Protein AF-A0A2P4XHQ8-F1 (afdb_monomer_lite)

Foldseek 3Di:
DVVVVVVVVVVVVVVCVVVLVVLVVVVVVVVVVVVVVVVVVVVVPCPPPPDPVVVVVVLVVVLVVLVVVLVVLVVVLVVLVVVVVVVVVVDPDDDDPVNVVVVVVSVVVSVVSVVVNVVSVVVSVVSVVVVDDPPDDPDPDPDPDDDPDPVVVVVVVVVVVVVVVCVVVVPPPPPPPLVVLVVDPLSVVVCLDQPCPSDPNSVVVLVVLVVLLVVLLVLLVCLQPLLLAFAAQQDPLLLVLLVVCCVPPCLVVLWQLQAQADLVRDGDNVGGADSPDPDLPPDSRHDQHRQHTNDPDPPHDQLCVRTDNVVCVLRQPDRRHPDGDDDPDRCFVVSVVSLVVSLVVLVVSLVSVCVSDPDNVVCVVDVLSVLSVLLNVLVVVVVCCCPPVVDDDRSRLPPSDDDPNSVSSVSNNSSVVNVCSVSPSSVVVVVVCVVCVVVVPPD

Structure (mmCIF, N/CA/C/O backbone):
data_AF-A0A2P4XHQ8-F1
#
_entry.id   AF-A0A2P4XHQ8-F1
#
loop_
_atom_site.group_PDB
_atom_site.id
_atom_site.type_symbol
_atom_site.label_atom_id
_atom_site.label_alt_id
_atom_site.label_comp_id
_atom_site.label_asym_id
_atom_site.label_entity_id
_atom_site.label_seq_id
_atom_site.pdbx_PDB_ins_code
_atom_site.Cartn_x
_atom_site.Cartn_y
_atom_site.Cartn_z
_atom_site.occupancy
_atom_site.B_iso_or_equiv
_atom_site.auth_seq_id
_atom_site.auth_comp_id
_atom_site.auth_asym_id
_atom_site.auth_atom_id
_atom_site.pdbx_PDB_model_num
ATOM 1 N N . MET A 1 1 ? 8.463 22.654 -8.464 1.00 52.81 1 MET A N 1
ATOM 2 C CA . MET A 1 1 ? 8.465 21.260 -7.973 1.00 52.81 1 MET A CA 1
ATOM 3 C C . MET A 1 1 ? 8.032 21.159 -6.507 1.00 52.81 1 MET A C 1
ATOM 5 O O . MET A 1 1 ? 6.911 20.735 -6.266 1.00 52.81 1 MET A O 1
ATOM 9 N N . MET A 1 2 ? 8.805 21.628 -5.517 1.00 46.25 2 MET A N 1
ATOM 10 C CA . MET A 1 2 ? 8.355 21.617 -4.103 1.00 46.25 2 MET A CA 1
ATOM 11 C C . MET A 1 2 ? 7.100 22.474 -3.853 1.00 46.25 2 MET A C 1
ATOM 13 O O . MET A 1 2 ? 6.137 22.002 -3.258 1.00 46.25 2 MET A O 1
ATOM 17 N N . LEU A 1 3 ? 7.069 23.706 -4.372 1.00 61.44 3 LEU A N 1
ATOM 18 C CA . LEU A 1 3 ? 5.917 24.615 -4.249 1.00 61.44 3 LEU A CA 1
ATOM 19 C C . LEU A 1 3 ? 4.641 24.069 -4.908 1.00 61.44 3 LEU A C 1
ATOM 21 O O . LEU A 1 3 ? 3.552 24.221 -4.365 1.00 61.44 3 LEU A O 1
ATOM 25 N N . THR A 1 4 ? 4.779 23.391 -6.047 1.00 62.72 4 THR A N 1
ATOM 26 C CA . THR A 1 4 ? 3.659 22.784 -6.777 1.00 62.72 4 THR A CA 1
ATOM 27 C C . THR A 1 4 ? 3.119 21.550 -6.054 1.00 62.72 4 THR A C 1
ATOM 29 O O . THR A 1 4 ? 1.905 21.387 -5.965 1.00 62.72 4 THR A O 1
ATOM 32 N N . MET A 1 5 ? 3.989 20.735 -5.443 1.00 62.91 5 MET A N 1
ATOM 33 C CA . MET A 1 5 ? 3.553 19.643 -4.566 1.00 62.91 5 MET A CA 1
ATOM 34 C C . MET A 1 5 ? 2.826 20.159 -3.322 1.00 62.91 5 MET A C 1
ATOM 36 O O . MET A 1 5 ? 1.764 19.649 -2.979 1.00 62.91 5 MET A O 1
ATOM 40 N N . ILE A 1 6 ? 3.363 21.193 -2.667 1.00 73.19 6 ILE A N 1
ATOM 41 C CA . ILE A 1 6 ? 2.733 21.800 -1.487 1.00 73.19 6 ILE A CA 1
ATOM 42 C C . ILE A 1 6 ? 1.359 22.375 -1.856 1.00 73.19 6 ILE A C 1
ATOM 44 O O . ILE A 1 6 ? 0.393 22.148 -1.131 1.00 73.19 6 ILE A O 1
ATOM 48 N N . ALA A 1 7 ? 1.240 23.045 -3.006 1.00 69.69 7 ALA A N 1
ATOM 49 C CA . ALA A 1 7 ? -0.033 23.564 -3.501 1.00 69.69 7 ALA A CA 1
ATOM 50 C C . ALA A 1 7 ? -1.049 22.449 -3.813 1.00 69.69 7 ALA A C 1
ATOM 52 O O . ALA A 1 7 ? -2.216 22.578 -3.448 1.00 69.69 7 ALA A O 1
ATOM 53 N N . MET A 1 8 ? -0.624 21.330 -4.415 1.00 72.31 8 MET A N 1
ATOM 54 C CA . MET A 1 8 ? -1.503 20.172 -4.635 1.00 72.31 8 MET A CA 1
ATOM 55 C C . MET A 1 8 ? -1.964 19.544 -3.317 1.00 72.31 8 MET A C 1
ATOM 57 O O . MET A 1 8 ? -3.150 19.264 -3.162 1.00 72.31 8 MET A O 1
ATOM 61 N N . ILE A 1 9 ? -1.063 19.362 -2.349 1.00 72.69 9 ILE A N 1
ATOM 62 C CA . ILE A 1 9 ? -1.395 18.786 -1.038 1.00 72.69 9 ILE A CA 1
ATOM 63 C C . ILE A 1 9 ? -2.373 19.696 -0.283 1.00 72.69 9 ILE A C 1
ATOM 65 O O . ILE A 1 9 ? -3.391 19.221 0.221 1.00 72.69 9 ILE A O 1
ATOM 69 N N . LEU A 1 10 ? -2.117 21.008 -0.252 1.00 74.56 10 LEU A N 1
ATOM 70 C CA . LEU A 1 10 ? -3.011 21.981 0.380 1.00 74.56 10 LEU A CA 1
ATOM 71 C C . LEU A 1 10 ? -4.370 22.056 -0.325 1.00 74.56 10 LEU A C 1
ATOM 73 O O . LEU A 1 10 ? -5.392 22.131 0.354 1.00 74.56 10 LEU A O 1
ATOM 77 N N . GLY A 1 11 ? -4.402 21.959 -1.657 1.00 77.38 11 GLY A N 1
ATOM 78 C CA . GLY A 1 11 ? -5.643 21.882 -2.428 1.00 77.38 11 GLY A CA 1
ATOM 79 C C . GLY A 1 11 ? -6.487 20.663 -2.049 1.00 77.38 11 GLY A C 1
ATOM 80 O O . GLY A 1 11 ? -7.672 20.799 -1.751 1.00 77.38 11 GLY A O 1
ATOM 81 N N . GLN A 1 12 ? -5.877 19.478 -1.964 1.00 74.81 12 GLN A N 1
ATOM 82 C CA . GLN A 1 12 ? -6.571 18.245 -1.567 1.00 74.81 12 GLN A CA 1
ATOM 83 C C . GLN A 1 12 ? -7.081 18.301 -0.112 1.00 74.81 12 GLN A C 1
ATOM 85 O O . GLN A 1 12 ? -8.187 17.845 0.191 1.00 74.81 12 GLN A O 1
ATOM 90 N N . ILE A 1 13 ? -6.315 18.909 0.800 1.00 75.12 13 ILE A N 1
ATOM 91 C CA . ILE A 1 13 ? -6.735 19.119 2.196 1.00 75.12 13 ILE A CA 1
ATOM 92 C C . ILE A 1 13 ? -7.910 20.108 2.270 1.00 75.12 13 ILE A C 1
ATOM 94 O O . ILE A 1 13 ? -8.886 19.860 2.978 1.00 75.12 13 ILE A O 1
ATOM 98 N N . TYR A 1 14 ? -7.861 21.197 1.502 1.00 78.69 14 TYR A N 1
ATOM 99 C CA . TYR A 1 14 ? -8.921 22.203 1.481 1.00 78.69 14 TYR A CA 1
ATOM 100 C C . TYR A 1 14 ? -10.237 21.646 0.923 1.00 78.69 14 TYR A C 1
ATOM 102 O O . TYR A 1 14 ? -11.294 21.871 1.506 1.00 78.69 14 TYR A O 1
ATOM 110 N N . PHE A 1 15 ? -10.185 20.842 -0.144 1.00 71.69 15 PHE A N 1
ATOM 111 C CA . PHE A 1 15 ? -11.378 20.192 -0.698 1.00 71.69 15 PHE A CA 1
ATOM 112 C C . PHE A 1 15 ? -11.941 19.076 0.196 1.00 71.69 15 PHE A C 1
ATOM 114 O O . PHE A 1 15 ? -13.149 18.833 0.188 1.00 71.69 15 PHE A O 1
ATOM 121 N N . SER A 1 16 ? -11.108 18.411 1.002 1.00 68.25 16 SER A N 1
ATOM 122 C CA . SER A 1 16 ? -11.557 17.338 1.903 1.00 68.25 16 SER A CA 1
ATOM 123 C C . SER A 1 16 ? -12.130 17.837 3.237 1.00 68.25 16 SER A C 1
ATOM 125 O O . SER A 1 16 ? -12.935 17.137 3.855 1.00 68.25 16 SER A O 1
ATOM 127 N N . MET A 1 17 ? -11.793 19.056 3.673 1.00 72.00 17 MET A N 1
ATOM 128 C CA . MET A 1 17 ? -12.251 19.622 4.949 1.00 72.00 17 MET A CA 1
ATOM 129 C C . MET A 1 17 ? -13.785 19.815 5.040 1.00 72.00 17 MET A C 1
ATOM 131 O O . MET A 1 17 ? -14.367 19.376 6.037 1.00 72.00 17 MET A O 1
ATOM 135 N N . PRO A 1 18 ? -14.495 20.362 4.032 1.00 71.00 18 PRO A N 1
ATOM 136 C CA . PRO A 1 18 ? -15.958 20.436 4.045 1.00 71.00 18 PRO A CA 1
ATOM 137 C C . PRO A 1 18 ? -16.616 19.054 4.091 1.00 71.00 18 PRO A C 1
ATOM 139 O O . PRO A 1 18 ? -17.575 18.850 4.832 1.00 71.00 18 PRO A O 1
ATOM 142 N N . VAL A 1 19 ? -16.068 18.079 3.357 1.00 67.06 19 VAL A N 1
ATOM 143 C CA . VAL A 1 19 ? -16.567 16.693 3.342 1.00 67.06 19 VAL A CA 1
ATOM 144 C C . VAL A 1 19 ? -16.408 16.044 4.718 1.00 67.06 19 VAL A C 1
ATOM 146 O O . VAL A 1 19 ? -17.318 15.359 5.186 1.00 67.06 19 VAL A O 1
ATOM 149 N N . ALA A 1 20 ? -15.296 16.308 5.410 1.00 67.50 20 ALA A N 1
ATOM 150 C CA . ALA A 1 20 ? -15.079 15.846 6.777 1.00 67.50 20 ALA A CA 1
ATOM 151 C C . ALA A 1 20 ? -16.065 16.486 7.771 1.00 67.50 20 ALA A C 1
ATOM 153 O O . ALA A 1 20 ? -16.628 15.778 8.607 1.00 67.50 20 ALA A O 1
ATOM 154 N N . ILE A 1 21 ? -16.323 17.796 7.662 1.00 71.50 21 ILE A N 1
ATOM 155 C CA . ILE A 1 21 ? -17.284 18.517 8.517 1.00 71.50 21 ILE A CA 1
ATOM 156 C C . ILE A 1 21 ? -18.706 17.983 8.306 1.00 71.50 21 ILE A C 1
ATOM 158 O O . ILE A 1 21 ? -19.398 17.648 9.271 1.00 71.50 21 ILE A O 1
ATOM 162 N N . ILE A 1 22 ? -19.132 17.851 7.047 1.00 71.56 22 ILE A N 1
ATOM 163 C CA . ILE A 1 22 ? -20.454 17.323 6.687 1.00 71.56 22 ILE A CA 1
ATOM 164 C C . ILE A 1 22 ? -20.589 15.871 7.158 1.00 71.56 22 ILE A C 1
ATOM 166 O O . ILE A 1 22 ? -21.595 15.514 7.770 1.00 71.56 22 ILE A O 1
ATOM 170 N N . GLY A 1 23 ? -19.560 15.045 6.945 1.00 71.50 23 GLY A N 1
ATOM 171 C CA . GLY A 1 23 ? -19.542 13.651 7.382 1.00 71.50 23 GLY A CA 1
ATOM 172 C C . GLY A 1 23 ? -19.656 13.495 8.900 1.00 71.50 23 GLY A C 1
ATOM 173 O O . GLY A 1 23 ? -20.408 12.641 9.370 1.00 71.50 23 GLY A O 1
ATOM 174 N N . ASN A 1 24 ? -18.965 14.338 9.674 1.00 69.00 24 ASN A N 1
ATOM 175 C CA . ASN A 1 24 ? -18.995 14.274 11.136 1.00 69.00 24 ASN A CA 1
ATOM 176 C C . ASN A 1 24 ? -20.358 14.720 11.701 1.00 69.00 24 ASN A C 1
ATOM 178 O O . ASN A 1 24 ? -20.896 14.074 12.601 1.00 69.00 24 ASN A O 1
ATOM 182 N N . ASN A 1 25 ? -20.962 15.766 11.125 1.00 72.56 25 ASN A N 1
ATOM 183 C CA . ASN A 1 25 ? -22.320 16.192 11.477 1.00 72.56 25 ASN A CA 1
ATOM 184 C C . ASN A 1 25 ? -23.356 15.120 11.132 1.00 72.56 25 ASN A C 1
ATOM 186 O O . ASN A 1 25 ? -24.184 14.772 11.970 1.00 72.56 25 ASN A O 1
ATOM 190 N N . PHE A 1 26 ? -23.273 14.535 9.934 1.00 75.69 26 PHE A N 1
ATOM 191 C CA . PHE A 1 26 ? -24.166 13.454 9.526 1.00 75.69 26 PHE A CA 1
ATOM 192 C C . PHE A 1 26 ? -24.053 12.235 10.453 1.00 75.69 26 PHE A C 1
ATOM 194 O O . PHE A 1 26 ? -25.063 11.640 10.835 1.00 75.69 26 PHE A O 1
ATOM 201 N N . GLN A 1 27 ? -22.830 11.882 10.864 1.00 67.44 27 GLN A N 1
ATOM 202 C CA . GLN A 1 27 ? -22.593 10.817 11.834 1.00 67.44 27 GLN A CA 1
ATOM 203 C C . GLN A 1 27 ? -23.270 11.119 13.176 1.00 67.44 27 GLN A C 1
ATOM 205 O O . GLN A 1 27 ? -24.013 10.270 13.669 1.00 67.44 27 GLN A O 1
ATOM 210 N N . LEU A 1 28 ? -23.055 12.312 13.740 1.00 73.31 28 LEU A N 1
ATOM 211 C CA . LEU A 1 28 ? -23.683 12.730 14.999 1.00 73.31 28 LEU A CA 1
ATOM 212 C C . LEU A 1 28 ? -25.212 12.652 14.912 1.00 73.31 28 LEU A C 1
ATOM 214 O O . LEU A 1 28 ? -25.865 12.129 15.817 1.00 73.31 28 LEU A O 1
ATOM 218 N N . THR A 1 29 ? -25.794 13.101 13.800 1.00 75.12 29 THR A N 1
ATOM 219 C CA . THR A 1 29 ? -27.239 13.013 13.566 1.00 75.12 29 THR A CA 1
ATOM 220 C C . THR A 1 29 ? -27.723 11.562 13.493 1.00 75.12 29 THR A C 1
ATOM 222 O O . THR A 1 29 ? -28.725 11.221 14.123 1.00 75.12 29 THR A O 1
ATOM 225 N N . ASN A 1 30 ? -27.014 10.682 12.781 1.00 76.44 30 ASN A N 1
ATOM 226 C CA . ASN A 1 30 ? -27.376 9.267 12.675 1.00 76.44 30 ASN A CA 1
ATOM 227 C C . ASN A 1 30 ? -27.239 8.526 14.018 1.00 76.44 30 ASN A C 1
ATOM 229 O O . ASN A 1 30 ? -28.102 7.723 14.375 1.00 76.44 30 ASN A O 1
ATOM 233 N N . GLU A 1 31 ? -26.188 8.807 14.792 1.00 73.25 31 GLU A N 1
ATOM 234 C CA . GLU A 1 31 ? -26.006 8.257 16.139 1.00 73.25 31 GLU A CA 1
ATOM 235 C C . GLU A 1 31 ? -27.144 8.689 17.070 1.00 73.25 31 GLU A C 1
ATOM 237 O O . GLU A 1 31 ? -27.751 7.839 17.729 1.00 73.25 31 GLU A O 1
ATOM 242 N N . ASN A 1 32 ? -27.506 9.976 17.058 1.00 77.12 32 ASN A N 1
ATOM 243 C CA . ASN A 1 32 ? -28.639 10.501 17.820 1.00 77.12 32 ASN A CA 1
ATOM 244 C C . ASN A 1 32 ? -29.959 9.831 17.414 1.00 77.12 32 ASN A C 1
ATOM 246 O O . ASN A 1 32 ? -30.704 9.358 18.274 1.00 77.12 32 ASN A O 1
ATOM 250 N N . PHE A 1 33 ? -30.215 9.693 16.111 1.00 80.06 33 PHE A N 1
ATOM 251 C CA . PHE A 1 33 ? -31.409 9.022 15.599 1.00 80.06 33 PHE A CA 1
ATOM 252 C C . PHE A 1 33 ? -31.493 7.554 16.045 1.00 80.06 33 PHE A C 1
ATOM 254 O O . PHE A 1 33 ? -32.540 7.087 16.503 1.00 80.06 33 PHE A O 1
ATOM 261 N N . GLN A 1 34 ? -30.384 6.813 15.969 1.00 74.25 34 GLN A N 1
ATOM 262 C CA . GLN A 1 34 ? -30.322 5.422 16.427 1.00 74.25 34 GLN A CA 1
ATOM 263 C C . GLN A 1 34 ? -30.531 5.308 17.941 1.00 74.25 34 GLN A C 1
ATOM 265 O O . GLN A 1 34 ? -31.202 4.383 18.413 1.00 74.25 34 GLN A O 1
ATOM 270 N N . MET A 1 35 ? -29.979 6.244 18.716 1.00 67.88 35 MET A N 1
ATOM 271 C CA . MET A 1 35 ? -30.182 6.305 20.162 1.00 67.88 35 MET A CA 1
ATOM 272 C C . MET A 1 35 ? -31.644 6.572 20.516 1.00 67.88 35 MET A C 1
ATOM 274 O O . MET A 1 35 ? -32.180 5.898 21.400 1.00 67.88 35 MET A O 1
ATOM 278 N N . ASP A 1 36 ? -32.316 7.463 19.794 1.00 74.75 36 ASP A N 1
ATOM 279 C CA . ASP A 1 36 ? -33.738 7.738 19.991 1.00 74.75 36 ASP A CA 1
ATOM 280 C C . ASP A 1 36 ? -34.627 6.574 19.558 1.00 74.75 36 ASP A C 1
ATOM 282 O O . ASP A 1 36 ? -35.566 6.219 20.273 1.00 74.75 36 ASP A O 1
ATOM 286 N N . LYS A 1 37 ? -34.294 5.882 18.464 1.00 74.56 37 LYS A N 1
ATOM 287 C CA . LYS A 1 37 ? -34.981 4.645 18.067 1.00 74.56 37 LYS A CA 1
ATOM 288 C C . LYS A 1 37 ? -34.849 3.559 19.142 1.00 74.56 37 LYS A C 1
ATOM 290 O O . LYS A 1 37 ? -35.833 2.903 19.476 1.00 74.56 37 LYS A O 1
ATOM 295 N N . LYS A 1 38 ? -33.664 3.407 19.748 1.00 68.88 38 LYS A N 1
ATOM 296 C CA . LYS A 1 38 ? -33.429 2.484 20.877 1.00 68.88 38 LYS A CA 1
ATOM 297 C C . LYS A 1 38 ? -34.126 2.916 22.165 1.00 68.88 38 LYS A C 1
ATOM 299 O O . LYS A 1 38 ? -34.541 2.055 22.937 1.00 68.88 38 LYS A O 1
ATOM 304 N N . LYS A 1 39 ? -34.227 4.219 22.447 1.00 64.75 39 LYS A N 1
ATOM 305 C CA . LYS A 1 39 ? -35.043 4.726 23.563 1.00 64.75 39 LYS A CA 1
ATOM 306 C C . LYS A 1 39 ? -36.504 4.352 23.334 1.00 64.75 39 LYS A C 1
ATOM 308 O O . LYS A 1 39 ? -37.073 3.687 24.186 1.00 64.75 39 LYS A O 1
ATOM 313 N N . LYS A 1 40 ? -37.064 4.665 22.160 1.00 67.75 40 LYS A N 1
ATOM 314 C CA . LYS A 1 40 ? -38.445 4.315 21.784 1.00 67.75 40 LYS A CA 1
ATOM 315 C C . LYS A 1 40 ? -38.712 2.807 21.853 1.00 67.75 40 LYS A C 1
ATOM 317 O O . LYS A 1 40 ? -39.731 2.410 22.397 1.00 67.75 40 LYS A O 1
ATOM 322 N N . ALA A 1 41 ? -37.777 1.968 21.404 1.00 60.22 41 ALA A N 1
ATOM 323 C CA . ALA A 1 41 ? -37.889 0.512 21.531 1.00 60.22 41 ALA A CA 1
ATOM 324 C C . ALA A 1 41 ? -37.891 0.035 22.997 1.00 60.22 41 ALA A C 1
ATOM 326 O O . ALA A 1 41 ? -38.657 -0.855 23.339 1.00 60.22 41 ALA A O 1
ATOM 327 N N . ARG A 1 42 ? -37.095 0.662 23.878 1.00 53.28 42 ARG A N 1
ATOM 328 C CA . ARG A 1 42 ? -37.119 0.384 25.327 1.00 53.28 42 ARG A CA 1
ATOM 329 C C . ARG A 1 42 ? -38.417 0.822 26.007 1.00 53.28 42 ARG A C 1
ATOM 331 O O . ARG A 1 42 ? -38.808 0.191 26.976 1.00 53.28 42 ARG A O 1
ATOM 338 N N . TYR A 1 43 ? -39.074 1.869 25.509 1.00 54.00 43 TYR A N 1
ATOM 339 C CA . TYR A 1 43 ? -40.413 2.254 25.971 1.00 54.00 43 TYR A CA 1
ATOM 340 C C . TYR A 1 43 ? -41.507 1.291 25.482 1.00 54.00 43 TYR A C 1
ATOM 342 O O . TYR A 1 43 ? -42.543 1.188 26.127 1.00 54.00 43 TYR A O 1
ATOM 350 N N . LEU A 1 44 ? -41.282 0.583 24.367 1.00 53.75 44 LEU A N 1
ATOM 351 C CA . LEU A 1 44 ? -42.229 -0.386 23.805 1.00 53.75 44 LEU A CA 1
ATOM 352 C C . LEU A 1 44 ? -42.111 -1.800 24.408 1.00 53.75 44 LEU A C 1
ATOM 354 O O . LEU A 1 44 ? -43.025 -2.600 24.221 1.00 53.75 44 LEU A O 1
ATOM 358 N N . ASP A 1 45 ? -41.027 -2.112 25.130 1.00 43.50 45 ASP A N 1
ATOM 359 C CA . ASP A 1 45 ? -40.885 -3.341 25.931 1.00 43.50 45 ASP A CA 1
ATOM 360 C C . ASP A 1 45 ? -41.815 -3.270 27.164 1.00 43.50 45 ASP A C 1
ATOM 362 O O . ASP A 1 45 ? -41.399 -3.089 28.309 1.00 43.50 45 ASP A O 1
ATOM 366 N N . ALA A 1 46 ? -43.117 -3.425 26.921 1.00 48.16 46 ALA A N 1
ATOM 367 C CA . ALA A 1 46 ? -44.202 -3.412 27.904 1.00 48.16 46 ALA A CA 1
ATOM 368 C C . ALA A 1 46 ? -44.232 -4.645 28.841 1.00 48.16 46 ALA A C 1
ATOM 370 O O . ALA A 1 46 ? -45.243 -4.910 29.486 1.00 48.16 46 ALA A O 1
ATOM 371 N N . SER A 1 47 ? -43.138 -5.413 28.943 1.00 46.09 47 SER A N 1
ATOM 372 C CA . SER A 1 47 ? -42.991 -6.488 29.939 1.00 46.09 47 SER A CA 1
ATOM 373 C C . SER A 1 47 ? -42.453 -5.994 31.287 1.00 46.09 47 SER A C 1
ATOM 375 O O . SER A 1 47 ? -42.382 -6.766 32.240 1.00 46.09 47 SER A O 1
ATOM 377 N N . LEU A 1 48 ? -42.042 -4.728 31.380 1.00 48.16 48 LEU A N 1
ATOM 378 C CA . LEU A 1 48 ? -41.802 -4.044 32.648 1.00 48.16 48 LEU A CA 1
ATOM 379 C C . LEU A 1 48 ? -43.037 -3.192 32.931 1.00 48.16 48 LEU A C 1
ATOM 381 O O . LEU A 1 48 ? -43.178 -2.092 32.402 1.00 48.16 48 LEU A O 1
ATOM 385 N N . SER A 1 49 ? -43.962 -3.747 33.715 1.00 43.53 49 SER A N 1
ATOM 386 C CA . SER A 1 49 ? -45.183 -3.067 34.147 1.00 43.53 49 SER A CA 1
ATOM 387 C C . SER A 1 49 ? -44.874 -1.664 34.693 1.00 43.53 49 SER A C 1
ATOM 389 O O . SER A 1 49 ? -43.884 -1.517 35.421 1.00 43.53 49 SER A O 1
ATOM 391 N N . PRO A 1 50 ? -45.709 -0.648 34.412 1.00 43.56 50 PRO A N 1
ATOM 392 C CA . PRO A 1 50 ? -45.581 0.655 35.051 1.00 43.56 50 PRO A CA 1
ATOM 393 C C . PRO A 1 50 ? -45.623 0.474 36.575 1.00 43.56 50 PRO A C 1
ATOM 395 O O . PRO A 1 50 ? -46.501 -0.202 37.108 1.00 43.56 50 PRO A O 1
ATOM 398 N N . PHE A 1 51 ? -44.626 1.025 37.267 1.00 51.72 51 PHE A N 1
ATOM 399 C CA . PHE A 1 51 ? -44.569 1.059 38.726 1.00 51.72 51 PHE A CA 1
ATOM 400 C C . PHE A 1 51 ? -45.840 1.733 39.259 1.00 51.72 51 PHE A C 1
ATOM 402 O O . PHE A 1 51 ? -46.109 2.893 38.955 1.00 51.72 51 PHE A O 1
ATOM 409 N N . ASP A 1 52 ? -46.623 1.001 40.046 1.00 53.38 52 ASP A N 1
ATOM 410 C CA . ASP A 1 52 ? -47.900 1.463 40.582 1.00 53.38 52 ASP A CA 1
ATOM 411 C C . ASP A 1 52 ? -47.633 2.409 41.772 1.00 53.38 52 ASP A C 1
ATOM 413 O O . ASP A 1 52 ? -47.497 1.975 42.921 1.00 53.38 52 ASP A O 1
ATOM 417 N N . CYS A 1 53 ? -47.462 3.711 41.493 1.00 51.66 53 CYS A N 1
ATOM 418 C CA . CYS A 1 53 ? -47.092 4.748 42.475 1.00 51.66 53 CYS A CA 1
ATOM 419 C C . CYS A 1 53 ? -47.961 4.729 43.744 1.00 51.66 53 CYS A C 1
ATOM 421 O O . CYS A 1 53 ? -47.488 5.070 44.830 1.00 51.66 53 CYS A O 1
ATOM 423 N N . GLN A 1 54 ? -49.212 4.284 43.632 1.00 57.66 54 GLN A N 1
ATOM 424 C CA . GLN A 1 54 ? -50.155 4.218 44.742 1.00 57.66 54 GLN A CA 1
ATOM 425 C C . GLN A 1 54 ? -49.801 3.124 45.763 1.00 57.66 54 GLN A C 1
ATOM 427 O O . GLN A 1 54 ? -49.914 3.342 46.971 1.00 57.66 54 GLN A O 1
ATOM 432 N N . LYS A 1 55 ? -49.280 1.974 45.311 1.00 59.16 55 LYS A N 1
ATOM 433 C CA . LYS A 1 55 ? -48.792 0.913 46.212 1.00 59.16 55 LYS A CA 1
ATOM 434 C C . LYS A 1 55 ? -47.523 1.334 46.946 1.00 59.16 55 LYS A C 1
ATOM 436 O O . LYS A 1 55 ? -47.397 1.055 48.139 1.00 59.16 55 LYS A O 1
ATOM 441 N N . LEU A 1 56 ? -46.618 2.030 46.256 1.00 60.84 56 LEU A N 1
ATOM 442 C CA . LEU A 1 56 ? -45.364 2.521 46.833 1.00 60.84 56 LEU A CA 1
ATOM 443 C C . LEU A 1 56 ? -45.619 3.574 47.921 1.00 60.84 56 LEU A C 1
ATOM 445 O O . LEU A 1 56 ? -45.010 3.522 48.987 1.00 60.84 56 LEU A O 1
ATOM 449 N N . HIS A 1 57 ? -46.572 4.480 47.682 1.00 65.81 57 HIS A N 1
ATOM 450 C CA . HIS A 1 57 ? -46.967 5.502 48.650 1.00 65.81 57 HIS A CA 1
ATOM 451 C C . HIS A 1 57 ? -47.514 4.893 49.952 1.00 65.81 57 HIS A C 1
ATOM 453 O O . HIS A 1 57 ? -47.125 5.313 51.042 1.00 65.81 57 HIS A O 1
ATOM 459 N N . ASN A 1 58 ? -48.338 3.844 49.857 1.00 71.31 58 ASN A N 1
ATOM 460 C CA . ASN A 1 58 ? -48.872 3.153 51.036 1.00 71.31 58 ASN A CA 1
ATOM 461 C C . ASN A 1 58 ? -47.778 2.476 51.873 1.00 71.31 58 ASN A C 1
ATOM 463 O O . ASN A 1 58 ? -47.818 2.532 53.102 1.00 71.31 58 ASN A O 1
ATOM 467 N N . HIS A 1 59 ? -46.780 1.868 51.226 1.00 70.44 59 HIS A N 1
ATOM 468 C CA . HIS A 1 59 ? -45.659 1.256 51.941 1.00 70.44 59 HIS A CA 1
ATOM 469 C C . HIS A 1 59 ? -44.768 2.327 52.593 1.00 70.44 59 HIS A C 1
ATOM 471 O O . HIS A 1 59 ? -44.275 2.118 53.698 1.00 70.44 59 HIS A O 1
ATOM 477 N N . ALA A 1 60 ? -44.586 3.484 51.940 1.00 66.31 60 ALA A N 1
ATOM 478 C CA . ALA A 1 60 ? -43.736 4.561 52.447 1.00 66.31 60 ALA A CA 1
ATOM 479 C C . ALA A 1 60 ? -44.359 5.209 53.689 1.00 66.31 60 ALA A C 1
ATOM 481 O O . ALA A 1 60 ? -43.670 5.440 54.680 1.00 66.31 60 ALA A O 1
ATOM 482 N N . LYS A 1 61 ? -45.684 5.409 53.671 1.00 75.44 61 LYS A N 1
ATOM 483 C CA . LYS A 1 61 ? -46.448 5.864 54.837 1.00 75.44 61 LYS A CA 1
ATOM 484 C C . LYS A 1 61 ? -46.297 4.900 56.019 1.00 75.44 61 LYS A C 1
ATOM 486 O O . LYS A 1 61 ? -45.969 5.332 57.118 1.00 75.44 61 LYS A O 1
ATOM 491 N N . ARG A 1 62 ? -46.444 3.593 55.772 1.00 76.44 62 ARG A N 1
ATOM 492 C CA . ARG A 1 62 ? -46.299 2.554 56.805 1.00 76.44 62 ARG A CA 1
ATOM 493 C C . ARG A 1 62 ? -44.888 2.509 57.403 1.00 76.44 62 ARG A C 1
ATOM 495 O O . ARG A 1 62 ? -44.744 2.286 58.599 1.00 76.44 62 ARG A O 1
ATOM 502 N N . LEU A 1 63 ? -43.853 2.753 56.597 1.00 74.00 63 LEU A N 1
ATOM 503 C CA . LEU A 1 63 ? -42.470 2.810 57.073 1.00 74.00 63 LEU A CA 1
ATOM 504 C C . LEU A 1 63 ? -42.224 4.018 57.996 1.00 74.00 63 LEU A C 1
ATOM 506 O O . LEU A 1 63 ? -41.573 3.870 59.028 1.00 74.00 63 LEU A O 1
ATOM 510 N N . CYS A 1 64 ? -42.778 5.191 57.665 1.00 70.81 64 CYS A N 1
ATOM 511 C CA . CYS A 1 64 ? -42.706 6.371 58.533 1.00 70.81 64 CYS A CA 1
ATOM 512 C C . CYS A 1 64 ? -43.386 6.138 59.891 1.00 70.81 64 CYS A C 1
ATOM 514 O O . CYS A 1 64 ? -42.825 6.526 60.917 1.00 70.81 64 CYS A O 1
ATOM 516 N N . ASP A 1 65 ? -44.540 5.464 59.910 1.00 74.94 65 ASP A N 1
ATOM 517 C CA . ASP A 1 65 ? -45.239 5.123 61.155 1.00 74.94 65 ASP A CA 1
ATOM 518 C C . ASP A 1 65 ? -44.391 4.182 62.034 1.00 74.94 65 ASP A C 1
ATOM 520 O O . ASP A 1 65 ? -44.202 4.441 63.225 1.00 74.94 65 ASP A O 1
ATOM 524 N N . ILE A 1 66 ? -43.788 3.135 61.452 1.00 75.00 66 ILE A N 1
ATOM 525 C CA . ILE A 1 66 ? -42.902 2.206 62.182 1.00 75.00 66 ILE A CA 1
ATOM 526 C C . ILE A 1 66 ? -41.662 2.935 62.725 1.00 75.00 66 ILE A C 1
ATOM 528 O O . ILE A 1 66 ? -41.262 2.718 63.871 1.00 75.00 66 ILE A O 1
ATOM 532 N N . GLN A 1 67 ? -41.072 3.844 61.945 1.00 71.75 67 GLN A N 1
ATOM 533 C CA . GLN A 1 67 ? -39.905 4.618 62.372 1.00 71.75 67 GLN A CA 1
ATOM 534 C C . GLN A 1 67 ? -40.223 5.560 63.546 1.00 71.75 67 GLN A C 1
ATOM 536 O O . GLN A 1 67 ? -39.401 5.713 64.453 1.00 71.75 67 GLN A O 1
ATOM 541 N N . TYR A 1 68 ? -41.427 6.138 63.581 1.00 74.06 68 TYR A N 1
ATOM 542 C CA . TYR A 1 68 ? -41.910 6.909 64.728 1.00 74.06 68 TYR A CA 1
ATOM 543 C C . TYR A 1 68 ? -42.058 6.035 65.986 1.00 74.06 68 TYR A C 1
ATOM 545 O O . TYR A 1 68 ? -41.613 6.425 67.071 1.00 74.06 68 TYR A O 1
ATOM 553 N N . HIS A 1 69 ? -42.616 4.827 65.850 1.00 71.38 69 HIS A N 1
ATOM 554 C CA . HIS A 1 69 ? -42.742 3.878 66.962 1.00 71.38 69 HIS A CA 1
ATOM 555 C C . HIS A 1 69 ? -41.384 3.408 67.504 1.00 71.38 69 HIS A C 1
ATOM 557 O O . HIS A 1 69 ? -41.210 3.348 68.723 1.00 71.38 69 HIS A O 1
ATOM 563 N N . LEU A 1 70 ? -40.405 3.163 66.627 1.00 70.38 70 LEU A N 1
ATOM 564 C CA . LEU A 1 70 ? -39.026 2.832 67.005 1.00 70.38 70 LEU A CA 1
ATOM 565 C C . LEU A 1 70 ? -38.368 3.946 67.825 1.00 70.38 70 LEU A C 1
ATOM 567 O O . LEU A 1 70 ? -37.808 3.678 68.887 1.00 70.38 70 LEU A O 1
ATOM 571 N N . LEU A 1 71 ? -38.479 5.202 67.379 1.00 68.62 71 LEU A N 1
ATOM 572 C CA . LEU A 1 71 ? -37.932 6.348 68.113 1.00 68.62 71 LEU A CA 1
ATOM 573 C C . LEU A 1 71 ? -38.582 6.514 69.494 1.00 68.62 71 LEU A C 1
ATOM 575 O O . LEU A 1 71 ? -37.898 6.833 70.469 1.00 68.62 71 LEU A O 1
ATOM 579 N N . LYS A 1 72 ? -39.896 6.280 69.588 1.00 71.25 72 LYS A N 1
ATOM 580 C CA . LYS A 1 72 ? -40.636 6.356 70.853 1.00 71.25 72 LYS A CA 1
ATOM 581 C C . LYS A 1 72 ? -40.256 5.226 71.815 1.00 71.25 72 LYS A C 1
ATOM 583 O O . LYS A 1 72 ? -40.114 5.474 73.007 1.00 71.25 72 LYS A O 1
ATOM 588 N N . ALA A 1 73 ? -40.069 4.003 71.324 1.00 69.25 73 ALA A N 1
ATOM 589 C CA . ALA A 1 73 ? -39.604 2.886 72.146 1.00 69.25 73 ALA A CA 1
ATOM 590 C C . ALA A 1 73 ? -38.160 3.106 72.630 1.00 69.25 73 ALA A C 1
ATOM 592 O O . ALA A 1 73 ? -37.857 2.897 73.805 1.00 69.25 73 ALA A O 1
ATOM 593 N N . TRP A 1 74 ? -37.288 3.613 71.753 1.00 70.94 74 TRP A N 1
ATOM 594 C CA . TRP A 1 74 ? -35.904 3.943 72.091 1.00 70.94 74 TRP A CA 1
ATOM 595 C C . TRP A 1 74 ? -35.799 5.011 73.184 1.00 70.94 74 TRP A C 1
ATOM 597 O O . TRP A 1 74 ? -35.006 4.861 74.111 1.00 70.94 74 TRP A O 1
ATOM 607 N N . SER A 1 75 ? -36.613 6.070 73.124 1.00 69.06 75 SER A N 1
ATOM 608 C CA . SER A 1 75 ? -36.579 7.131 74.139 1.00 69.06 75 SER A CA 1
ATOM 609 C C . SER A 1 75 ? -37.004 6.637 75.527 1.00 69.06 75 SER A C 1
ATOM 611 O O . SER A 1 75 ? -36.417 7.050 76.527 1.00 69.06 75 SER A O 1
ATOM 613 N N . VAL A 1 76 ? -37.958 5.701 75.605 1.00 69.50 76 VAL A N 1
ATOM 614 C CA . VAL A 1 76 ? -38.363 5.053 76.864 1.00 69.50 76 VAL A CA 1
ATOM 615 C C . VAL A 1 76 ? -37.223 4.206 77.433 1.00 69.50 76 VAL A C 1
ATOM 617 O O . VAL A 1 76 ? -36.868 4.369 78.601 1.00 69.50 76 VAL A O 1
ATOM 620 N N . VAL A 1 77 ? -36.598 3.359 76.607 1.00 71.06 77 VAL A N 1
ATOM 621 C CA . VAL A 1 77 ? -35.447 2.536 77.019 1.00 71.06 77 VAL A CA 1
ATOM 622 C C . VAL A 1 77 ? -34.292 3.420 77.500 1.00 71.06 77 VAL A C 1
ATOM 624 O O . VAL A 1 77 ? -33.747 3.197 78.580 1.00 71.06 77 VAL A O 1
ATOM 627 N N . HIS A 1 78 ? -33.965 4.475 76.751 1.00 68.56 78 HIS A N 1
ATOM 628 C CA . HIS A 1 78 ? -32.897 5.409 77.101 1.00 68.56 78 HIS A CA 1
ATOM 629 C C . HIS A 1 78 ? -33.170 6.134 78.428 1.00 68.56 78 HIS A C 1
ATOM 631 O O . HIS A 1 78 ? -32.260 6.263 79.251 1.00 68.56 78 HIS A O 1
ATOM 637 N N . ASN A 1 79 ? -34.404 6.586 78.669 1.00 68.62 79 ASN A N 1
ATOM 638 C CA . ASN A 1 79 ? -34.758 7.269 79.914 1.00 68.62 79 ASN A CA 1
ATOM 639 C C . ASN A 1 79 ? -34.616 6.350 81.136 1.00 68.62 79 ASN A C 1
ATOM 641 O O . ASN A 1 79 ? -34.061 6.778 82.149 1.00 68.62 79 ASN A O 1
ATOM 645 N N . HIS A 1 80 ? -35.033 5.084 81.033 1.00 68.19 80 HIS A N 1
ATOM 646 C CA . HIS A 1 80 ? -34.871 4.116 82.123 1.00 68.19 80 HIS A CA 1
ATOM 647 C C . HIS A 1 80 ? -33.402 3.740 82.363 1.00 68.19 80 HIS A C 1
ATOM 649 O O . HIS A 1 80 ? -32.970 3.720 83.514 1.00 68.19 80 HIS A O 1
ATOM 655 N N . ILE A 1 81 ? -32.602 3.540 81.309 1.00 68.38 81 ILE A N 1
ATOM 656 C CA . ILE A 1 81 ? -31.155 3.280 81.440 1.00 68.38 81 ILE A CA 1
ATOM 657 C C . ILE A 1 81 ? -30.438 4.472 82.096 1.00 68.38 81 ILE A C 1
ATOM 659 O O . ILE A 1 81 ? -29.621 4.287 82.997 1.00 68.38 81 ILE A O 1
ATOM 663 N N . CYS A 1 82 ? -30.766 5.708 81.705 1.00 63.69 82 CYS A N 1
ATOM 664 C CA . CYS A 1 82 ? -30.196 6.902 82.333 1.00 63.69 82 CYS A CA 1
ATOM 665 C C . CYS A 1 82 ? -30.621 7.074 83.793 1.00 63.69 82 CYS A C 1
ATOM 667 O O . CYS A 1 82 ? -29.824 7.564 84.594 1.00 63.69 82 CYS A O 1
ATOM 669 N N . HIS A 1 83 ? -31.850 6.694 84.146 1.00 65.25 83 HIS A N 1
ATOM 670 C CA . HIS A 1 83 ? -32.313 6.726 85.531 1.00 65.25 83 HIS A CA 1
ATOM 671 C C . HIS A 1 83 ? -31.526 5.729 86.392 1.00 65.25 83 HIS A C 1
ATOM 673 O O . HIS A 1 83 ? -30.981 6.127 87.417 1.00 65.25 83 HIS A O 1
ATOM 679 N N . ILE A 1 84 ? -31.357 4.489 85.914 1.00 64.19 84 ILE A N 1
ATOM 680 C CA . ILE A 1 84 ? -30.551 3.445 86.573 1.00 64.19 84 ILE A CA 1
ATOM 681 C C . ILE A 1 84 ? -29.083 3.887 86.713 1.00 64.19 84 ILE A C 1
ATOM 683 O O . ILE A 1 84 ? -28.482 3.750 87.774 1.00 64.19 84 ILE A O 1
ATOM 687 N N . SER A 1 85 ? -28.495 4.489 85.675 1.00 60.50 85 SER A N 1
ATOM 688 C CA . SER A 1 85 ? -27.114 4.988 85.735 1.00 60.50 85 SER A CA 1
ATOM 689 C C . SER A 1 85 ? -26.936 6.138 86.735 1.00 60.50 85 SER A C 1
ATOM 691 O O . SER A 1 85 ? -25.871 6.244 87.339 1.00 60.50 85 SER A O 1
ATOM 693 N N . ARG A 1 86 ? -27.950 6.997 86.916 1.00 61.00 86 ARG A N 1
ATOM 694 C CA . ARG A 1 86 ? -27.919 8.107 87.886 1.00 61.00 86 ARG A CA 1
ATOM 695 C C . ARG A 1 86 ? -28.133 7.640 89.326 1.00 61.00 86 ARG A C 1
ATOM 697 O O . ARG A 1 86 ? -27.551 8.231 90.236 1.00 61.00 86 ARG A O 1
ATOM 704 N N . THR A 1 87 ? -28.939 6.603 89.550 1.00 58.72 87 THR A N 1
ATOM 705 C CA . THR A 1 87 ? -29.125 6.017 90.887 1.00 58.72 87 THR A CA 1
ATOM 706 C C . THR A 1 87 ? -27.878 5.259 91.336 1.00 58.72 87 THR A C 1
ATOM 708 O O . THR A 1 87 ? -27.456 5.433 92.475 1.00 58.72 87 THR A O 1
ATOM 711 N N . ASN A 1 88 ? -27.209 4.542 90.425 1.00 53.72 88 ASN A N 1
ATOM 712 C CA . ASN A 1 88 ? -25.990 3.786 90.736 1.00 53.72 88 ASN A CA 1
ATOM 713 C C . ASN A 1 88 ? -24.795 4.687 91.121 1.00 53.72 88 ASN A C 1
ATOM 715 O O . ASN A 1 88 ? -23.944 4.299 91.913 1.00 53.72 88 ASN A O 1
ATOM 719 N N . THR A 1 89 ? -24.747 5.937 90.638 1.00 51.91 89 THR A N 1
ATOM 720 C CA . THR A 1 89 ? -23.731 6.923 91.068 1.00 51.91 89 THR A CA 1
ATOM 721 C C . THR A 1 89 ? -23.966 7.510 92.466 1.00 51.91 89 THR A C 1
ATOM 723 O O . THR A 1 89 ? -23.116 8.252 92.955 1.00 51.91 89 THR A O 1
ATOM 726 N N . ARG A 1 90 ? -25.105 7.222 93.116 1.00 51.50 90 ARG A N 1
ATOM 727 C CA . ARG A 1 90 ? -25.489 7.815 94.410 1.00 51.50 90 ARG A CA 1
ATOM 728 C C . ARG A 1 90 ? -25.486 6.833 95.590 1.00 51.50 90 ARG A C 1
ATOM 730 O O . ARG A 1 90 ? -25.650 7.288 96.717 1.00 51.50 90 ARG A O 1
ATOM 737 N N . SER A 1 91 ? -25.273 5.534 95.368 1.00 52.06 91 SER A N 1
ATOM 738 C CA . SER A 1 91 ? -25.358 4.500 96.410 1.00 52.06 91 SER A CA 1
ATOM 739 C C . SER A 1 91 ? -24.079 3.664 96.519 1.00 52.06 91 SER A C 1
ATOM 741 O O . SER A 1 91 ? -23.967 2.590 95.937 1.00 52.06 91 SER A O 1
ATOM 743 N N . THR A 1 92 ? -23.133 4.127 97.336 1.00 48.78 92 THR A N 1
ATOM 744 C CA . THR A 1 92 ? -22.003 3.323 97.838 1.00 48.78 92 THR A CA 1
ATOM 745 C C . THR A 1 92 ? -22.260 2.844 99.273 1.00 48.78 92 THR A C 1
ATOM 747 O O . THR A 1 92 ? -21.354 2.864 100.099 1.00 48.78 92 THR A O 1
ATOM 750 N N . GLN A 1 93 ? -23.495 2.446 99.603 1.00 50.47 93 GLN A N 1
ATOM 751 C CA . GLN A 1 93 ? -23.859 1.836 100.892 1.00 50.47 93 GLN A CA 1
ATOM 752 C C . GLN A 1 93 ? -25.016 0.835 100.709 1.00 50.47 93 GLN A C 1
ATOM 754 O O . GLN A 1 93 ? -25.856 1.007 99.831 1.00 50.47 93 GLN A O 1
ATOM 759 N N . SER A 1 94 ? -24.984 -0.236 101.509 1.00 53.69 94 SER A N 1
ATOM 760 C CA . SER A 1 94 ? -25.748 -1.496 101.432 1.00 53.69 94 SER A CA 1
ATOM 761 C C . SER A 1 94 ? -27.194 -1.420 100.916 1.00 53.69 94 SER A C 1
ATOM 763 O O . SER A 1 94 ? -28.006 -0.651 101.423 1.00 53.69 94 SER A O 1
ATOM 765 N N . MET A 1 95 ? -27.518 -2.319 99.984 1.00 56.97 95 MET A N 1
ATOM 766 C CA . MET A 1 95 ? -28.824 -2.477 99.333 1.00 56.97 95 MET A CA 1
ATOM 767 C C . MET A 1 95 ? -29.838 -3.184 100.256 1.00 56.97 95 MET A C 1
ATOM 769 O O . MET A 1 95 ? -29.566 -4.285 100.735 1.00 56.97 95 MET A O 1
ATOM 773 N N . THR A 1 96 ? -31.003 -2.579 100.511 1.00 60.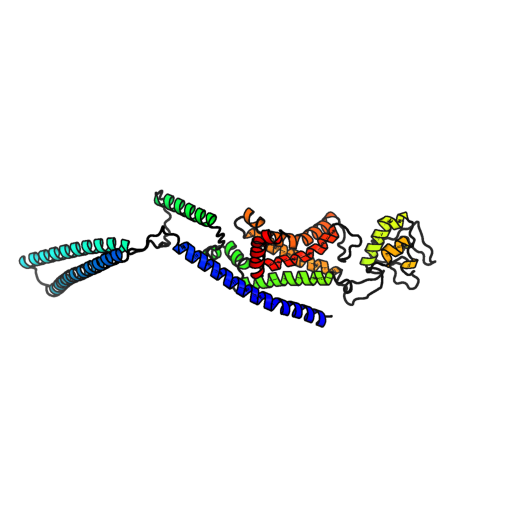94 96 THR A N 1
ATOM 774 C CA . THR A 1 96 ? -32.128 -3.228 101.217 1.00 60.94 96 THR A CA 1
ATOM 775 C C . THR A 1 96 ? -32.923 -4.136 100.260 1.00 60.94 96 THR A C 1
ATOM 777 O O . THR A 1 96 ? -32.892 -3.930 99.047 1.00 60.94 96 THR A O 1
ATOM 780 N N . MET A 1 97 ? -33.651 -5.141 100.773 1.00 59.44 97 MET A N 1
ATOM 781 C CA . MET A 1 97 ? -34.460 -6.067 99.946 1.00 59.44 97 MET A CA 1
ATOM 782 C C . MET A 1 97 ? -35.460 -5.342 99.017 1.00 59.44 97 MET A C 1
ATOM 784 O O . MET A 1 97 ? -35.616 -5.739 97.867 1.00 59.44 97 MET A O 1
ATOM 788 N N . GLU A 1 98 ? -36.058 -4.229 99.458 1.00 61.41 98 GLU A N 1
ATOM 789 C CA . GLU A 1 98 ? -36.961 -3.404 98.632 1.00 61.41 98 GLU A CA 1
ATOM 790 C C . GLU A 1 98 ? -36.246 -2.687 97.468 1.00 61.41 98 GLU A C 1
ATOM 792 O O . GLU A 1 98 ? -36.844 -2.430 96.421 1.00 61.41 98 GLU A O 1
ATOM 797 N N . MET A 1 99 ? -34.953 -2.366 97.612 1.00 59.78 99 MET A N 1
ATOM 798 C CA . MET A 1 99 ? -34.159 -1.793 96.517 1.00 59.78 99 MET A CA 1
ATOM 799 C C . MET A 1 99 ? -33.823 -2.845 95.453 1.00 59.78 99 MET A C 1
ATOM 801 O O . MET A 1 99 ? -33.819 -2.520 94.267 1.00 59.78 99 MET A O 1
ATOM 805 N N . LEU A 1 100 ? -33.612 -4.103 95.863 1.00 60.03 100 LEU A N 1
ATOM 806 C CA . LEU A 1 100 ? -33.360 -5.225 94.955 1.00 60.03 100 LEU A CA 1
ATOM 807 C C . LEU A 1 100 ? -34.596 -5.535 94.091 1.00 60.03 100 LEU A C 1
ATOM 809 O O . LEU A 1 100 ? -34.467 -5.697 92.879 1.00 60.03 100 LEU A O 1
ATOM 813 N N . GLU A 1 101 ? -35.799 -5.555 94.678 1.00 63.59 101 GLU A N 1
ATOM 814 C CA . GLU A 1 101 ? -37.043 -5.792 93.926 1.00 63.59 101 GLU A CA 1
ATOM 815 C C . GLU A 1 101 ? -37.302 -4.695 92.881 1.00 63.59 101 GLU A C 1
ATOM 817 O O . GLU A 1 101 ? -37.563 -4.998 91.713 1.00 63.59 101 GLU A O 1
ATOM 822 N N . ASN A 1 102 ? -37.123 -3.423 93.247 1.00 64.19 102 ASN A N 1
ATOM 823 C CA . ASN A 1 102 ? -37.274 -2.304 92.313 1.00 64.19 102 ASN A CA 1
ATOM 824 C C . ASN A 1 102 ? -36.258 -2.342 91.161 1.00 64.19 102 ASN A C 1
ATOM 826 O O . ASN A 1 102 ? -36.597 -1.977 90.031 1.00 64.19 102 ASN A O 1
ATOM 830 N N . GLU A 1 103 ? -35.029 -2.793 91.414 1.00 63.31 103 GLU A N 1
ATOM 831 C CA . GLU A 1 103 ? -34.010 -2.942 90.374 1.00 63.31 103 GLU A CA 1
ATOM 832 C C . GLU A 1 103 ? -34.331 -4.103 89.420 1.00 63.31 103 GLU A C 1
ATOM 834 O O . GLU A 1 103 ? -34.185 -3.959 88.201 1.00 63.31 103 GLU A O 1
ATOM 839 N N . THR A 1 104 ? -34.874 -5.213 89.934 1.00 63.97 104 THR A N 1
ATOM 840 C CA . THR A 1 104 ? -35.345 -6.321 89.085 1.00 63.97 104 THR A CA 1
ATOM 841 C C . THR A 1 104 ? -36.540 -5.929 88.209 1.00 63.97 104 THR A C 1
ATOM 843 O O . THR A 1 104 ? -36.542 -6.251 87.019 1.00 63.97 104 THR A O 1
ATOM 846 N N . ASP A 1 105 ? -37.502 -5.155 88.727 1.00 70.19 105 ASP A N 1
ATOM 847 C CA . ASP A 1 105 ? -38.633 -4.626 87.944 1.00 70.19 105 ASP A CA 1
ATOM 848 C C . ASP A 1 105 ? -38.158 -3.677 86.827 1.00 70.19 105 ASP A C 1
ATOM 850 O O . ASP A 1 105 ? -38.620 -3.748 85.682 1.00 70.19 105 ASP A O 1
ATOM 854 N N . HIS A 1 106 ? -37.153 -2.842 87.113 1.00 66.75 106 HIS A N 1
ATOM 855 C CA . HIS A 1 106 ? -36.530 -1.981 86.107 1.00 66.75 106 HIS A CA 1
ATOM 856 C C . HIS A 1 106 ? -35.837 -2.788 85.001 1.00 66.75 106 HIS A C 1
ATOM 858 O O . HIS A 1 106 ? -36.006 -2.472 83.820 1.00 66.75 106 HIS A O 1
ATOM 864 N N . GLN A 1 107 ? -35.099 -3.848 85.344 1.00 62.47 107 GLN A N 1
ATOM 865 C CA . GLN A 1 107 ? -34.453 -4.701 84.341 1.00 62.47 107 GLN A CA 1
ATOM 866 C C . GLN A 1 107 ? -35.460 -5.465 83.473 1.00 62.47 107 GLN A C 1
ATOM 868 O O . GLN A 1 107 ? -35.253 -5.582 82.261 1.00 62.47 107 GLN A O 1
ATOM 873 N N . ILE A 1 108 ? -36.573 -5.926 84.049 1.00 70.50 108 ILE A N 1
ATOM 874 C CA . ILE A 1 108 ? -37.655 -6.580 83.299 1.00 70.50 108 ILE A CA 1
ATOM 875 C C . ILE A 1 108 ? -38.278 -5.601 82.293 1.00 70.50 108 ILE A C 1
ATOM 877 O O . ILE A 1 108 ? -38.430 -5.942 81.118 1.00 70.50 108 ILE A O 1
ATOM 881 N N . LYS A 1 109 ? -38.559 -4.359 82.706 1.00 70.12 109 LYS A N 1
ATOM 882 C CA . LYS A 1 109 ? -39.120 -3.320 81.822 1.00 70.12 109 LYS A CA 1
ATOM 883 C C . LYS A 1 109 ? -38.160 -2.894 80.710 1.00 70.12 109 LYS A C 1
ATOM 885 O O . LYS A 1 109 ? -38.596 -2.669 79.581 1.00 70.12 109 LYS A O 1
ATOM 890 N N . VAL A 1 110 ? -36.855 -2.828 80.989 1.00 66.88 110 VAL A N 1
ATOM 891 C CA . VAL A 1 110 ? -35.829 -2.567 79.963 1.00 66.88 110 VAL A CA 1
ATOM 892 C C . VAL A 1 110 ? -35.759 -3.719 78.958 1.00 66.88 110 VAL A C 1
ATOM 894 O O . VAL A 1 110 ? -35.735 -3.471 77.752 1.00 66.88 110 VAL A O 1
ATOM 897 N N . LYS A 1 111 ? -35.787 -4.972 79.428 1.00 65.00 111 LYS A N 1
ATOM 898 C CA . LYS A 1 111 ? -35.779 -6.160 78.562 1.00 65.00 111 LYS A CA 1
ATOM 899 C C . LYS A 1 111 ? -37.007 -6.210 77.647 1.00 65.00 111 LYS A C 1
ATOM 901 O O . LYS A 1 111 ? -36.861 -6.453 76.451 1.00 65.00 111 LYS A O 1
ATOM 906 N N . GLU A 1 112 ? -38.188 -5.910 78.181 1.00 71.75 112 GLU A N 1
ATOM 907 C CA . GLU A 1 112 ? -39.431 -5.811 77.405 1.00 71.75 112 GLU A CA 1
ATOM 908 C C . GLU A 1 112 ? -39.364 -4.680 76.361 1.00 71.75 112 GLU A C 1
ATOM 910 O O . GLU A 1 112 ? -39.738 -4.867 75.202 1.00 71.75 112 GLU A O 1
ATOM 915 N N . GLY A 1 113 ? -38.813 -3.517 76.731 1.00 64.94 113 GLY A N 1
ATOM 916 C CA . GLY A 1 113 ? -38.612 -2.392 75.813 1.00 64.94 113 GLY A CA 1
ATOM 917 C C . GLY A 1 113 ? -37.654 -2.707 74.658 1.00 64.94 113 GLY A C 1
ATOM 918 O O . GLY A 1 113 ? -37.930 -2.345 73.514 1.00 64.94 113 GLY A O 1
ATOM 919 N N . ILE A 1 114 ? -36.563 -3.431 74.929 1.00 64.38 114 ILE A N 1
ATOM 920 C CA . ILE A 1 114 ? -35.612 -3.895 73.905 1.00 64.38 114 ILE A CA 1
ATOM 921 C C . ILE A 1 114 ? -36.257 -4.939 72.986 1.00 64.38 114 ILE A C 1
ATOM 923 O O . ILE A 1 114 ? -36.053 -4.887 71.773 1.00 64.38 114 ILE A O 1
ATOM 927 N N . SER A 1 115 ? -37.067 -5.849 73.535 1.00 62.81 115 SER A N 1
ATOM 928 C CA . SER A 1 115 ? -37.778 -6.862 72.746 1.00 62.81 115 SER A CA 1
ATOM 929 C C . SER A 1 115 ? -38.723 -6.217 71.728 1.00 62.81 115 SER A C 1
ATOM 931 O O . SER A 1 115 ? -38.664 -6.532 70.540 1.00 62.81 115 SER A O 1
ATOM 933 N N . ARG A 1 116 ? -39.523 -5.229 72.158 1.00 67.44 116 ARG A N 1
ATOM 934 C CA . ARG A 1 116 ? -40.434 -4.488 71.265 1.00 67.44 116 ARG A CA 1
ATOM 935 C C . ARG A 1 116 ? -39.697 -3.644 70.223 1.00 67.44 116 ARG A C 1
ATOM 937 O O . ARG A 1 116 ? -40.176 -3.495 69.101 1.00 67.44 116 ARG A O 1
ATOM 944 N N . LEU A 1 117 ? -38.530 -3.096 70.572 1.00 68.94 117 LEU A N 1
ATOM 945 C CA . LEU A 1 117 ? -37.681 -2.356 69.634 1.00 68.94 117 LEU A CA 1
ATOM 946 C C . LEU A 1 117 ? -37.146 -3.275 68.524 1.00 68.94 117 LEU A C 1
ATOM 948 O O . LEU A 1 117 ? -37.165 -2.899 67.354 1.00 68.94 117 LEU A O 1
ATOM 952 N N . LEU A 1 118 ? -36.683 -4.477 68.882 1.00 63.22 118 LEU A N 1
ATOM 953 C CA . LEU A 1 118 ? -36.160 -5.459 67.929 1.00 63.22 118 LEU A CA 1
ATOM 954 C C . LEU A 1 118 ? -37.239 -5.952 66.961 1.00 63.22 118 LEU A C 1
ATOM 956 O O . LEU A 1 118 ? -36.970 -6.066 65.767 1.00 63.22 118 LEU A O 1
ATOM 960 N N . GLU A 1 119 ? -38.456 -6.184 67.451 1.00 67.94 119 GLU A N 1
ATOM 961 C CA . GLU A 1 119 ? -39.590 -6.608 66.625 1.00 67.94 119 GLU A CA 1
ATOM 962 C C . GLU A 1 119 ? -39.991 -5.523 65.609 1.00 67.94 119 GLU A C 1
ATOM 964 O O . GLU A 1 119 ? -40.039 -5.784 64.406 1.00 67.94 119 GLU A O 1
ATOM 969 N N . ALA A 1 120 ? -40.138 -4.270 66.056 1.00 66.38 120 ALA A N 1
ATOM 970 C CA . ALA A 1 120 ? -40.432 -3.143 65.167 1.00 66.38 120 ALA A CA 1
ATOM 971 C C . ALA A 1 120 ? -39.302 -2.876 64.149 1.00 66.38 120 ALA A C 1
ATOM 973 O O . ALA A 1 120 ? -39.555 -2.487 63.006 1.00 66.38 120 ALA A O 1
ATOM 974 N N . HIS A 1 121 ? -38.042 -3.109 64.532 1.00 64.62 121 HIS A N 1
ATOM 975 C CA . HIS A 1 121 ? -36.901 -2.969 63.627 1.00 64.62 121 HIS A CA 1
ATOM 976 C C . HIS A 1 121 ? -36.875 -4.091 62.578 1.00 64.62 121 HIS A C 1
ATOM 978 O O . HIS A 1 121 ? -36.533 -3.840 61.420 1.00 64.62 121 HIS A O 1
ATOM 984 N N . ALA A 1 122 ? -37.238 -5.320 62.948 1.00 65.56 122 ALA A N 1
ATOM 985 C CA . ALA A 1 122 ? -37.322 -6.438 62.013 1.00 65.56 122 ALA A CA 1
ATOM 986 C C . ALA A 1 122 ? -38.401 -6.196 60.942 1.00 65.56 122 ALA A C 1
ATOM 988 O O . ALA A 1 122 ? -38.141 -6.391 59.752 1.00 65.56 122 ALA A O 1
ATOM 989 N N . GLU A 1 123 ? -39.571 -5.681 61.336 1.00 70.81 123 GLU A N 1
ATOM 990 C CA . GLU A 1 123 ? -40.630 -5.301 60.392 1.00 70.81 123 GLU A CA 1
ATOM 991 C C . GLU A 1 123 ? -40.194 -4.177 59.438 1.00 70.81 123 GLU A C 1
ATOM 993 O O . GLU A 1 123 ? -40.448 -4.252 58.232 1.00 70.81 123 GLU A O 1
ATOM 998 N N . ALA A 1 124 ? -39.489 -3.158 59.945 1.00 66.94 124 ALA A N 1
ATOM 999 C CA . ALA A 1 124 ? -38.966 -2.068 59.121 1.00 66.94 124 ALA A CA 1
ATOM 1000 C C . ALA A 1 124 ? -37.965 -2.561 58.060 1.00 66.94 124 ALA A C 1
ATOM 1002 O O . ALA A 1 124 ? -38.002 -2.104 56.917 1.00 66.94 124 ALA A O 1
ATOM 1003 N N . VAL A 1 125 ? -37.089 -3.509 58.416 1.00 63.00 125 VAL A N 1
ATOM 1004 C CA . VAL A 1 125 ? -36.091 -4.090 57.499 1.00 63.00 125 VAL A CA 1
ATOM 1005 C C . VAL A 1 125 ? -36.765 -4.883 56.379 1.00 63.00 125 VAL A C 1
ATOM 1007 O O . VAL A 1 125 ? -36.434 -4.684 55.211 1.00 63.00 125 VAL A O 1
ATOM 1010 N N . MET A 1 126 ? -37.767 -5.703 56.708 1.00 66.62 126 MET A N 1
ATOM 1011 C CA . MET A 1 126 ? -38.544 -6.456 55.714 1.00 66.62 126 MET A CA 1
ATOM 1012 C C . MET A 1 126 ? -39.285 -5.536 54.732 1.00 66.62 126 MET A C 1
ATOM 1014 O O . MET A 1 126 ? -39.369 -5.830 53.540 1.00 66.62 126 MET A O 1
ATOM 1018 N N . LEU A 1 127 ? -39.807 -4.401 55.210 1.00 64.50 127 LEU A N 1
ATOM 1019 C CA . LEU A 1 127 ? -40.443 -3.391 54.361 1.00 64.50 127 LEU A CA 1
ATOM 1020 C C . LEU A 1 127 ? -39.428 -2.629 53.496 1.00 64.50 127 LEU A C 1
ATOM 1022 O O . LEU A 1 127 ? -39.726 -2.336 52.340 1.00 64.50 127 LEU A O 1
ATOM 1026 N N . LEU A 1 128 ? -38.230 -2.337 54.008 1.00 60.91 128 LEU A N 1
ATOM 1027 C CA . LEU A 1 128 ? -37.154 -1.675 53.259 1.00 60.91 128 LEU A CA 1
ATOM 1028 C C . LEU A 1 128 ? -36.643 -2.514 52.081 1.00 60.91 128 LEU A C 1
ATOM 1030 O O . LEU A 1 128 ? -36.335 -1.943 51.034 1.00 60.91 128 LEU A O 1
ATOM 1034 N N . ASP A 1 129 ? -36.634 -3.842 52.195 1.00 60.41 129 ASP A N 1
ATOM 1035 C CA . ASP A 1 129 ? -36.276 -4.739 51.086 1.00 60.41 129 ASP A CA 1
ATOM 1036 C C . ASP A 1 129 ? -37.219 -4.607 49.874 1.00 60.41 129 ASP A C 1
ATOM 1038 O O . ASP A 1 129 ? -36.802 -4.840 48.739 1.00 60.41 129 ASP A O 1
ATOM 1042 N N . VAL A 1 130 ? -38.459 -4.141 50.078 1.00 62.50 130 VAL A N 1
ATOM 1043 C CA . VAL A 1 130 ? -39.411 -3.820 48.995 1.00 62.50 130 VAL A CA 1
ATOM 1044 C C . VAL A 1 130 ? -39.015 -2.534 48.251 1.00 62.50 130 VAL A C 1
ATOM 1046 O O . VAL A 1 130 ? -39.283 -2.397 47.057 1.00 62.50 130 VAL A O 1
ATOM 1049 N N . PHE A 1 131 ? -38.356 -1.591 48.934 1.00 55.91 131 PHE A N 1
ATOM 1050 C CA . PHE A 1 131 ? -37.928 -0.300 48.380 1.00 55.91 131 PHE A CA 1
ATOM 1051 C C . PHE A 1 131 ? -36.538 -0.321 47.760 1.00 55.91 131 PHE A C 1
ATOM 1053 O O . PHE A 1 131 ? -36.199 0.587 46.997 1.00 55.91 131 PHE A O 1
ATOM 1060 N N . ILE A 1 132 ? -35.722 -1.325 48.080 1.00 52.41 132 ILE A N 1
ATOM 1061 C CA . ILE A 1 132 ? -34.393 -1.477 47.505 1.00 52.41 132 ILE A CA 1
ATOM 1062 C C . ILE A 1 132 ? -34.564 -2.105 46.114 1.00 52.41 132 ILE A C 1
ATOM 1064 O O . ILE A 1 132 ? -34.827 -3.306 46.005 1.00 52.41 132 ILE A O 1
ATOM 1068 N N . PRO A 1 133 ? -34.387 -1.348 45.009 1.00 40.97 133 PRO A N 1
ATOM 1069 C CA . PRO A 1 133 ? -34.311 -1.974 43.698 1.00 40.97 133 PRO A CA 1
ATOM 1070 C C . PRO A 1 133 ? -33.170 -2.989 43.751 1.00 40.97 133 PRO A C 1
ATOM 1072 O O . PRO A 1 133 ? -32.113 -2.668 44.294 1.00 40.97 133 PRO A O 1
ATOM 1075 N N . HIS A 1 134 ? -33.362 -4.193 43.198 1.00 46.31 134 HIS A N 1
ATOM 1076 C CA . HIS A 1 134 ? -32.314 -5.210 43.041 1.00 46.31 134 HIS A CA 1
ATOM 1077 C C . HIS A 1 134 ? -31.138 -4.651 42.218 1.00 46.31 134 HIS A C 1
ATOM 1079 O O . HIS A 1 134 ? -30.965 -4.907 41.025 1.00 46.31 134 HIS A O 1
ATOM 1085 N N . ARG A 1 135 ? -30.304 -3.843 42.868 1.00 38.38 135 ARG A N 1
ATOM 1086 C CA . ARG A 1 135 ? -29.137 -3.177 42.325 1.00 38.38 135 ARG A CA 1
ATOM 1087 C C . ARG A 1 135 ? -27.943 -3.923 42.886 1.00 38.38 135 ARG A C 1
ATOM 1089 O O . ARG A 1 135 ? -27.414 -3.601 43.940 1.00 38.38 135 ARG A O 1
ATOM 1096 N N . ARG A 1 136 ? -27.585 -4.981 42.158 1.00 41.94 136 ARG A N 1
ATOM 1097 C CA . ARG A 1 136 ? -26.236 -5.538 41.991 1.00 41.94 136 ARG A CA 1
ATOM 1098 C C . ARG A 1 136 ? -25.191 -4.910 42.938 1.00 41.94 136 ARG A C 1
ATOM 1100 O O . ARG A 1 136 ? -24.496 -3.973 42.554 1.00 41.94 136 ARG A O 1
ATOM 1107 N N . LYS A 1 137 ? -25.046 -5.436 44.158 1.00 31.34 137 LYS A N 1
ATOM 1108 C CA . LYS A 1 137 ? -23.828 -5.202 44.946 1.00 31.34 137 LYS A CA 1
ATOM 1109 C C . LYS A 1 137 ? -22.705 -5.983 44.267 1.00 31.34 137 LYS A C 1
ATOM 1111 O O . LYS A 1 137 ? -22.729 -7.211 44.255 1.00 31.34 137 LYS A O 1
ATOM 1116 N N . SER A 1 138 ? -21.734 -5.286 43.674 1.00 31.91 138 SER A N 1
ATOM 1117 C CA . SER A 1 138 ? -20.411 -5.874 43.468 1.00 31.91 138 SER A CA 1
ATOM 1118 C C . SER A 1 138 ? -19.764 -5.977 44.844 1.00 31.91 138 SER A C 1
ATOM 1120 O O . SER A 1 138 ? -19.156 -5.023 45.326 1.00 31.91 138 SER A O 1
ATOM 1122 N N . LEU A 1 139 ? -19.975 -7.104 45.513 1.00 32.94 139 LEU A N 1
ATOM 1123 C CA . LEU A 1 139 ? -19.228 -7.428 46.712 1.00 32.94 139 LEU A CA 1
ATOM 1124 C C . LEU A 1 139 ? -17.919 -8.067 46.243 1.00 32.94 139 LEU A C 1
ATOM 1126 O O . LEU A 1 139 ? -17.909 -9.195 45.756 1.00 32.94 139 LEU A O 1
ATOM 1130 N N . HIS A 1 140 ? -16.835 -7.299 46.311 1.00 37.16 140 HIS A N 1
ATOM 1131 C CA . HIS A 1 140 ? -15.499 -7.872 46.371 1.00 37.16 140 HIS A CA 1
ATOM 1132 C C . HIS A 1 140 ? -15.423 -8.547 47.746 1.00 37.16 140 HIS A C 1
ATOM 1134 O O . HIS A 1 140 ? -15.304 -7.870 48.762 1.00 37.16 140 HIS A O 1
ATOM 1140 N N . MET A 1 141 ? -15.620 -9.859 47.783 1.00 32.00 141 MET A N 1
ATOM 1141 C CA . MET A 1 141 ? -15.318 -10.688 48.942 1.00 32.00 141 MET A CA 1
ATOM 1142 C C . MET A 1 141 ? -14.453 -11.817 48.408 1.00 32.00 141 MET A C 1
ATOM 1144 O O . MET A 1 141 ? -14.940 -12.682 47.679 1.00 32.00 141 MET A O 1
ATOM 1148 N N . ASP A 1 142 ? -13.161 -11.739 48.717 1.00 35.78 142 ASP A N 1
ATOM 1149 C CA . ASP A 1 142 ? -12.295 -12.907 48.711 1.00 35.78 142 ASP A CA 1
ATOM 1150 C C . ASP A 1 142 ? -12.869 -13.881 49.735 1.00 35.78 142 ASP A C 1
ATOM 1152 O O . ASP A 1 142 ? -12.716 -13.704 50.940 1.00 35.78 142 ASP A O 1
ATOM 1156 N N . LEU A 1 143 ? -13.591 -14.880 49.248 1.00 32.44 143 LEU A N 1
ATOM 1157 C CA . LEU A 1 143 ? -13.770 -16.133 49.955 1.00 32.44 143 LEU A CA 1
ATOM 1158 C C . LEU A 1 143 ? -13.710 -17.243 48.913 1.00 32.44 143 LEU A C 1
ATOM 1160 O O . LEU A 1 143 ? -14.704 -17.617 48.288 1.00 32.44 143 LEU A O 1
ATOM 1164 N N . ASP A 1 144 ? -12.495 -17.755 48.741 1.00 39.97 144 ASP A N 1
ATOM 1165 C CA . ASP A 1 144 ? -12.283 -19.148 48.393 1.00 39.97 144 ASP A CA 1
ATOM 1166 C C . ASP A 1 144 ? -13.061 -20.000 49.392 1.00 39.97 144 ASP A C 1
ATOM 1168 O O . ASP A 1 144 ? -12.653 -20.173 50.539 1.00 39.97 144 ASP A O 1
ATOM 1172 N N . THR A 1 145 ? -14.216 -20.522 48.987 1.00 35.53 145 THR A N 1
ATOM 1173 C CA . THR A 1 145 ? -14.724 -21.769 49.559 1.00 35.53 145 THR A CA 1
ATOM 1174 C C . THR A 1 145 ? -15.764 -22.400 48.648 1.00 35.53 145 THR A C 1
ATOM 1176 O O . THR A 1 145 ? -16.776 -21.809 48.274 1.00 35.53 145 THR A O 1
ATOM 1179 N N . HIS A 1 146 ? -15.468 -23.644 48.285 1.00 42.84 146 HIS A N 1
ATOM 1180 C CA . HIS A 1 146 ? -16.348 -24.612 47.651 1.00 42.84 146 HIS A CA 1
ATOM 1181 C C . HIS A 1 146 ? -17.794 -24.526 48.175 1.00 42.84 146 HIS A C 1
ATOM 1183 O O . HIS A 1 146 ? -18.072 -24.881 49.315 1.00 42.84 146 HIS A O 1
ATOM 1189 N N . GLY A 1 147 ? -18.727 -24.120 47.312 1.00 33.22 147 GLY A N 1
ATOM 1190 C CA . GLY A 1 147 ? -20.159 -24.127 47.604 1.00 33.22 147 GLY A CA 1
ATOM 1191 C C . GLY A 1 147 ? -20.962 -24.491 46.363 1.00 33.22 147 GLY A C 1
ATOM 1192 O O . GLY A 1 147 ? -21.326 -23.629 45.562 1.00 33.22 147 GLY A O 1
ATOM 1193 N N . GLN A 1 148 ? -21.226 -25.786 46.181 1.00 45.56 148 GLN A N 1
ATOM 1194 C CA . GLN A 1 148 ? -22.213 -26.279 45.221 1.00 45.56 148 GLN A CA 1
ATOM 1195 C C . GLN A 1 148 ? -23.604 -25.801 45.659 1.00 45.56 148 GLN A C 1
ATOM 1197 O O . GLN A 1 148 ? -24.213 -26.372 46.556 1.00 45.56 148 GLN A O 1
ATOM 1202 N N . GLY A 1 149 ? -24.107 -24.731 45.046 1.00 47.09 149 GLY A N 1
ATOM 1203 C CA . GLY A 1 149 ? -25.413 -24.167 45.378 1.00 47.09 149 GLY A CA 1
ATOM 1204 C C . GLY A 1 149 ? -26.195 -23.748 44.141 1.00 47.09 149 GLY A C 1
ATOM 1205 O O . GLY A 1 149 ? -25.632 -23.260 43.163 1.00 47.09 149 GLY A O 1
ATOM 1206 N N . VAL A 1 150 ? -27.521 -23.893 44.209 1.00 51.12 150 VAL A N 1
ATOM 1207 C CA . VAL A 1 150 ? -28.504 -23.527 43.168 1.00 51.12 150 VAL A CA 1
ATOM 1208 C C . VAL A 1 150 ? -28.276 -22.108 42.615 1.00 51.12 150 VAL A C 1
ATOM 1210 O O . VAL A 1 150 ? -28.452 -21.870 41.421 1.00 51.12 150 VAL A O 1
ATOM 1213 N N . LEU A 1 151 ? -27.780 -21.190 43.449 1.00 43.72 151 LEU A N 1
ATOM 1214 C CA . LEU A 1 151 ? -27.401 -19.821 43.089 1.00 43.72 151 LEU A CA 1
ATOM 1215 C C . LEU A 1 151 ? -26.273 -19.729 42.047 1.00 43.72 151 LEU A C 1
ATOM 1217 O O . LEU A 1 151 ? -26.350 -18.882 41.156 1.00 43.72 151 LEU A O 1
ATOM 1221 N N . SER A 1 152 ? -25.263 -20.605 42.087 1.00 46.09 152 SER A N 1
ATOM 1222 C CA . SER A 1 152 ? -24.181 -20.608 41.088 1.00 46.09 152 SER A CA 1
ATOM 1223 C C . SER A 1 152 ? -24.693 -21.080 39.723 1.00 46.09 152 SER A C 1
ATOM 1225 O O . SER A 1 152 ? -24.362 -20.496 38.686 1.00 46.09 152 SER A O 1
ATOM 1227 N N . ASN A 1 153 ? -25.603 -22.058 39.727 1.00 49.94 153 ASN A N 1
ATOM 1228 C CA . ASN A 1 153 ? -26.278 -22.557 38.532 1.00 49.94 153 ASN A CA 1
ATOM 1229 C C . ASN A 1 153 ? -27.253 -21.524 37.950 1.00 49.94 153 ASN A C 1
ATOM 1231 O O . ASN A 1 153 ? -27.297 -21.338 36.730 1.00 49.94 153 ASN A O 1
ATOM 1235 N N . MET A 1 154 ? -27.988 -20.795 38.794 1.00 44.75 154 MET A N 1
ATOM 1236 C CA . MET A 1 154 ? -28.854 -19.692 38.363 1.00 44.75 154 MET A CA 1
ATOM 1237 C C . MET A 1 154 ? -28.041 -18.521 37.804 1.00 44.75 154 MET A C 1
ATOM 1239 O O . MET A 1 154 ? -28.385 -17.997 36.744 1.00 44.75 154 MET A O 1
ATOM 1243 N N . TYR A 1 155 ? -26.918 -18.167 38.433 1.00 48.62 155 TYR A N 1
ATOM 1244 C CA . TYR A 1 155 ? -26.001 -17.145 37.929 1.00 48.62 155 TYR A CA 1
ATOM 1245 C C . TYR A 1 155 ? -25.388 -17.543 36.578 1.00 48.62 155 TYR A C 1
ATOM 1247 O O . TYR A 1 155 ? -25.376 -16.744 35.638 1.00 48.62 155 TYR A O 1
ATOM 1255 N N . ALA A 1 156 ? -24.948 -18.796 36.427 1.00 55.75 156 ALA A N 1
ATOM 1256 C CA . ALA A 1 156 ? -24.436 -19.314 35.161 1.00 55.75 156 ALA A CA 1
ATOM 1257 C C . ALA A 1 156 ? -25.512 -19.305 34.061 1.00 55.75 156 ALA A C 1
ATOM 1259 O O . ALA A 1 156 ? -25.236 -18.915 32.921 1.00 55.75 156 ALA A O 1
ATOM 1260 N N . LYS A 1 157 ? -26.756 -19.671 34.396 1.00 55.72 157 LYS A N 1
ATOM 1261 C CA . LYS A 1 157 ? -27.899 -19.664 33.469 1.00 55.72 157 LYS A CA 1
ATOM 1262 C C . LYS A 1 157 ? -28.292 -18.240 33.062 1.00 55.72 157 LYS A C 1
ATOM 1264 O O . LYS A 1 157 ? -28.482 -17.986 31.873 1.00 55.72 157 LYS A O 1
ATOM 1269 N N . ALA A 1 158 ? -28.304 -17.294 34.000 1.00 47.50 158 ALA A N 1
ATOM 1270 C CA . ALA A 1 158 ? -28.564 -15.878 33.741 1.00 47.50 158 ALA A CA 1
ATOM 1271 C C . ALA A 1 158 ? -27.457 -15.233 32.890 1.00 47.50 158 ALA A C 1
ATOM 1273 O O . ALA A 1 158 ? -27.745 -14.548 31.909 1.00 47.50 158 ALA A O 1
ATOM 1274 N N . LYS A 1 159 ? -26.180 -15.513 33.180 1.00 56.41 159 LYS A N 1
ATOM 1275 C CA . LYS A 1 159 ? -25.034 -15.029 32.390 1.00 56.41 159 LYS A CA 1
ATOM 1276 C C . LYS A 1 159 ? -25.063 -15.565 30.955 1.00 56.41 159 LYS A C 1
ATOM 1278 O O . LYS A 1 159 ? -24.804 -14.818 30.012 1.00 56.41 159 LYS A O 1
ATOM 1283 N N . ARG A 1 160 ? -25.449 -16.834 30.768 1.00 57.94 160 ARG A N 1
ATOM 1284 C CA . ARG A 1 160 ? -25.669 -17.430 29.439 1.00 57.94 160 ARG A CA 1
ATOM 1285 C C . ARG A 1 160 ? -26.851 -16.782 28.711 1.00 57.94 160 ARG A C 1
ATOM 1287 O O . ARG A 1 160 ? -26.719 -16.491 27.527 1.00 57.94 160 ARG A O 1
ATOM 1294 N N . ALA A 1 161 ? -27.961 -16.506 29.397 1.00 56.59 161 ALA A N 1
ATOM 1295 C CA . ALA A 1 161 ? -29.132 -15.850 28.809 1.00 56.59 161 ALA A CA 1
ATOM 1296 C C . ALA A 1 161 ? -28.838 -14.404 28.371 1.00 56.59 161 ALA A C 1
ATOM 1298 O O . ALA A 1 161 ? -29.177 -14.025 27.252 1.00 56.59 161 ALA A O 1
ATOM 1299 N N . ILE A 1 162 ? -28.120 -13.633 29.194 1.00 55.25 162 ILE A N 1
ATOM 1300 C CA . ILE A 1 162 ? -27.685 -12.264 28.875 1.00 55.25 162 ILE A CA 1
ATOM 1301 C C . ILE A 1 162 ? -26.726 -12.261 27.679 1.00 55.25 162 ILE A C 1
ATOM 1303 O O . ILE A 1 162 ? -26.898 -11.471 26.751 1.00 55.25 162 ILE A O 1
ATOM 1307 N N . ASN A 1 163 ? -25.753 -13.179 27.645 1.00 51.47 163 ASN A N 1
ATOM 1308 C CA . ASN A 1 163 ? -24.851 -13.308 26.499 1.00 51.47 163 ASN A CA 1
ATOM 1309 C C . ASN A 1 163 ? -25.605 -13.712 25.223 1.00 51.47 163 ASN A C 1
ATOM 1311 O O . ASN A 1 163 ? -25.340 -13.161 24.157 1.00 51.47 163 ASN A O 1
ATOM 1315 N N . LYS A 1 164 ? -26.591 -14.611 25.323 1.00 54.34 164 LYS A N 1
ATOM 1316 C CA . LYS A 1 164 ? -27.425 -15.037 24.188 1.00 54.34 164 LYS A CA 1
ATOM 1317 C C . LYS A 1 164 ? -28.321 -13.899 23.676 1.00 54.34 164 LYS A C 1
ATOM 1319 O O . LYS A 1 164 ? -28.455 -13.738 22.467 1.00 54.34 164 LYS A O 1
ATOM 1324 N N . ALA A 1 165 ? -28.860 -13.065 24.567 1.00 46.41 165 ALA A N 1
ATOM 1325 C CA . ALA A 1 165 ? -29.628 -11.870 24.210 1.00 46.41 165 ALA A CA 1
ATOM 1326 C C . ALA A 1 165 ? -28.755 -10.780 23.555 1.00 46.41 165 ALA A C 1
ATOM 1328 O O . ALA A 1 165 ? -29.178 -10.160 22.582 1.00 46.41 165 ALA A O 1
ATOM 1329 N N . LYS A 1 166 ? -27.511 -10.600 24.022 1.00 44.25 166 LYS A N 1
ATOM 1330 C CA . LYS A 1 166 ? -26.532 -9.655 23.448 1.00 44.25 166 LYS A CA 1
ATOM 1331 C C . LYS A 1 166 ? -26.066 -10.065 22.044 1.00 44.25 166 LYS A C 1
ATOM 1333 O O . LYS A 1 166 ? -25.857 -9.209 21.193 1.00 44.25 166 LYS A O 1
ATOM 1338 N N . VAL A 1 167 ? -25.958 -11.372 21.786 1.00 49.53 167 VAL A N 1
ATOM 1339 C CA . VAL A 1 167 ? -25.694 -11.923 20.444 1.00 49.53 167 VAL A CA 1
ATOM 1340 C C . VAL A 1 167 ? -26.907 -11.739 19.522 1.00 49.53 167 VAL A C 1
ATOM 1342 O O . VAL A 1 167 ? -26.738 -11.388 18.358 1.00 49.53 167 VAL A O 1
ATOM 1345 N N . LYS A 1 168 ? -28.132 -11.921 20.039 1.00 41.47 168 LYS A N 1
ATOM 1346 C CA . LYS A 1 168 ? -29.380 -11.827 19.260 1.00 41.47 168 LYS A CA 1
ATOM 1347 C C . LYS A 1 168 ? -29.776 -10.386 18.897 1.00 41.47 168 LYS A C 1
ATOM 1349 O O . LYS A 1 168 ? -30.409 -10.186 17.869 1.00 41.47 168 LYS A O 1
ATOM 1354 N N . SER A 1 169 ? -29.381 -9.383 19.686 1.00 38.00 169 SER A N 1
ATOM 1355 C CA . SER A 1 169 ? -29.676 -7.963 19.416 1.00 38.00 169 SER A CA 1
ATOM 1356 C C . SER A 1 169 ? -28.746 -7.301 18.389 1.00 38.00 169 SER A C 1
ATOM 1358 O O . SER A 1 169 ? -28.839 -6.094 18.166 1.00 38.00 169 SER A O 1
ATOM 1360 N N . GLY A 1 170 ? -27.810 -8.048 17.787 1.00 35.72 170 GLY A N 1
ATOM 1361 C CA . GLY A 1 170 ? -26.849 -7.513 16.814 1.00 35.72 170 GLY A CA 1
ATOM 1362 C C . GLY A 1 170 ? -25.848 -6.513 17.407 1.00 35.72 170 GLY A C 1
ATOM 1363 O O . GLY A 1 170 ? -24.993 -5.989 16.693 1.00 35.72 170 GLY A O 1
ATOM 1364 N N . HIS A 1 171 ? -25.899 -6.256 18.719 1.00 37.12 171 HIS A N 1
ATOM 1365 C CA . HIS A 1 171 ? -24.945 -5.400 19.403 1.00 37.12 171 HIS A CA 1
ATOM 1366 C C . HIS A 1 171 ? -23.661 -6.198 19.653 1.00 37.12 171 HIS A C 1
ATOM 1368 O O . HIS A 1 171 ? -23.391 -6.677 20.757 1.00 37.12 171 HIS A O 1
ATOM 1374 N N . ARG A 1 172 ? -22.821 -6.303 18.614 1.00 37.75 172 ARG A N 1
ATOM 1375 C CA . ARG A 1 172 ? -21.378 -6.534 18.766 1.00 37.75 172 ARG A CA 1
ATOM 1376 C C . ARG A 1 172 ? -20.753 -5.327 19.472 1.00 37.75 172 ARG A C 1
ATOM 1378 O O . ARG A 1 172 ? -19.908 -4.632 18.924 1.00 37.75 172 ARG A O 1
ATOM 1385 N N . SER A 1 173 ? -21.154 -5.056 20.710 1.00 37.81 173 SER A N 1
ATOM 1386 C CA . SER A 1 173 ? -20.330 -4.253 21.596 1.00 37.81 173 SER A CA 1
ATOM 1387 C C . SER A 1 173 ? -19.152 -5.122 21.994 1.00 37.81 173 SER A C 1
ATOM 1389 O O . SER A 1 173 ? -19.159 -5.752 23.049 1.00 37.81 173 SER A O 1
ATOM 1391 N N . ALA A 1 174 ? -18.111 -5.054 21.170 1.00 43.06 174 ALA A N 1
ATOM 1392 C CA . ALA A 1 174 ? -16.721 -5.141 21.595 1.00 43.06 174 ALA A CA 1
ATOM 1393 C C . ALA A 1 174 ? -16.347 -3.985 22.556 1.00 43.06 174 ALA A C 1
ATOM 1395 O O . ALA A 1 174 ? -15.195 -3.582 22.632 1.00 43.06 174 ALA A O 1
ATOM 1396 N N . VAL A 1 175 ? -17.312 -3.429 23.298 1.00 43.69 175 VAL A N 1
ATOM 1397 C CA . VAL A 1 175 ? -17.051 -2.574 24.449 1.00 43.69 175 VAL A CA 1
ATOM 1398 C C . VAL A 1 175 ? -16.743 -3.542 25.582 1.00 43.69 175 VAL A C 1
ATOM 1400 O O . VAL A 1 175 ? -17.614 -3.931 26.361 1.00 43.69 175 VAL A O 1
ATOM 1403 N N . VAL A 1 176 ? -15.511 -4.045 25.568 1.00 54.12 176 VAL A N 1
ATOM 1404 C CA . VAL A 1 176 ? -14.878 -4.565 26.775 1.00 54.12 176 VAL A CA 1
ATOM 1405 C C . VAL A 1 176 ? -14.818 -3.378 27.730 1.00 54.12 176 VAL A C 1
ATOM 1407 O O . VAL A 1 176 ? -14.369 -2.309 27.318 1.00 54.12 176 VAL A O 1
ATOM 1410 N N . ASP A 1 177 ? -15.307 -3.532 28.964 1.00 56.59 177 ASP A N 1
ATOM 1411 C CA . ASP A 1 177 ? -15.198 -2.472 29.968 1.00 56.59 177 ASP A CA 1
ATOM 1412 C C . ASP A 1 177 ? -13.730 -2.009 30.020 1.00 56.59 177 ASP A C 1
ATOM 1414 O O . ASP A 1 177 ? -12.858 -2.832 30.321 1.00 56.59 177 ASP A O 1
ATOM 1418 N N . PRO A 1 178 ? -13.416 -0.731 29.719 1.00 59.25 178 PRO A N 1
ATOM 1419 C CA . PRO A 1 178 ? -12.033 -0.265 29.581 1.00 59.25 178 PRO A CA 1
ATOM 1420 C C . PRO A 1 178 ? -11.194 -0.552 30.831 1.00 59.25 178 PRO A C 1
ATOM 1422 O O . PRO A 1 178 ? -10.005 -0.848 30.746 1.00 59.25 178 PRO A O 1
ATOM 1425 N N . ARG A 1 179 ? -11.848 -0.544 32.000 1.00 57.62 179 ARG A N 1
ATOM 1426 C CA . ARG A 1 179 ? -11.254 -0.886 33.296 1.00 57.62 179 ARG A CA 1
ATOM 1427 C C . ARG A 1 179 ? -10.845 -2.357 33.397 1.00 57.62 179 ARG A C 1
ATOM 1429 O O . ARG A 1 179 ? -9.777 -2.637 33.924 1.00 57.62 179 ARG A O 1
ATOM 1436 N N . LEU A 1 180 ? -11.644 -3.279 32.856 1.00 60.75 180 LEU A N 1
ATOM 1437 C CA . LEU A 1 180 ? -11.335 -4.712 32.826 1.00 60.75 180 LEU A CA 1
ATOM 1438 C C . LEU A 1 180 ? -10.253 -5.024 31.780 1.00 60.75 180 LEU A C 1
ATOM 1440 O O . LEU A 1 180 ? -9.346 -5.810 32.036 1.00 60.75 180 LEU A O 1
ATOM 1444 N N . ALA A 1 181 ? -10.300 -4.365 30.617 1.00 63.53 181 ALA A N 1
ATOM 1445 C CA . ALA A 1 181 ? -9.257 -4.490 29.597 1.00 63.53 181 ALA A CA 1
ATOM 1446 C C . ALA A 1 181 ? -7.891 -4.005 30.119 1.00 63.53 181 ALA A C 1
ATOM 1448 O O . ALA A 1 181 ? -6.884 -4.694 29.954 1.00 63.53 181 ALA A O 1
ATOM 1449 N N . SER A 1 182 ? -7.861 -2.863 30.816 1.00 65.56 182 SER A N 1
ATOM 1450 C CA . SER A 1 182 ? -6.646 -2.245 31.365 1.00 65.56 182 SER A CA 1
ATOM 1451 C C . SER A 1 182 ? -5.915 -3.095 32.416 1.00 65.56 182 SER A C 1
ATOM 1453 O O . SER A 1 182 ? -4.742 -2.837 32.701 1.00 65.56 182 SER A O 1
ATOM 1455 N N . GLN A 1 183 ? -6.566 -4.091 33.019 1.00 74.69 183 GLN A N 1
ATOM 1456 C CA . GLN A 1 183 ? -5.920 -4.965 34.006 1.00 74.69 183 GLN A CA 1
ATOM 1457 C C . GLN A 1 183 ? -4.922 -5.939 33.369 1.00 74.69 183 GLN A C 1
ATOM 1459 O O . GLN A 1 183 ? -3.985 -6.375 34.027 1.00 74.69 183 GLN A O 1
ATOM 1464 N N . THR A 1 184 ? -5.075 -6.243 32.078 1.00 81.44 184 THR A N 1
ATOM 1465 C CA . THR A 1 184 ? -4.180 -7.158 31.359 1.00 81.44 184 THR A CA 1
ATOM 1466 C C . THR A 1 184 ? -3.277 -6.390 30.400 1.00 81.44 184 THR A C 1
ATOM 1468 O O . THR A 1 184 ? -3.721 -5.447 29.747 1.00 81.44 184 THR A O 1
ATOM 1471 N N . LEU A 1 185 ? -2.018 -6.820 30.247 1.00 80.12 185 LEU A N 1
ATOM 1472 C CA . LEU A 1 185 ? -1.097 -6.233 29.258 1.00 80.12 185 LEU A CA 1
ATOM 1473 C C . LEU A 1 185 ? -1.707 -6.255 27.850 1.00 80.12 185 LEU A C 1
ATOM 1475 O O . LEU A 1 185 ? -1.703 -5.254 27.142 1.00 80.12 185 LEU A O 1
ATOM 1479 N N . ARG A 1 186 ? -2.334 -7.375 27.484 1.00 82.12 186 ARG A N 1
ATOM 1480 C CA . ARG A 1 186 ? -3.033 -7.546 26.207 1.00 82.12 186 ARG A CA 1
ATOM 1481 C C . ARG A 1 186 ? -4.160 -6.530 26.007 1.00 82.12 186 ARG A C 1
ATOM 1483 O O . ARG A 1 186 ? -4.278 -5.969 24.923 1.00 82.12 186 ARG A O 1
ATOM 1490 N N . GLY A 1 187 ? -4.979 -6.283 27.028 1.00 80.69 187 GLY A N 1
ATOM 1491 C CA . GLY A 1 187 ? -6.070 -5.315 26.939 1.00 80.69 187 GLY A CA 1
ATOM 1492 C C . GLY A 1 187 ? -5.593 -3.859 26.953 1.00 80.69 187 GLY A C 1
ATOM 1493 O O . GLY A 1 187 ? -6.209 -3.029 26.291 1.00 80.69 187 GLY A O 1
ATOM 1494 N N . ARG A 1 188 ? -4.457 -3.547 27.595 1.00 83.38 188 ARG A N 1
ATOM 1495 C CA . ARG A 1 188 ? -3.807 -2.226 27.471 1.00 83.38 188 ARG A CA 1
ATOM 1496 C C . ARG A 1 188 ? -3.348 -1.950 26.043 1.00 83.38 188 ARG A C 1
ATOM 1498 O O . ARG A 1 188 ? -3.649 -0.889 25.507 1.00 83.38 188 ARG A O 1
ATOM 1505 N N . ILE A 1 189 ? -2.673 -2.912 25.410 1.00 86.00 189 ILE A N 1
ATOM 1506 C CA . ILE A 1 189 ? -2.221 -2.751 24.019 1.00 86.00 189 ILE A CA 1
ATOM 1507 C C . ILE A 1 189 ? -3.430 -2.708 23.066 1.00 86.00 189 ILE A C 1
ATOM 1509 O O . ILE A 1 189 ? -3.431 -1.938 22.110 1.00 86.00 189 ILE A O 1
ATOM 1513 N N . TRP A 1 190 ? -4.501 -3.460 23.356 1.00 86.75 190 TRP A N 1
ATOM 1514 C CA . TRP A 1 190 ? -5.760 -3.364 22.608 1.00 86.75 190 TRP A CA 1
ATOM 1515 C C . TRP A 1 190 ? -6.356 -1.956 22.629 1.00 86.75 190 TRP A C 1
ATOM 1517 O O . TRP A 1 190 ? -6.688 -1.420 21.574 1.00 86.75 190 TRP A O 1
ATOM 1527 N N . LEU A 1 191 ? -6.460 -1.351 23.818 1.00 83.25 191 LEU A N 1
ATOM 1528 C CA . LEU A 1 191 ? -6.960 0.016 23.970 1.00 83.25 191 LEU A CA 1
ATOM 1529 C C . LEU A 1 191 ? -6.090 1.013 23.199 1.00 83.25 191 LEU A C 1
ATOM 1531 O O . LEU A 1 191 ? -6.623 1.922 22.574 1.00 83.25 191 LEU A O 1
ATOM 1535 N N . LEU A 1 192 ? -4.773 0.805 23.200 1.00 86.00 192 LEU A N 1
ATOM 1536 C CA . LEU A 1 192 ? -3.814 1.680 22.536 1.00 86.00 192 LEU A CA 1
ATOM 1537 C C . LEU A 1 192 ? -3.890 1.625 21.000 1.00 86.00 192 LEU A C 1
ATOM 1539 O O . LEU A 1 192 ? -3.703 2.656 20.363 1.00 86.00 192 LEU A O 1
ATOM 1543 N N . LEU A 1 193 ? -4.181 0.462 20.404 1.00 85.06 193 LEU A N 1
ATOM 1544 C CA . LEU A 1 193 ? -4.204 0.289 18.941 1.00 85.06 193 LEU A CA 1
ATOM 1545 C C . LEU A 1 193 ? -5.584 0.417 18.293 1.00 85.06 193 LEU A C 1
ATOM 1547 O O . LEU A 1 193 ? -5.667 0.819 17.135 1.00 85.06 193 LEU A O 1
ATOM 1551 N N . GLU A 1 194 ? -6.655 0.017 18.982 1.00 82.31 194 GLU A N 1
ATOM 1552 C CA . GLU A 1 194 ? -8.005 -0.019 18.396 1.00 82.31 194 GLU A CA 1
ATOM 1553 C C . GLU A 1 194 ? -8.838 1.217 18.782 1.00 82.31 194 GLU A C 1
ATOM 1555 O O . GLU A 1 194 ? -9.748 1.600 18.044 1.00 82.31 194 GLU A O 1
ATOM 1560 N N . VAL A 1 195 ? -8.541 1.854 19.925 1.00 81.88 195 VAL A N 1
ATOM 1561 C CA . VAL A 1 195 ? -9.322 2.975 20.475 1.00 81.88 195 VAL A CA 1
ATOM 1562 C C . VAL A 1 195 ? -8.440 4.229 20.620 1.00 81.88 195 VAL A C 1
ATOM 1564 O O . VAL A 1 195 ? -7.837 4.433 21.677 1.00 81.88 195 VAL A O 1
ATOM 1567 N N . PRO A 1 196 ? -8.382 5.111 19.602 1.00 80.31 196 PRO A N 1
ATOM 1568 C CA . PRO A 1 196 ? -7.482 6.271 19.607 1.00 80.31 196 PRO A CA 1
ATOM 1569 C C . PRO A 1 196 ? -7.794 7.284 20.719 1.00 80.31 196 PRO A C 1
ATOM 1571 O O . PRO A 1 196 ? -6.880 7.881 21.278 1.00 80.31 196 PRO A O 1
ATOM 1574 N N . ASP A 1 197 ? -9.066 7.420 21.108 1.00 79.62 197 ASP A N 1
ATOM 1575 C CA . ASP A 1 197 ? -9.507 8.365 22.147 1.00 79.62 197 ASP A CA 1
ATOM 1576 C C . ASP A 1 197 ? -9.236 7.864 23.578 1.00 79.62 197 ASP A C 1
ATOM 1578 O O . ASP A 1 197 ? -9.550 8.549 24.549 1.00 79.62 197 ASP A O 1
ATOM 1582 N N . SER A 1 198 ? -8.703 6.648 23.742 1.00 80.19 198 SER A N 1
ATOM 1583 C CA . SER A 1 198 ? -8.540 6.036 25.066 1.00 80.19 198 SER A CA 1
ATOM 1584 C C . SER A 1 198 ? -7.488 6.739 25.926 1.00 80.19 198 SER A C 1
ATOM 1586 O O . SER A 1 198 ? -7.617 6.796 27.148 1.00 80.19 198 SER A O 1
ATOM 1588 N N . SER A 1 199 ? -6.427 7.253 25.304 1.00 87.25 199 SER A N 1
ATOM 1589 C CA . SER A 1 199 ? -5.320 7.925 25.981 1.00 87.25 199 SER A CA 1
ATOM 1590 C C . SER A 1 199 ? -4.553 8.820 25.009 1.00 87.25 199 SER A C 1
ATOM 1592 O O . SER A 1 199 ? -4.588 8.612 23.797 1.00 87.25 199 SER A O 1
ATOM 1594 N N . ARG A 1 200 ? -3.788 9.787 25.535 1.00 87.69 200 ARG A N 1
ATOM 1595 C CA . ARG A 1 200 ? -2.905 10.629 24.705 1.00 87.69 200 ARG A CA 1
ATOM 1596 C C . ARG A 1 200 ? -1.901 9.793 23.908 1.00 87.69 200 ARG A C 1
ATOM 1598 O O . ARG A 1 200 ? -1.669 10.072 22.739 1.00 87.69 200 ARG A O 1
ATOM 1605 N N . LEU A 1 201 ? -1.357 8.739 24.522 1.00 88.75 201 LEU A N 1
ATOM 1606 C CA . LEU A 1 201 ? -0.440 7.817 23.855 1.00 88.75 201 LEU A CA 1
ATOM 1607 C C . LEU A 1 201 ? -1.129 7.055 22.713 1.00 88.75 201 LEU A C 1
ATOM 1609 O O . LEU A 1 201 ? -0.554 6.942 21.637 1.00 88.75 201 LEU A O 1
ATOM 1613 N N . ALA A 1 202 ? -2.365 6.587 22.917 1.00 87.62 202 ALA A N 1
ATOM 1614 C CA . ALA A 1 202 ? -3.152 5.940 21.864 1.00 87.62 202 ALA A CA 1
ATOM 1615 C C . ALA A 1 202 ? -3.406 6.883 20.680 1.00 87.62 202 ALA A C 1
ATOM 1617 O O . ALA A 1 202 ? -3.260 6.480 19.529 1.00 87.62 202 ALA A O 1
ATOM 1618 N N . SER A 1 203 ? -3.702 8.156 20.954 1.00 88.06 203 SER A N 1
ATOM 1619 C CA . SER A 1 203 ? -3.859 9.169 19.908 1.00 88.06 203 SER A CA 1
ATOM 1620 C C . SER A 1 203 ? -2.565 9.386 19.121 1.00 88.06 203 SER A C 1
ATOM 1622 O O . SER A 1 203 ? -2.610 9.432 17.894 1.00 88.06 203 SER A O 1
ATOM 1624 N N . ILE A 1 204 ? -1.417 9.482 19.804 1.00 91.44 204 ILE A N 1
ATOM 1625 C CA . ILE A 1 204 ? -0.106 9.634 19.153 1.00 91.44 204 ILE A CA 1
ATOM 1626 C C . ILE A 1 204 ? 0.191 8.417 18.276 1.00 91.44 204 ILE A C 1
ATOM 1628 O O . ILE A 1 204 ? 0.519 8.585 17.109 1.00 91.44 204 ILE A O 1
ATOM 1632 N N . VAL A 1 205 ? 0.022 7.199 18.798 1.00 91.00 205 VAL A N 1
ATOM 1633 C CA . VAL A 1 205 ? 0.275 5.959 18.043 1.00 91.00 205 VAL A CA 1
ATOM 1634 C C . VAL A 1 205 ? -0.646 5.843 16.830 1.00 91.00 205 VAL A C 1
ATOM 1636 O O . VAL A 1 205 ? -0.209 5.485 15.741 1.00 91.00 205 VAL A O 1
ATOM 1639 N N . ASN A 1 206 ? -1.920 6.194 16.981 1.00 89.69 206 ASN A N 1
ATOM 1640 C CA . ASN A 1 206 ? -2.851 6.225 15.862 1.00 89.69 206 ASN A CA 1
ATOM 1641 C C . ASN A 1 206 ? -2.435 7.260 14.800 1.00 89.69 206 ASN A C 1
ATOM 1643 O O . ASN A 1 206 ? -2.492 6.973 13.607 1.00 89.69 206 ASN A O 1
ATOM 1647 N N . GLN A 1 207 ? -1.990 8.448 15.217 1.00 89.62 207 GLN A N 1
ATOM 1648 C CA . GLN A 1 207 ? -1.537 9.496 14.303 1.00 89.62 207 GLN A CA 1
ATOM 1649 C C . GLN A 1 207 ? -0.232 9.120 13.591 1.00 89.62 207 GLN A C 1
ATOM 1651 O O . GLN A 1 207 ? -0.102 9.380 12.396 1.00 89.62 207 GLN A O 1
ATOM 1656 N N . THR A 1 208 ? 0.709 8.464 14.278 1.00 91.81 208 THR A N 1
ATOM 1657 C CA . THR A 1 208 ? 1.935 7.966 13.644 1.00 91.81 208 THR A CA 1
ATOM 1658 C C . THR A 1 208 ? 1.624 6.860 12.642 1.00 91.81 208 THR A C 1
ATOM 1660 O O . THR A 1 208 ? 2.140 6.917 11.533 1.00 91.81 208 THR A O 1
ATOM 1663 N N . MET A 1 209 ? 0.733 5.912 12.958 1.00 90.56 209 MET A N 1
ATOM 1664 C CA . MET A 1 209 ? 0.291 4.874 12.012 1.00 90.56 209 MET A CA 1
ATOM 1665 C C . MET A 1 209 ? -0.302 5.464 10.727 1.00 90.56 209 MET A C 1
ATOM 1667 O O . MET A 1 209 ? 0.065 5.046 9.628 1.00 90.56 209 MET A O 1
ATOM 1671 N N . VAL A 1 210 ? -1.168 6.476 10.856 1.00 90.31 210 VAL A N 1
ATOM 1672 C CA . VAL A 1 210 ? -1.711 7.217 9.706 1.00 90.31 210 VAL A CA 1
ATOM 1673 C C . VAL A 1 210 ? -0.596 7.923 8.933 1.00 90.31 210 VAL A C 1
ATOM 1675 O O . VAL A 1 210 ? -0.565 7.848 7.706 1.00 90.31 210 VAL A O 1
ATOM 1678 N N . GLY A 1 211 ? 0.339 8.567 9.636 1.00 92.00 211 GLY A N 1
ATOM 1679 C CA . GLY A 1 211 ? 1.497 9.223 9.034 1.00 92.00 211 GLY A CA 1
ATOM 1680 C C . GLY A 1 211 ? 2.355 8.261 8.212 1.00 92.00 211 GLY A C 1
ATOM 1681 O O . GLY A 1 211 ? 2.639 8.543 7.054 1.00 92.00 211 GLY A O 1
ATOM 1682 N N . PHE A 1 212 ? 2.697 7.092 8.760 1.00 93.12 212 PHE A N 1
ATOM 1683 C CA . PHE A 1 212 ? 3.449 6.055 8.046 1.00 93.12 212 PHE A CA 1
ATOM 1684 C C . PHE A 1 212 ? 2.711 5.559 6.798 1.00 93.12 212 PHE A C 1
ATOM 1686 O O . PHE A 1 212 ? 3.335 5.393 5.753 1.00 93.12 212 PHE A O 1
ATOM 1693 N N . ALA A 1 213 ? 1.390 5.362 6.875 1.00 91.50 213 ALA A N 1
ATOM 1694 C CA . ALA A 1 213 ? 0.591 4.984 5.712 1.00 91.50 213 ALA A CA 1
ATOM 1695 C C . ALA A 1 213 ? 0.631 6.060 4.612 1.00 91.50 213 ALA A C 1
ATOM 1697 O O . ALA A 1 213 ? 0.859 5.733 3.450 1.00 91.50 213 ALA A O 1
ATOM 1698 N N . LEU A 1 214 ? 0.469 7.337 4.972 1.00 91.94 214 LEU A N 1
ATOM 1699 C CA . LEU A 1 214 ? 0.515 8.454 4.023 1.00 91.94 214 LEU A CA 1
ATOM 1700 C C . LEU A 1 214 ? 1.901 8.639 3.401 1.00 91.94 214 LEU A C 1
ATOM 1702 O O . LEU A 1 214 ? 2.005 8.778 2.186 1.00 91.94 214 LEU A O 1
ATOM 1706 N N . VAL A 1 215 ? 2.960 8.609 4.213 1.00 92.62 215 VAL A N 1
ATOM 1707 C CA . VAL A 1 215 ? 4.341 8.745 3.729 1.00 92.62 215 VAL A CA 1
ATOM 1708 C C . VAL A 1 215 ? 4.704 7.584 2.805 1.00 92.62 215 VAL A C 1
ATOM 1710 O O . VAL A 1 215 ? 5.298 7.820 1.760 1.00 92.62 215 VAL A O 1
ATOM 1713 N N . SER A 1 216 ? 4.288 6.355 3.125 1.00 93.25 216 SER A N 1
ATOM 1714 C CA . SER A 1 216 ? 4.501 5.194 2.253 1.00 93.25 216 SER A CA 1
ATOM 1715 C C . SER A 1 216 ? 3.829 5.361 0.885 1.00 93.25 216 SER A C 1
ATOM 1717 O O . SER A 1 216 ? 4.436 5.070 -0.140 1.00 93.25 216 SER A O 1
ATOM 1719 N N . ILE A 1 217 ? 2.597 5.878 0.852 1.00 91.19 217 ILE A N 1
ATOM 1720 C CA . ILE A 1 217 ? 1.879 6.159 -0.401 1.00 91.19 217 ILE A CA 1
ATOM 1721 C C . ILE A 1 217 ? 2.560 7.288 -1.180 1.00 91.19 217 ILE A C 1
ATOM 1723 O O . ILE A 1 217 ? 2.706 7.196 -2.395 1.00 91.19 217 ILE A O 1
ATOM 1727 N N . MET A 1 218 ? 2.994 8.347 -0.494 1.00 90.25 218 MET A N 1
ATOM 1728 C CA . MET A 1 218 ? 3.705 9.457 -1.129 1.00 90.25 218 MET A CA 1
ATOM 1729 C C . MET A 1 218 ? 5.020 8.985 -1.754 1.00 90.25 218 MET A C 1
ATOM 1731 O O . MET A 1 218 ? 5.313 9.351 -2.886 1.00 90.25 218 MET A O 1
ATOM 1735 N N . ILE A 1 219 ? 5.763 8.129 -1.049 1.00 88.19 219 ILE A N 1
ATOM 1736 C CA . ILE A 1 219 ? 7.002 7.519 -1.540 1.00 88.19 219 ILE A CA 1
ATOM 1737 C C . ILE A 1 219 ? 6.745 6.648 -2.770 1.00 88.19 219 ILE A C 1
ATOM 1739 O O . ILE A 1 219 ? 7.462 6.766 -3.760 1.00 88.19 219 ILE A O 1
ATOM 1743 N N . PHE A 1 220 ? 5.676 5.854 -2.764 1.00 86.50 220 PHE A N 1
ATOM 1744 C CA . PHE A 1 220 ? 5.270 5.087 -3.940 1.00 86.50 220 PHE A CA 1
ATOM 1745 C C . PHE A 1 220 ? 4.926 5.990 -5.139 1.00 86.50 220 PHE A C 1
ATOM 1747 O O . PHE A 1 220 ? 5.300 5.703 -6.277 1.00 86.50 220 PHE A O 1
ATOM 1754 N N . PHE A 1 221 ? 4.252 7.121 -4.913 1.00 84.62 221 PHE A N 1
ATOM 1755 C CA . PHE A 1 221 ? 4.015 8.086 -5.986 1.00 84.62 221 PHE A CA 1
ATOM 1756 C C . PHE A 1 221 ? 5.313 8.711 -6.493 1.00 84.62 221 PHE A C 1
ATOM 1758 O O . PHE A 1 221 ? 5.445 8.893 -7.697 1.00 84.62 221 PHE A O 1
ATOM 1765 N N . THR A 1 222 ? 6.284 8.994 -5.620 1.00 82.75 222 THR A N 1
ATOM 1766 C CA . THR A 1 222 ? 7.597 9.487 -6.060 1.00 82.75 222 THR A CA 1
ATOM 1767 C C . THR A 1 222 ? 8.409 8.430 -6.805 1.00 82.75 222 THR A C 1
ATOM 1769 O O . THR A 1 222 ? 9.058 8.783 -7.780 1.00 82.75 222 THR A O 1
ATOM 1772 N N . GLU A 1 223 ? 8.309 7.149 -6.434 1.00 80.12 223 GLU A N 1
ATOM 1773 C CA . GLU A 1 223 ? 8.851 6.022 -7.216 1.00 80.12 223 GLU A CA 1
ATOM 1774 C C . GLU A 1 223 ? 8.224 6.013 -8.625 1.00 80.12 223 GLU A C 1
ATOM 1776 O O . GLU A 1 223 ? 8.894 5.732 -9.616 1.00 80.12 223 GLU A O 1
ATOM 1781 N N . SER A 1 224 ? 6.927 6.353 -8.727 1.00 75.38 224 SER A N 1
ATOM 1782 C CA . SER A 1 224 ? 6.151 6.343 -9.985 1.00 75.38 224 SER A CA 1
ATOM 1783 C C . SER A 1 224 ? 6.515 7.464 -10.944 1.00 75.38 224 SER A C 1
ATOM 1785 O O . SER A 1 224 ? 6.232 7.361 -12.141 1.00 75.38 224 SER A O 1
ATOM 1787 N N . LEU A 1 225 ? 7.109 8.543 -10.439 1.00 74.62 225 LEU A N 1
ATOM 1788 C CA . LEU A 1 225 ? 7.509 9.668 -11.264 1.00 74.62 225 LEU A CA 1
ATOM 1789 C C . LEU A 1 225 ? 8.728 9.261 -12.090 1.00 74.62 225 LEU A C 1
ATOM 1791 O O . LEU A 1 225 ? 9.852 9.239 -11.608 1.00 74.62 225 LEU A O 1
ATOM 1795 N N . GLN A 1 226 ? 8.495 8.975 -13.369 1.00 64.94 226 GLN A N 1
ATOM 1796 C CA . GLN A 1 226 ? 9.551 8.649 -14.331 1.00 64.94 226 GLN A CA 1
ATOM 1797 C C . GLN A 1 226 ? 10.550 9.798 -14.512 1.00 64.94 226 GLN A C 1
ATOM 1799 O O . GLN A 1 226 ? 11.709 9.550 -14.810 1.00 64.94 226 GLN A O 1
ATOM 1804 N N . GLU A 1 227 ? 10.118 11.042 -14.282 1.00 64.06 227 GLU A N 1
ATOM 1805 C CA . GLU A 1 227 ? 10.997 12.217 -14.253 1.00 64.06 227 GLU A CA 1
ATOM 1806 C C . GLU A 1 227 ? 12.004 12.176 -13.101 1.00 64.06 227 GLU A C 1
ATOM 1808 O O . GLU A 1 227 ? 12.983 12.910 -13.146 1.00 64.06 227 GLU A O 1
ATOM 1813 N N . LEU A 1 228 ? 11.759 11.344 -12.076 1.00 62.97 228 LEU A N 1
ATOM 1814 C CA . LEU A 1 228 ? 12.663 11.126 -10.951 1.00 62.97 228 LEU A CA 1
ATOM 1815 C C . LEU A 1 228 ? 13.675 9.990 -11.169 1.00 62.97 228 LEU A C 1
ATOM 1817 O O . LEU A 1 228 ? 14.574 9.820 -10.347 1.00 62.97 228 LEU A O 1
ATOM 1821 N N . ALA A 1 229 ? 13.539 9.227 -12.256 1.00 66.25 229 ALA A N 1
ATOM 1822 C CA . ALA A 1 229 ? 14.416 8.109 -12.569 1.00 66.25 229 ALA A CA 1
ATOM 1823 C C . ALA A 1 229 ? 15.568 8.552 -13.480 1.00 66.25 229 ALA A C 1
ATOM 1825 O O . ALA A 1 229 ? 15.353 9.231 -14.487 1.00 66.25 229 ALA A O 1
ATOM 1826 N N . GLU A 1 230 ? 16.786 8.123 -13.149 1.00 71.69 230 GLU A N 1
ATOM 1827 C CA . GLU A 1 230 ? 17.924 8.247 -14.055 1.00 71.69 230 GLU A CA 1
ATOM 1828 C C . GLU A 1 230 ? 17.616 7.459 -15.337 1.00 71.69 230 GLU A C 1
ATOM 1830 O O . GLU A 1 230 ? 17.210 6.293 -15.304 1.00 71.69 230 GLU A O 1
ATOM 1835 N N . SER A 1 231 ? 17.749 8.125 -16.476 1.00 75.75 231 SER A N 1
ATOM 1836 C CA . SER A 1 231 ? 17.543 7.542 -17.802 1.00 75.75 231 SER A CA 1
ATOM 1837 C C . SER A 1 231 ? 18.797 7.786 -18.618 1.00 75.75 231 SER A C 1
ATOM 1839 O O . SER A 1 231 ? 19.466 8.785 -18.390 1.00 75.75 231 SER A O 1
ATOM 1841 N N . GLY A 1 232 ? 19.136 6.855 -19.510 1.00 83.50 232 GLY A N 1
ATOM 1842 C CA . GLY A 1 232 ? 20.391 6.872 -20.261 1.00 83.50 232 GLY A CA 1
ATOM 1843 C C . GLY A 1 232 ? 20.839 5.463 -20.639 1.00 83.50 232 GLY A C 1
ATOM 1844 O O . GLY A 1 232 ? 20.443 4.481 -20.005 1.00 83.50 232 GLY A O 1
ATOM 1845 N N . VAL A 1 233 ? 21.660 5.343 -21.680 1.00 86.12 233 VAL A N 1
ATOM 1846 C CA . VAL A 1 233 ? 22.164 4.045 -22.169 1.00 86.12 233 VAL A CA 1
ATOM 1847 C C . VAL A 1 233 ? 23.159 3.408 -21.192 1.00 86.12 233 VAL A C 1
ATOM 1849 O O . VAL A 1 233 ? 23.287 2.190 -21.131 1.00 86.12 233 VAL A O 1
ATOM 1852 N N . GLU A 1 234 ? 23.817 4.223 -20.383 1.00 84.88 234 GLU A N 1
ATOM 1853 C CA . GLU A 1 234 ? 24.751 3.872 -19.318 1.00 84.88 234 GLU A CA 1
ATOM 1854 C C . GLU A 1 234 ? 24.061 3.327 -18.057 1.00 84.88 234 GLU A C 1
ATOM 1856 O O . GLU A 1 234 ? 24.683 2.640 -17.246 1.00 84.88 234 GLU A O 1
ATOM 1861 N N . THR A 1 235 ? 22.765 3.605 -17.894 1.00 82.75 235 THR A N 1
ATOM 1862 C CA . THR A 1 235 ? 22.031 3.286 -16.667 1.00 82.75 235 THR A CA 1
ATOM 1863 C C . THR A 1 235 ? 21.770 1.786 -16.520 1.00 82.75 235 THR A C 1
ATOM 1865 O O . THR A 1 235 ? 21.588 1.042 -17.493 1.00 82.75 235 THR A O 1
ATOM 1868 N N . ASN A 1 236 ? 21.658 1.325 -15.270 1.00 79.94 236 ASN A N 1
ATOM 1869 C CA . ASN A 1 236 ? 21.287 -0.064 -14.980 1.00 79.94 236 ASN A CA 1
ATOM 1870 C C . ASN A 1 236 ? 19.885 -0.420 -15.507 1.00 79.94 236 ASN A C 1
ATOM 1872 O O . ASN A 1 236 ? 19.659 -1.565 -15.905 1.00 79.94 236 ASN A O 1
ATOM 1876 N N . GLY A 1 237 ? 18.972 0.557 -15.575 1.00 78.38 237 GLY A N 1
ATOM 1877 C CA . GLY A 1 237 ? 17.643 0.375 -16.157 1.00 78.38 237 GLY A CA 1
ATOM 1878 C C . GLY A 1 237 ? 17.714 0.010 -17.641 1.00 78.38 237 GLY A C 1
ATOM 1879 O O . GLY A 1 237 ? 17.133 -0.994 -18.059 1.00 78.38 237 GLY A O 1
ATOM 1880 N N . CYS A 1 238 ? 18.490 0.755 -18.437 1.00 85.12 238 CYS A N 1
ATOM 1881 C CA . CYS A 1 238 ? 18.678 0.424 -19.850 1.00 85.12 238 CYS A CA 1
ATOM 1882 C C . CYS A 1 238 ? 19.450 -0.896 -20.038 1.00 85.12 238 CYS A C 1
ATOM 1884 O O . CYS A 1 238 ? 19.044 -1.745 -20.834 1.00 85.12 238 CYS A O 1
ATOM 1886 N N . ARG A 1 239 ? 20.487 -1.150 -19.227 1.00 87.06 239 ARG A N 1
ATOM 1887 C CA . ARG A 1 239 ? 21.223 -2.430 -19.217 1.00 87.06 239 ARG A CA 1
ATOM 1888 C C . ARG A 1 239 ? 20.293 -3.636 -19.035 1.00 87.06 239 ARG A C 1
ATOM 1890 O O . ARG A 1 239 ? 20.466 -4.657 -19.702 1.00 87.06 239 ARG A O 1
ATOM 1897 N N . SER A 1 240 ? 19.307 -3.523 -18.145 1.00 83.25 240 SER A N 1
ATOM 1898 C CA . SER A 1 240 ? 18.304 -4.559 -17.863 1.00 83.25 240 SER A CA 1
ATOM 1899 C C . SER A 1 240 ? 17.378 -4.809 -19.066 1.00 83.25 240 SER A C 1
ATOM 1901 O O . SER A 1 240 ? 17.155 -5.961 -19.454 1.00 83.25 240 SER A O 1
ATOM 1903 N N . VAL A 1 241 ? 16.913 -3.739 -19.729 1.00 84.94 241 VAL A N 1
ATOM 1904 C CA . VAL A 1 241 ? 16.122 -3.809 -20.975 1.00 84.94 241 VAL A CA 1
ATOM 1905 C C . VAL A 1 241 ? 16.887 -4.546 -22.070 1.00 84.94 241 VAL A C 1
ATOM 1907 O O . VAL A 1 241 ? 16.365 -5.495 -22.658 1.00 84.94 241 VAL A O 1
ATOM 1910 N N . VAL A 1 242 ? 18.127 -4.126 -22.323 1.00 89.31 242 VAL A N 1
ATOM 1911 C CA . VAL A 1 242 ? 18.967 -4.678 -23.393 1.00 89.31 242 VAL A CA 1
ATOM 1912 C C . VAL A 1 242 ? 19.275 -6.142 -23.115 1.00 89.31 242 VAL A C 1
ATOM 1914 O O . VAL A 1 242 ? 19.149 -6.975 -24.008 1.00 89.31 242 VAL A O 1
ATOM 1917 N N . LYS A 1 243 ? 19.590 -6.493 -21.862 1.00 88.62 243 LYS A N 1
ATOM 1918 C CA . LYS A 1 243 ? 19.805 -7.885 -21.449 1.00 88.62 243 LYS A CA 1
ATOM 1919 C C . LYS A 1 243 ? 18.604 -8.770 -21.784 1.00 88.62 243 LYS A C 1
ATOM 1921 O O . LYS A 1 243 ? 18.794 -9.874 -22.292 1.00 88.62 243 LYS A O 1
ATOM 1926 N N . ASN A 1 244 ? 17.389 -8.299 -21.498 1.00 86.50 244 ASN A N 1
ATOM 1927 C CA . ASN A 1 244 ? 16.160 -9.044 -21.766 1.00 86.50 244 ASN A CA 1
ATOM 1928 C C . ASN A 1 244 ? 15.857 -9.152 -23.270 1.00 86.50 244 ASN A C 1
ATOM 1930 O O . ASN A 1 244 ? 15.456 -10.210 -23.751 1.00 86.50 244 ASN A O 1
ATOM 1934 N N . TYR A 1 245 ? 16.076 -8.079 -24.032 1.00 87.94 245 TYR A N 1
ATOM 1935 C CA . TYR A 1 245 ? 15.943 -8.109 -25.489 1.00 87.94 245 TYR A CA 1
ATOM 1936 C C . TYR A 1 245 ? 16.936 -9.098 -26.117 1.00 87.94 245 TYR A C 1
ATOM 1938 O O . TYR A 1 245 ? 16.541 -10.003 -26.854 1.00 87.94 245 TYR A O 1
ATOM 1946 N N . CYS A 1 246 ? 18.218 -8.997 -25.757 1.00 91.00 246 CYS A N 1
ATOM 1947 C CA . CYS A 1 246 ? 19.261 -9.864 -26.290 1.00 91.00 246 CYS A CA 1
ATOM 1948 C C . CYS A 1 246 ? 19.017 -11.340 -25.962 1.00 91.00 246 CYS A C 1
ATOM 1950 O O . CYS A 1 246 ? 19.186 -12.186 -26.839 1.00 91.00 246 CYS A O 1
ATOM 1952 N N . SER A 1 247 ? 18.575 -11.665 -24.740 1.00 89.31 247 SER A N 1
ATOM 1953 C CA . SER A 1 247 ? 18.309 -13.053 -24.344 1.00 89.31 247 SER A CA 1
ATOM 1954 C C . SER A 1 247 ? 17.102 -13.675 -25.049 1.00 89.31 247 SER A C 1
ATOM 1956 O O . SER A 1 247 ? 17.122 -14.875 -25.314 1.00 89.31 247 SER A O 1
ATOM 1958 N N . THR A 1 248 ? 16.067 -12.886 -25.344 1.00 86.12 248 THR A N 1
ATOM 1959 C CA . THR A 1 248 ? 14.811 -13.380 -25.929 1.00 86.12 248 THR A CA 1
ATOM 1960 C C . THR A 1 248 ? 14.837 -13.418 -27.452 1.00 86.12 248 THR A C 1
ATOM 1962 O O . THR A 1 248 ? 14.351 -14.377 -28.045 1.00 86.12 248 THR A O 1
ATOM 1965 N N . THR A 1 249 ? 15.394 -12.388 -28.088 1.00 87.50 249 THR A N 1
ATOM 1966 C CA . THR A 1 249 ? 15.300 -12.178 -29.541 1.00 87.50 249 THR A CA 1
ATOM 1967 C C . THR A 1 249 ? 16.644 -11.810 -30.157 1.00 87.50 249 THR A C 1
ATOM 1969 O O . THR A 1 249 ? 17.040 -12.431 -31.143 1.00 87.50 249 THR A O 1
ATOM 1972 N N . GLY A 1 250 ? 17.395 -10.887 -29.548 1.00 87.75 250 GLY A N 1
ATOM 1973 C CA . GLY A 1 250 ? 18.610 -10.326 -30.147 1.00 87.75 250 GLY A CA 1
ATOM 1974 C C . GLY A 1 250 ? 19.694 -11.359 -30.486 1.00 87.75 250 GLY A C 1
ATOM 1975 O O . GLY A 1 250 ? 20.279 -11.291 -31.564 1.00 87.75 250 GLY A O 1
ATOM 1976 N N . PHE A 1 251 ? 19.926 -12.379 -29.648 1.00 91.12 251 PHE A N 1
ATOM 1977 C CA . PHE A 1 251 ? 20.901 -13.433 -29.973 1.00 91.12 251 PHE A CA 1
ATOM 1978 C C . PHE A 1 251 ? 20.458 -14.338 -31.125 1.00 91.12 251 PHE A C 1
ATOM 1980 O O . PHE A 1 251 ? 21.304 -14.796 -31.889 1.00 91.12 251 PHE A O 1
ATOM 1987 N N . SER A 1 252 ? 19.155 -14.606 -31.255 1.00 90.06 252 SER A N 1
ATOM 1988 C CA . SER A 1 252 ? 18.623 -15.429 -32.348 1.00 90.06 252 SER A CA 1
ATOM 1989 C C . SER A 1 252 ? 18.562 -14.653 -33.662 1.00 90.06 252 SER A C 1
ATOM 1991 O O . SER A 1 252 ? 18.754 -15.242 -34.720 1.00 90.06 252 SER A O 1
ATOM 1993 N N . ALA A 1 253 ? 18.300 -13.348 -33.590 1.00 91.00 253 ALA A N 1
ATOM 1994 C CA . ALA A 1 253 ? 18.249 -12.447 -34.737 1.00 91.00 253 ALA A CA 1
ATOM 1995 C C . ALA A 1 253 ? 19.638 -11.955 -35.188 1.00 91.00 253 ALA A C 1
ATOM 1997 O O . ALA A 1 253 ? 19.728 -11.229 -36.171 1.00 91.00 253 ALA A O 1
ATOM 1998 N N . MET A 1 254 ? 20.709 -12.341 -34.479 1.00 91.62 254 MET A N 1
ATOM 1999 C CA . MET A 1 254 ? 22.070 -11.819 -34.667 1.00 91.62 254 MET A CA 1
ATOM 2000 C C . MET A 1 254 ? 22.122 -10.281 -34.669 1.00 91.62 254 MET A C 1
ATOM 2002 O O . MET A 1 254 ? 22.791 -9.669 -35.497 1.00 91.62 254 MET A O 1
ATOM 2006 N N . ASP A 1 255 ? 21.416 -9.652 -33.729 1.00 93.00 255 ASP A N 1
ATOM 2007 C CA . ASP A 1 255 ? 21.375 -8.195 -33.613 1.00 93.00 255 ASP A CA 1
ATOM 2008 C C . ASP A 1 255 ? 22.746 -7.642 -33.166 1.00 93.00 255 ASP A C 1
ATOM 2010 O O . ASP A 1 255 ? 23.217 -8.024 -32.089 1.00 93.00 255 ASP A O 1
ATOM 2014 N N . PRO A 1 256 ? 23.401 -6.758 -33.948 1.00 92.31 256 PRO A N 1
ATOM 2015 C CA . PRO A 1 256 ? 24.760 -6.283 -33.691 1.00 92.31 256 PRO A CA 1
ATOM 2016 C C . PRO A 1 256 ? 24.944 -5.616 -32.322 1.00 92.31 256 PRO A C 1
ATOM 2018 O O . PRO A 1 256 ? 26.030 -5.729 -31.751 1.00 92.31 256 PRO A O 1
ATOM 2021 N N . ALA A 1 257 ? 23.909 -4.988 -31.756 1.00 91.75 257 ALA A N 1
ATOM 2022 C CA . ALA A 1 257 ? 23.973 -4.375 -30.428 1.00 91.75 257 ALA A CA 1
ATOM 2023 C C . ALA A 1 257 ? 24.143 -5.386 -29.285 1.00 91.75 257 ALA A C 1
ATOM 2025 O O . ALA A 1 257 ? 24.518 -4.995 -28.183 1.00 91.75 257 ALA A O 1
ATOM 2026 N N . CYS A 1 258 ? 23.858 -6.671 -29.517 1.00 94.31 258 CYS A N 1
ATOM 2027 C CA . CYS A 1 258 ? 23.968 -7.734 -28.515 1.00 94.31 258 CYS A CA 1
ATOM 2028 C C . CYS A 1 258 ? 25.343 -8.427 -28.497 1.00 94.31 258 CYS A C 1
ATOM 2030 O O . CYS A 1 258 ? 25.577 -9.319 -27.670 1.00 94.31 258 CYS A O 1
ATOM 2032 N N . PHE A 1 259 ? 26.257 -8.034 -29.387 1.00 93.62 259 PHE A N 1
ATOM 2033 C CA . PHE A 1 259 ? 27.580 -8.638 -29.554 1.00 93.62 259 PHE A CA 1
ATOM 2034 C C . PHE A 1 259 ? 28.698 -7.615 -29.362 1.00 93.62 259 PHE A C 1
ATOM 2036 O O . PHE A 1 259 ? 28.486 -6.410 -29.469 1.00 93.62 259 PHE A O 1
ATOM 2043 N N . MET A 1 260 ? 29.900 -8.104 -29.051 1.00 92.81 260 MET A N 1
ATOM 2044 C CA . MET A 1 260 ? 31.067 -7.241 -28.871 1.00 92.81 260 MET A CA 1
ATOM 2045 C C . MET A 1 260 ? 31.338 -6.435 -30.150 1.00 92.81 260 MET A C 1
ATOM 2047 O O . MET A 1 260 ? 31.340 -6.987 -31.254 1.00 92.81 260 MET A O 1
ATOM 2051 N N . ARG A 1 261 ? 31.628 -5.141 -30.002 1.00 91.62 261 ARG A N 1
ATOM 2052 C CA . ARG A 1 261 ? 32.124 -4.272 -31.072 1.00 91.62 261 ARG A CA 1
ATOM 2053 C C . ARG A 1 261 ? 33.604 -3.982 -30.865 1.00 91.62 261 ARG A C 1
ATOM 2055 O O . ARG A 1 261 ? 34.009 -3.528 -29.801 1.00 91.62 261 ARG A O 1
ATOM 2062 N N . PHE A 1 262 ? 34.398 -4.230 -31.902 1.00 88.31 262 PHE A N 1
ATOM 2063 C CA . PHE A 1 262 ? 35.809 -3.854 -31.925 1.00 88.31 262 PHE A CA 1
ATOM 2064 C C . PHE A 1 262 ? 35.967 -2.347 -32.122 1.00 88.31 262 PHE A C 1
ATOM 2066 O O . PHE A 1 262 ? 35.106 -1.711 -32.728 1.00 88.31 262 PHE A O 1
ATOM 2073 N N . ASP A 1 263 ? 37.121 -1.808 -31.730 1.00 85.62 263 ASP A N 1
ATOM 2074 C CA . ASP A 1 263 ? 37.468 -0.389 -31.906 1.00 85.62 263 ASP A CA 1
ATOM 2075 C C . ASP A 1 263 ? 37.478 0.056 -33.381 1.00 85.62 263 ASP A C 1
ATOM 2077 O O . ASP A 1 263 ? 37.273 1.227 -33.686 1.00 85.62 263 ASP A O 1
ATOM 2081 N N . ASN A 1 264 ? 37.615 -0.893 -34.315 1.00 85.38 264 ASN A N 1
ATOM 2082 C CA . ASN A 1 264 ? 37.500 -0.660 -35.759 1.00 85.38 264 ASN A CA 1
ATOM 2083 C C . ASN A 1 264 ? 36.043 -0.489 -36.245 1.00 85.38 264 ASN A C 1
ATOM 2085 O O . ASN A 1 264 ? 35.809 -0.337 -37.441 1.00 85.38 264 ASN A O 1
ATOM 2089 N N . GLY A 1 265 ? 35.050 -0.572 -35.352 1.00 81.25 265 GLY A N 1
ATOM 2090 C CA . GLY A 1 265 ? 33.626 -0.427 -35.672 1.00 81.25 265 GLY A CA 1
ATOM 2091 C C . GLY A 1 265 ? 32.939 -1.698 -36.190 1.00 81.25 265 GLY A C 1
ATOM 2092 O O . GLY A 1 265 ? 31.743 -1.673 -36.477 1.00 81.25 265 GLY A O 1
ATOM 2093 N N . THR A 1 266 ? 33.653 -2.820 -36.287 1.00 88.00 266 THR A N 1
ATOM 2094 C CA . THR A 1 266 ? 33.106 -4.121 -36.709 1.00 88.00 266 THR A CA 1
ATOM 2095 C C . THR A 1 266 ? 32.532 -4.916 -35.534 1.00 88.00 266 THR A C 1
ATOM 2097 O O . THR A 1 266 ? 33.097 -4.905 -34.439 1.00 88.00 266 THR A O 1
ATOM 2100 N N . THR A 1 267 ? 31.449 -5.657 -35.768 1.00 88.19 267 THR A N 1
ATOM 2101 C CA . THR A 1 267 ? 30.751 -6.477 -34.762 1.00 88.19 267 THR A CA 1
ATOM 2102 C C . THR A 1 267 ? 31.225 -7.931 -34.781 1.00 88.19 267 THR A C 1
ATOM 2104 O O . THR A 1 267 ? 31.229 -8.588 -35.822 1.00 88.19 267 THR A O 1
ATOM 2107 N N . ALA A 1 268 ? 31.589 -8.465 -33.617 1.00 89.94 268 ALA A N 1
ATOM 2108 C CA . ALA A 1 268 ? 32.022 -9.845 -33.431 1.00 89.94 268 ALA A CA 1
ATOM 2109 C C . ALA A 1 268 ? 30.839 -10.755 -33.061 1.00 89.94 268 ALA A C 1
ATOM 2111 O O . ALA A 1 268 ? 30.598 -11.030 -31.888 1.00 89.94 268 ALA A O 1
ATOM 2112 N N . PHE A 1 269 ? 30.119 -11.291 -34.050 1.00 88.81 269 PHE A N 1
ATOM 2113 C CA . PHE A 1 269 ? 28.937 -12.145 -33.812 1.00 88.81 269 PHE A CA 1
ATOM 2114 C C . PHE A 1 269 ? 29.219 -13.453 -33.043 1.00 88.81 269 PHE A C 1
ATOM 2116 O O . PHE A 1 269 ? 28.298 -14.125 -32.582 1.00 88.81 269 PHE A O 1
ATOM 2123 N N . THR A 1 270 ? 30.487 -13.833 -32.873 1.00 87.50 270 THR A N 1
ATOM 2124 C CA . THR A 1 270 ? 30.892 -14.998 -32.071 1.00 87.50 270 THR A CA 1
ATOM 2125 C C . THR A 1 270 ? 30.957 -14.701 -30.573 1.00 87.50 270 THR A C 1
ATOM 2127 O O . THR A 1 270 ? 30.883 -15.629 -29.768 1.00 87.50 270 THR A O 1
ATOM 2130 N N . GLN A 1 271 ? 31.070 -13.428 -30.178 1.00 90.19 271 GLN A N 1
ATOM 2131 C CA . GLN A 1 271 ? 31.242 -13.009 -28.788 1.00 90.19 271 GLN A CA 1
ATOM 2132 C C . GLN A 1 271 ? 30.067 -12.143 -28.336 1.00 90.19 271 GLN A C 1
ATOM 2134 O O . GLN A 1 271 ? 29.882 -11.011 -28.779 1.00 90.19 271 GLN A O 1
ATOM 2139 N N . ARG A 1 272 ? 29.256 -12.694 -27.432 1.00 92.88 272 ARG A N 1
ATOM 2140 C CA . ARG A 1 272 ? 28.087 -12.011 -26.860 1.00 92.88 272 ARG A CA 1
ATOM 2141 C C . ARG A 1 272 ? 28.517 -10.984 -25.818 1.00 92.88 272 ARG A C 1
ATOM 2143 O O . ARG A 1 272 ? 29.515 -11.182 -25.126 1.00 92.88 272 ARG A O 1
ATOM 2150 N N . ILE A 1 273 ? 27.724 -9.928 -25.663 1.00 91.19 273 ILE A N 1
ATOM 2151 C CA . ILE A 1 273 ? 27.935 -8.955 -24.590 1.00 91.19 273 ILE A CA 1
ATOM 2152 C C . ILE A 1 273 ? 27.601 -9.575 -23.231 1.00 91.19 273 ILE A C 1
ATOM 2154 O O . ILE A 1 273 ? 26.582 -10.250 -23.054 1.00 91.19 273 ILE A O 1
ATOM 2158 N N . HIS A 1 274 ? 28.455 -9.305 -22.247 1.00 90.38 274 HIS A N 1
ATOM 2159 C CA . HIS A 1 274 ? 28.257 -9.703 -20.863 1.00 90.38 274 HIS A CA 1
ATOM 2160 C C . HIS A 1 274 ? 27.616 -8.578 -20.051 1.00 90.38 274 HIS A C 1
ATOM 2162 O O . HIS A 1 274 ? 28.148 -7.478 -19.902 1.00 90.38 274 HIS A O 1
ATOM 2168 N N . PHE A 1 275 ? 26.475 -8.900 -19.443 1.00 87.81 275 PHE A N 1
ATOM 2169 C CA . PHE A 1 275 ? 25.705 -7.980 -18.606 1.00 87.81 275 PHE A CA 1
ATOM 2170 C C . PHE A 1 275 ? 25.989 -8.133 -17.110 1.00 87.81 275 PHE A C 1
ATOM 2172 O O . PHE A 1 275 ? 25.327 -7.471 -16.325 1.00 87.81 275 PHE A O 1
ATOM 2179 N N . SER A 1 276 ? 26.942 -8.965 -16.687 1.00 83.69 276 SER A N 1
ATOM 2180 C CA . SER A 1 276 ? 27.229 -9.243 -15.264 1.00 83.69 276 SER A CA 1
ATOM 2181 C C . SER A 1 276 ? 28.593 -8.737 -14.790 1.00 83.69 276 SER A C 1
ATOM 2183 O O . SER A 1 276 ? 29.022 -9.105 -13.704 1.00 83.69 276 SER A O 1
ATOM 2185 N N . CYS A 1 277 ? 29.264 -7.896 -15.579 1.00 84.69 277 CYS A N 1
ATOM 2186 C CA . CYS A 1 277 ? 30.550 -7.324 -15.196 1.00 84.69 277 CYS A CA 1
ATOM 2187 C C . CYS A 1 277 ? 30.431 -6.403 -13.979 1.00 84.69 277 CYS A C 1
ATOM 2189 O O . CYS A 1 277 ? 29.471 -5.624 -13.884 1.00 84.69 277 CYS A O 1
ATOM 2191 N N . SER A 1 278 ? 31.423 -6.504 -13.092 1.00 76.75 278 SER A N 1
ATOM 2192 C CA . SER A 1 278 ? 31.576 -5.674 -11.893 1.00 76.75 278 SER A CA 1
ATOM 2193 C C . SER A 1 278 ? 32.257 -4.338 -12.207 1.00 76.75 278 SER A C 1
ATOM 2195 O O . SER A 1 278 ? 31.877 -3.307 -11.659 1.00 76.75 278 SER A O 1
ATOM 2197 N N . SER A 1 279 ? 33.200 -4.352 -13.153 1.00 78.62 279 SER A N 1
ATOM 2198 C CA . SER A 1 279 ? 33.847 -3.178 -13.739 1.00 78.62 279 SER A CA 1
ATOM 2199 C C . SER A 1 279 ? 33.780 -3.260 -15.262 1.00 78.62 279 SER A C 1
ATOM 2201 O O . SER A 1 279 ? 33.912 -4.342 -15.836 1.00 78.62 279 SER A O 1
ATOM 2203 N N . ILE A 1 280 ? 33.626 -2.119 -15.937 1.00 78.19 280 ILE A N 1
ATOM 2204 C CA . ILE A 1 280 ? 33.649 -2.047 -17.407 1.00 78.19 280 ILE A CA 1
ATOM 2205 C C . ILE A 1 280 ? 34.978 -2.544 -17.996 1.00 78.19 280 ILE A C 1
ATOM 2207 O O . ILE A 1 280 ? 34.990 -3.055 -19.106 1.00 78.19 280 ILE A O 1
ATOM 2211 N N . THR A 1 281 ? 36.080 -2.479 -17.244 1.00 78.38 281 THR A N 1
ATOM 2212 C CA . THR A 1 281 ? 37.417 -2.919 -17.680 1.00 78.38 281 THR A CA 1
ATOM 2213 C C . THR A 1 281 ? 37.693 -4.409 -17.470 1.00 78.38 281 THR A C 1
ATOM 2215 O O . THR A 1 281 ? 38.757 -4.888 -17.851 1.00 78.38 281 THR A O 1
ATOM 2218 N N . GLU A 1 282 ? 36.762 -5.149 -16.862 1.00 82.38 282 GLU A N 1
ATOM 2219 C CA . GLU A 1 282 ? 36.957 -6.560 -16.508 1.00 82.38 282 GLU A CA 1
ATOM 2220 C C . GLU A 1 282 ? 37.054 -7.459 -17.749 1.00 82.38 282 GLU A C 1
ATOM 2222 O O . GLU A 1 282 ? 37.856 -8.390 -17.789 1.00 82.38 282 GLU A O 1
ATOM 2227 N N . SER A 1 283 ? 36.264 -7.166 -18.787 1.00 83.81 283 SER A N 1
ATOM 2228 C CA . SER A 1 283 ? 36.357 -7.861 -20.070 1.00 83.81 283 SER A CA 1
ATOM 2229 C C . SER A 1 283 ? 35.981 -6.948 -21.245 1.00 83.81 283 SER A C 1
ATOM 2231 O O . SER A 1 283 ? 35.139 -6.056 -21.098 1.00 83.81 283 SER A O 1
ATOM 2233 N N . PRO A 1 284 ? 36.559 -7.169 -22.440 1.00 86.75 284 PRO A N 1
ATOM 2234 C CA . PRO A 1 284 ? 36.246 -6.372 -23.629 1.00 86.75 284 PRO A CA 1
ATOM 2235 C C . PRO A 1 284 ? 34.793 -6.541 -24.099 1.00 86.75 284 PRO A C 1
ATOM 2237 O O . PRO A 1 284 ? 34.290 -5.714 -24.847 1.00 86.75 284 PRO A O 1
ATOM 2240 N N . SER A 1 285 ? 34.095 -7.596 -23.666 1.00 89.69 285 SER A N 1
ATOM 2241 C CA . SER A 1 285 ? 32.696 -7.879 -24.010 1.00 89.69 285 SER A CA 1
ATOM 2242 C C . SER A 1 285 ? 31.700 -7.308 -22.999 1.00 89.69 285 SER A C 1
ATOM 2244 O O . SER A 1 285 ? 30.501 -7.559 -23.116 1.00 89.69 285 SER A O 1
ATOM 2246 N N . CYS A 1 286 ? 32.150 -6.561 -21.990 1.00 91.38 286 CYS A N 1
ATOM 2247 C CA . CYS A 1 286 ? 31.250 -5.957 -21.015 1.00 91.38 286 CYS A CA 1
ATOM 2248 C C . CYS A 1 286 ? 30.334 -4.908 -21.654 1.00 91.38 286 CYS A C 1
ATOM 2250 O O . CYS A 1 286 ? 30.756 -4.106 -22.491 1.00 91.38 286 CYS A O 1
ATOM 2252 N N . TYR A 1 287 ? 29.081 -4.886 -21.198 1.00 91.19 287 TYR A N 1
ATOM 2253 C CA . TYR A 1 287 ? 28.144 -3.801 -21.481 1.00 91.19 287 TYR A CA 1
ATOM 2254 C C . TYR A 1 287 ? 28.760 -2.447 -21.106 1.00 91.19 287 TYR A C 1
ATOM 2256 O O . TYR A 1 287 ? 29.322 -2.309 -20.019 1.00 91.19 287 TYR A O 1
ATOM 2264 N N . GLY A 1 288 ? 28.663 -1.469 -22.004 1.00 89.38 288 GLY A N 1
ATOM 2265 C CA . GLY A 1 288 ? 29.226 -0.134 -21.815 1.00 89.38 288 GLY A CA 1
ATOM 2266 C C . GLY A 1 288 ? 30.749 -0.014 -21.898 1.00 89.38 288 GLY A C 1
ATOM 2267 O O . GLY A 1 288 ? 31.271 1.079 -21.697 1.00 89.38 288 GLY A O 1
ATOM 2268 N N . ASN A 1 289 ? 31.474 -1.093 -22.213 1.00 90.12 289 ASN A N 1
ATOM 2269 C CA . ASN A 1 289 ? 32.919 -1.032 -22.433 1.00 90.12 289 ASN A CA 1
ATOM 2270 C C . ASN A 1 289 ? 33.261 -0.706 -23.898 1.00 90.12 289 ASN A C 1
ATOM 2272 O O . ASN A 1 289 ? 32.679 -1.282 -24.817 1.00 90.12 289 ASN A O 1
ATOM 2276 N N . GLY A 1 290 ? 34.235 0.178 -24.126 1.00 88.62 290 GLY A N 1
ATOM 2277 C CA . GLY A 1 290 ? 34.726 0.515 -25.466 1.00 88.62 290 GLY A CA 1
ATOM 2278 C C . GLY A 1 290 ? 33.625 1.058 -26.382 1.00 88.62 290 GLY A C 1
ATOM 2279 O O . GLY A 1 290 ? 33.019 2.085 -26.075 1.00 88.62 290 GLY A O 1
ATOM 2280 N N . LEU A 1 291 ? 33.376 0.371 -27.502 1.00 89.94 291 LEU A N 1
ATOM 2281 C CA . LEU A 1 291 ? 32.299 0.675 -28.457 1.00 89.94 291 LEU A CA 1
ATOM 2282 C C . LEU A 1 291 ? 31.069 -0.233 -28.304 1.00 89.94 291 LEU A C 1
ATOM 2284 O O . LEU A 1 291 ? 30.172 -0.196 -29.151 1.00 89.94 291 LEU A O 1
ATOM 2288 N N . ASN A 1 292 ? 31.017 -1.064 -27.259 1.00 91.94 292 ASN A N 1
ATOM 2289 C CA . ASN A 1 292 ? 29.833 -1.864 -26.963 1.00 91.94 292 ASN A CA 1
ATOM 2290 C C . ASN A 1 292 ? 28.659 -0.956 -26.584 1.00 91.94 292 ASN A C 1
ATOM 2292 O O . ASN A 1 292 ? 28.836 0.146 -26.056 1.00 91.94 292 ASN A O 1
ATOM 2296 N N . PHE A 1 293 ? 27.444 -1.452 -26.812 1.00 91.06 293 PHE A N 1
ATOM 2297 C CA . PHE A 1 293 ? 26.236 -0.718 -26.458 1.00 91.06 293 PHE A CA 1
ATOM 2298 C C . PHE A 1 293 ? 26.209 -0.370 -24.955 1.00 91.06 293 PHE A C 1
ATOM 2300 O O . PHE A 1 293 ? 26.606 -1.183 -24.114 1.00 91.06 293 PHE A O 1
ATOM 2307 N N . GLY A 1 294 ? 25.770 0.853 -24.633 1.00 88.00 294 GLY A N 1
ATOM 2308 C CA . GLY A 1 294 ? 25.784 1.417 -23.276 1.00 88.00 294 GLY A CA 1
ATOM 2309 C C . GLY A 1 294 ? 27.033 2.227 -22.910 1.00 88.00 294 GLY A C 1
ATOM 2310 O O . GLY A 1 294 ? 27.162 2.648 -21.764 1.00 88.00 294 GLY A O 1
ATOM 2311 N N . SER A 1 295 ? 27.972 2.409 -23.845 1.00 88.25 295 SER A N 1
ATOM 2312 C CA . SER A 1 295 ? 29.200 3.182 -23.627 1.00 88.25 295 SER A CA 1
ATOM 2313 C C . SER A 1 295 ? 28.954 4.676 -23.829 1.00 88.25 295 SER A C 1
ATOM 2315 O O . SER A 1 295 ? 28.250 5.071 -24.755 1.00 88.25 295 SER A O 1
ATOM 2317 N N . LEU A 1 296 ? 29.586 5.506 -22.996 1.00 85.81 296 LEU A N 1
ATOM 2318 C CA . LEU A 1 296 ? 29.582 6.970 -23.123 1.00 85.81 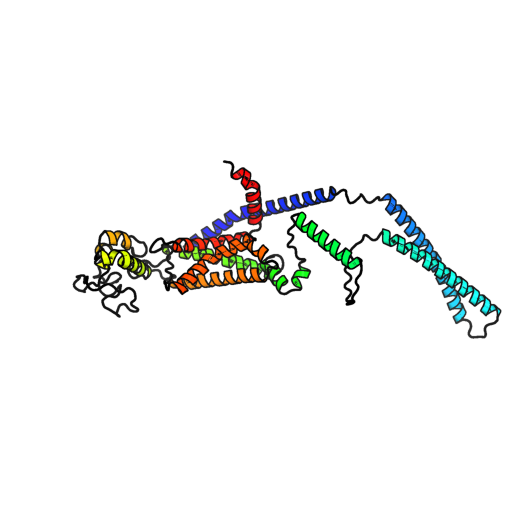296 LEU A CA 1
ATOM 2319 C C . LEU A 1 296 ? 30.693 7.495 -24.049 1.00 85.81 296 LEU A C 1
ATOM 2321 O O . LEU A 1 296 ? 30.950 8.697 -24.104 1.00 85.81 296 LEU A O 1
ATOM 2325 N N . ASN A 1 297 ? 31.398 6.605 -24.750 1.00 86.56 297 ASN A N 1
ATOM 2326 C CA . ASN A 1 297 ? 32.471 6.994 -25.654 1.00 86.56 297 ASN A CA 1
ATOM 2327 C C . ASN A 1 297 ? 31.915 7.729 -26.888 1.00 86.56 297 ASN A C 1
ATOM 2329 O O . ASN A 1 297 ? 30.931 7.297 -27.480 1.00 86.56 297 ASN A O 1
ATOM 2333 N N . ALA A 1 298 ? 32.576 8.805 -27.322 1.00 84.56 298 ALA A N 1
ATOM 2334 C CA . ALA A 1 298 ? 32.126 9.635 -28.447 1.00 84.56 298 ALA A CA 1
ATOM 2335 C C . ALA A 1 298 ? 32.074 8.877 -29.787 1.00 84.56 298 ALA A C 1
ATOM 2337 O O . ALA A 1 298 ? 31.361 9.275 -30.702 1.00 84.56 298 ALA A O 1
ATOM 2338 N N . SER A 1 299 ? 32.838 7.789 -29.904 1.00 87.00 299 SER A N 1
ATOM 2339 C CA . SER A 1 299 ? 32.869 6.917 -31.082 1.00 87.00 299 SER A CA 1
ATOM 2340 C C . SER A 1 299 ? 31.830 5.787 -31.038 1.00 87.00 299 SER A C 1
ATOM 2342 O O . SER A 1 299 ? 31.754 4.999 -31.982 1.00 87.00 299 SER A O 1
ATOM 2344 N N . ALA A 1 300 ? 31.059 5.659 -29.952 1.00 86.50 300 ALA A N 1
ATOM 2345 C CA . ALA A 1 300 ? 29.985 4.676 -29.858 1.00 86.50 300 ALA A CA 1
ATOM 2346 C C . ALA A 1 300 ? 28.800 5.088 -30.746 1.00 86.50 300 ALA A C 1
ATOM 2348 O O . ALA A 1 300 ? 28.504 6.272 -30.911 1.00 86.50 300 ALA A O 1
ATOM 2349 N N . LEU A 1 301 ? 28.118 4.099 -31.330 1.00 88.69 301 LEU A N 1
ATOM 2350 C CA . LEU A 1 301 ? 26.951 4.360 -32.170 1.00 88.69 301 LEU A CA 1
ATOM 2351 C C . LEU A 1 301 ? 25.770 4.869 -31.329 1.00 88.69 301 LEU A C 1
ATOM 2353 O O . LEU A 1 301 ? 25.564 4.380 -30.211 1.00 88.69 301 LEU A O 1
ATOM 2357 N N . PRO A 1 302 ? 24.953 5.792 -31.869 1.00 88.31 302 PRO A N 1
ATOM 2358 C CA . PRO A 1 302 ? 23.687 6.150 -31.249 1.00 88.31 302 PRO A CA 1
ATOM 2359 C C . PRO A 1 302 ? 22.755 4.932 -31.223 1.00 88.31 302 PRO A C 1
ATOM 2361 O O . PRO A 1 302 ? 22.899 3.997 -32.009 1.00 88.31 302 PRO A O 1
ATOM 2364 N N . CYS A 1 303 ? 21.771 4.946 -30.321 1.00 89.38 303 CYS A N 1
ATOM 2365 C CA . CYS A 1 303 ? 20.949 3.763 -30.058 1.00 89.38 303 CYS A CA 1
ATOM 2366 C C . CYS A 1 303 ? 20.291 3.177 -31.315 1.00 89.38 303 CYS A C 1
ATOM 2368 O O . CYS A 1 303 ? 20.333 1.968 -31.516 1.00 89.38 303 CYS A O 1
ATOM 2370 N N . GLN A 1 304 ? 19.734 4.023 -32.181 1.00 90.69 304 GLN A N 1
ATOM 2371 C CA . GLN A 1 304 ? 19.028 3.586 -33.390 1.00 90.69 304 GLN A CA 1
ATOM 2372 C C . GLN A 1 304 ? 19.938 2.845 -34.378 1.00 90.69 304 GLN A C 1
ATOM 2374 O O . GLN A 1 304 ? 19.494 1.881 -34.988 1.00 90.69 304 GLN A O 1
ATOM 2379 N N . ASP A 1 305 ? 21.208 3.245 -34.473 1.00 90.62 305 ASP A N 1
ATOM 2380 C CA . ASP A 1 305 ? 22.176 2.656 -35.406 1.00 90.62 305 ASP A CA 1
ATOM 2381 C C . ASP A 1 305 ? 22.884 1.430 -34.817 1.00 90.62 305 ASP A C 1
ATOM 2383 O O . ASP A 1 305 ? 23.536 0.665 -35.529 1.00 90.62 305 ASP A O 1
ATOM 2387 N N . ALA A 1 306 ? 22.799 1.251 -33.497 1.00 90.81 306 ALA A N 1
ATOM 2388 C CA . ALA A 1 306 ? 23.387 0.106 -32.822 1.00 90.81 306 ALA A CA 1
ATOM 2389 C C . ALA A 1 306 ? 22.564 -1.174 -33.035 1.00 90.81 306 ALA A C 1
ATOM 2391 O O . ALA A 1 306 ? 23.158 -2.250 -33.103 1.00 90.81 306 ALA A O 1
ATOM 2392 N N . PHE A 1 307 ? 21.234 -1.060 -33.130 1.00 93.19 307 PHE A N 1
ATOM 2393 C CA . PHE A 1 307 ? 20.295 -2.182 -33.243 1.00 93.19 307 PHE A CA 1
ATOM 2394 C C . PHE A 1 307 ? 19.769 -2.370 -34.673 1.00 93.19 307 PHE A C 1
ATOM 2396 O O . PHE A 1 307 ? 19.782 -1.451 -35.487 1.00 93.19 307 PHE A O 1
ATOM 2403 N N . LEU A 1 308 ? 19.235 -3.560 -34.968 1.00 92.88 308 LEU A N 1
ATOM 2404 C CA . LEU A 1 308 ? 18.349 -3.749 -36.127 1.00 92.88 308 LEU A CA 1
ATOM 2405 C C . LEU A 1 308 ? 17.023 -2.994 -35.913 1.00 92.88 308 LEU A C 1
ATOM 2407 O O . LEU A 1 308 ? 16.649 -2.727 -34.774 1.00 92.88 308 LEU A O 1
ATOM 2411 N N . GLU A 1 309 ? 16.269 -2.710 -36.980 1.00 90.06 309 GLU A N 1
ATOM 2412 C CA . GLU A 1 309 ? 15.017 -1.925 -36.929 1.00 90.06 309 GLU A CA 1
ATOM 2413 C C . GLU A 1 309 ? 14.035 -2.428 -35.849 1.00 90.06 309 GLU A C 1
ATOM 2415 O O . GLU A 1 309 ? 13.595 -1.665 -34.990 1.00 90.06 309 GLU A O 1
ATOM 2420 N N . SER A 1 310 ? 13.804 -3.744 -35.784 1.00 86.75 310 SER A N 1
ATOM 2421 C CA . SER A 1 310 ? 12.953 -4.365 -34.758 1.00 86.75 310 SER A CA 1
ATOM 2422 C C . SER A 1 310 ? 13.494 -4.232 -33.327 1.00 86.75 310 SER A C 1
ATOM 2424 O O . SER A 1 310 ? 12.725 -4.227 -32.365 1.00 86.75 310 SER A O 1
ATOM 2426 N N . GLY A 1 311 ? 14.818 -4.163 -33.169 1.00 87.19 311 GLY A N 1
ATOM 2427 C CA . GLY A 1 311 ? 15.481 -3.980 -31.879 1.00 87.19 311 GLY A CA 1
ATOM 2428 C C . GLY A 1 311 ? 15.472 -2.530 -31.417 1.00 87.19 311 GLY A C 1
ATOM 2429 O O . GLY A 1 311 ? 15.199 -2.258 -30.246 1.00 87.19 311 GLY A O 1
ATOM 2430 N N . ALA A 1 312 ? 15.688 -1.597 -32.345 1.00 90.56 312 ALA A N 1
ATOM 2431 C CA . ALA A 1 312 ? 15.612 -0.166 -32.090 1.00 90.56 312 ALA A CA 1
ATOM 2432 C C . ALA A 1 312 ? 14.207 0.234 -31.612 1.00 90.56 312 ALA A C 1
ATOM 2434 O O . ALA A 1 312 ? 14.084 0.956 -30.618 1.00 90.56 312 ALA A O 1
ATOM 2435 N N . ASP A 1 313 ? 13.159 -0.320 -32.232 1.00 88.06 313 ASP A N 1
ATOM 2436 C CA . ASP A 1 313 ? 11.765 -0.131 -31.817 1.00 88.06 313 ASP A CA 1
ATOM 2437 C C . ASP A 1 313 ? 11.501 -0.602 -30.378 1.00 88.06 313 ASP A C 1
ATOM 2439 O O . ASP A 1 313 ? 10.788 0.051 -29.611 1.00 88.06 313 ASP A O 1
ATOM 2443 N N . PHE A 1 314 ? 12.125 -1.710 -29.971 1.00 86.12 314 PHE A N 1
ATOM 2444 C CA . PHE A 1 314 ? 11.937 -2.281 -28.640 1.00 86.12 314 PHE A CA 1
ATOM 2445 C C . PHE A 1 314 ? 12.751 -1.575 -27.544 1.00 86.12 314 PHE A C 1
ATOM 2447 O O . PHE A 1 314 ? 12.278 -1.456 -26.406 1.00 86.12 314 PHE A O 1
ATOM 2454 N N . VAL A 1 315 ? 13.981 -1.152 -27.855 1.00 88.50 315 VAL A N 1
ATOM 2455 C CA . VAL A 1 315 ? 14.956 -0.644 -26.876 1.00 88.50 315 VAL A CA 1
ATOM 2456 C C . VAL A 1 315 ? 15.022 0.882 -26.882 1.00 88.50 315 VAL A C 1
ATOM 2458 O O . VAL A 1 315 ? 14.844 1.503 -25.835 1.00 88.50 315 VAL A O 1
ATOM 2461 N N . CYS A 1 316 ? 15.245 1.510 -28.036 1.00 88.38 316 CYS A N 1
ATOM 2462 C CA . CYS A 1 316 ? 15.623 2.925 -28.119 1.00 88.38 316 CYS A CA 1
ATOM 2463 C C . CYS A 1 316 ? 14.473 3.895 -27.838 1.00 88.38 316 CYS A C 1
ATOM 2465 O O . CYS A 1 316 ? 14.703 5.008 -27.365 1.00 88.38 316 CYS A O 1
ATOM 2467 N N . TYR A 1 317 ? 13.230 3.478 -28.079 1.00 85.75 317 TYR A N 1
ATOM 2468 C CA . TYR A 1 317 ? 12.054 4.288 -27.751 1.00 85.75 317 TYR A CA 1
ATOM 2469 C C . TYR A 1 317 ? 11.570 4.108 -26.310 1.00 85.75 317 TYR A C 1
ATOM 2471 O O . TYR A 1 317 ? 10.663 4.825 -25.877 1.00 85.75 317 TYR A O 1
ATOM 2479 N N . ARG A 1 318 ? 12.176 3.202 -25.530 1.00 82.50 318 ARG A N 1
ATOM 2480 C CA . ARG A 1 318 ? 11.885 3.111 -24.096 1.00 82.50 318 ARG A CA 1
ATOM 2481 C C . ARG A 1 318 ? 12.499 4.289 -23.361 1.00 82.50 318 ARG A C 1
ATOM 2483 O O . ARG A 1 318 ? 13.670 4.612 -23.536 1.00 82.50 318 ARG A O 1
ATOM 2490 N N . GLN A 1 319 ? 11.722 4.858 -22.444 1.00 78.62 319 GLN A N 1
ATOM 2491 C CA . GLN A 1 319 ? 12.139 6.002 -21.634 1.00 78.62 319 GLN A CA 1
ATOM 2492 C C . GLN A 1 319 ? 13.450 5.748 -20.868 1.00 78.62 319 GLN A C 1
ATOM 2494 O O . GLN A 1 319 ? 14.254 6.657 -20.725 1.00 78.62 319 GLN A O 1
ATOM 2499 N N . GLN A 1 320 ? 13.703 4.502 -20.453 1.00 79.25 320 GLN A N 1
ATOM 2500 C CA . GLN A 1 320 ? 14.929 4.084 -19.759 1.00 79.25 320 GLN A CA 1
ATOM 2501 C C . GLN A 1 320 ? 16.211 4.304 -20.589 1.00 79.25 320 GLN A C 1
ATOM 2503 O O . GLN A 1 320 ? 17.268 4.513 -20.006 1.00 79.25 320 GLN A O 1
ATOM 2508 N N . CYS A 1 321 ? 16.123 4.280 -21.927 1.00 83.50 321 CYS A N 1
ATOM 2509 C CA . CYS A 1 321 ? 17.269 4.319 -22.845 1.00 83.50 321 CYS A CA 1
ATOM 2510 C C . CYS A 1 321 ? 17.325 5.577 -23.741 1.00 83.50 321 CYS A C 1
ATOM 2512 O O . CYS A 1 321 ? 18.274 5.727 -24.506 1.00 83.50 321 CYS A O 1
ATOM 2514 N N . ARG A 1 322 ? 16.312 6.459 -23.706 1.00 78.38 322 ARG A N 1
ATOM 2515 C CA . ARG A 1 322 ? 16.085 7.482 -24.749 1.00 78.38 322 ARG A CA 1
ATOM 2516 C C . ARG A 1 322 ? 16.983 8.724 -24.653 1.00 78.38 322 ARG A C 1
ATOM 2518 O O . ARG A 1 322 ? 17.395 9.241 -25.686 1.00 78.38 322 ARG A O 1
ATOM 2525 N N . ALA A 1 323 ? 17.254 9.230 -23.450 1.00 70.56 323 ALA A N 1
ATOM 2526 C CA . ALA A 1 323 ? 18.112 10.398 -23.229 1.00 70.56 323 ALA A CA 1
ATOM 2527 C C . ALA A 1 323 ? 18.767 10.325 -21.844 1.00 70.56 323 ALA A C 1
ATOM 2529 O O . ALA A 1 323 ? 18.093 9.941 -20.893 1.00 70.56 323 ALA A O 1
ATOM 2530 N N . SER A 1 324 ? 20.050 10.700 -21.752 1.00 64.25 324 SER A N 1
ATOM 2531 C CA . SER A 1 324 ? 20.777 10.783 -20.478 1.00 64.25 324 SER A CA 1
ATOM 2532 C C . SER A 1 324 ? 20.264 11.986 -19.682 1.00 64.25 324 SER A C 1
ATOM 2534 O O . SER A 1 324 ? 20.601 13.134 -19.987 1.00 64.25 324 SER A O 1
ATOM 2536 N N . LEU A 1 325 ? 19.374 11.744 -18.717 1.00 67.25 325 LEU A N 1
ATOM 2537 C CA . LEU A 1 325 ? 18.922 12.763 -17.773 1.00 67.25 325 LEU A CA 1
ATOM 2538 C C . LEU A 1 325 ? 19.664 12.562 -16.452 1.00 67.25 325 LEU A C 1
ATOM 2540 O O . LEU A 1 325 ? 19.232 11.799 -15.589 1.00 67.25 325 LEU A O 1
ATOM 2544 N N . ASN A 1 326 ? 20.781 13.273 -16.300 1.00 60.88 326 ASN A N 1
ATOM 2545 C CA . ASN A 1 326 ? 21.582 13.238 -15.081 1.00 60.88 326 ASN A CA 1
ATOM 2546 C C . ASN A 1 326 ? 20.871 13.988 -13.958 1.00 60.88 326 ASN A C 1
ATOM 2548 O O . ASN A 1 326 ? 20.822 15.221 -13.924 1.00 60.88 326 ASN A O 1
ATOM 2552 N N . MET A 1 327 ? 20.322 13.227 -13.025 1.00 62.22 327 MET A N 1
ATOM 2553 C CA . MET A 1 327 ? 19.711 13.751 -11.815 1.00 62.22 327 MET A CA 1
ATOM 2554 C C . MET A 1 327 ? 20.742 13.800 -10.695 1.00 62.22 327 MET A C 1
ATOM 2556 O O . MET A 1 327 ? 21.573 12.911 -10.559 1.00 62.22 327 MET A O 1
ATOM 2560 N N . ILE A 1 328 ? 20.690 14.855 -9.878 1.00 61.34 328 ILE A N 1
ATOM 2561 C CA . ILE A 1 328 ? 21.696 15.127 -8.832 1.00 61.34 328 ILE A CA 1
ATOM 2562 C C . ILE A 1 328 ? 21.734 14.009 -7.765 1.00 61.34 328 ILE A C 1
ATOM 2564 O O . ILE A 1 328 ? 22.750 13.835 -7.099 1.00 61.34 328 ILE A O 1
ATOM 2568 N N . PHE A 1 329 ? 20.653 13.234 -7.616 1.00 64.44 329 PHE A N 1
ATOM 2569 C CA . PHE A 1 329 ? 20.575 12.089 -6.707 1.00 64.44 329 PHE A CA 1
ATOM 2570 C C . PHE A 1 329 ? 19.806 10.925 -7.351 1.00 64.44 329 PHE A C 1
ATOM 2572 O O . PHE A 1 329 ? 18.589 11.024 -7.518 1.00 64.44 329 PHE A O 1
ATOM 2579 N N . ASP A 1 330 ? 20.491 9.816 -7.654 1.00 65.62 330 ASP A N 1
ATOM 2580 C CA . ASP A 1 330 ? 19.845 8.549 -8.023 1.00 65.62 330 ASP A CA 1
ATOM 2581 C C . ASP A 1 330 ? 19.215 7.904 -6.776 1.00 65.62 330 ASP A C 1
ATOM 2583 O O . ASP A 1 330 ? 19.896 7.382 -5.889 1.00 65.62 330 ASP A O 1
ATOM 2587 N N . MET A 1 331 ? 17.886 7.980 -6.685 1.00 71.88 331 MET A N 1
ATOM 2588 C CA . MET A 1 331 ? 17.105 7.366 -5.605 1.00 71.88 331 MET A CA 1
ATOM 2589 C C . MET A 1 331 ? 16.803 5.882 -5.861 1.00 71.88 331 MET A C 1
ATOM 2591 O O . MET A 1 331 ? 16.332 5.200 -4.948 1.00 71.88 331 MET A O 1
ATOM 2595 N N . GLY A 1 332 ? 17.110 5.368 -7.059 1.00 72.56 332 GLY A N 1
ATOM 2596 C CA . GLY A 1 332 ? 16.902 3.986 -7.493 1.00 72.56 332 GLY A CA 1
ATOM 2597 C C . GLY A 1 332 ? 17.272 2.927 -6.447 1.00 72.56 332 GLY A C 1
ATOM 2598 O O . GLY A 1 332 ? 16.391 2.182 -6.003 1.00 72.56 332 GLY A O 1
ATOM 2599 N N . PRO A 1 333 ? 18.536 2.863 -5.986 1.00 74.44 333 PRO A N 1
ATOM 2600 C CA . PRO A 1 333 ? 18.978 1.852 -5.026 1.00 74.44 333 PRO A CA 1
ATOM 2601 C C . PRO A 1 333 ? 18.442 2.081 -3.609 1.00 74.44 333 PRO A C 1
ATOM 2603 O O . PRO A 1 333 ? 18.534 1.180 -2.776 1.00 74.44 333 PRO A O 1
ATOM 2606 N N . TYR A 1 334 ? 17.890 3.259 -3.306 1.00 81.50 334 TYR A N 1
ATOM 2607 C CA . TYR A 1 334 ? 17.405 3.586 -1.967 1.00 81.50 334 TYR A CA 1
ATOM 2608 C C . TYR A 1 334 ? 15.945 3.182 -1.732 1.00 81.50 334 TYR A C 1
ATOM 2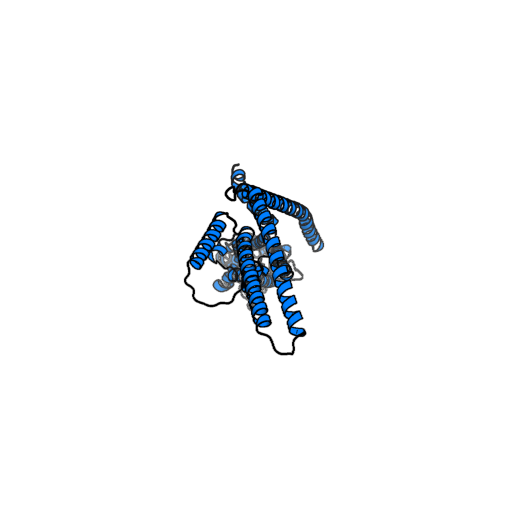610 O O . TYR A 1 334 ? 15.564 2.932 -0.584 1.00 81.50 334 TYR A O 1
ATOM 2618 N N . TRP A 1 335 ? 15.136 3.051 -2.790 1.00 82.19 335 TRP A N 1
ATOM 2619 C CA . TRP A 1 335 ? 13.716 2.686 -2.687 1.00 82.19 335 TRP A CA 1
ATOM 2620 C C . TRP A 1 335 ? 13.481 1.366 -1.945 1.00 82.19 335 TRP A C 1
ATOM 2622 O O . TRP A 1 335 ? 12.548 1.275 -1.144 1.00 82.19 335 TRP A O 1
ATOM 2632 N N . ILE A 1 336 ? 14.374 0.382 -2.112 1.00 81.12 336 ILE A N 1
ATOM 2633 C CA . ILE A 1 336 ? 14.306 -0.897 -1.389 1.00 81.12 336 ILE A CA 1
ATOM 2634 C C . ILE A 1 336 ? 14.283 -0.701 0.129 1.00 81.12 336 ILE A C 1
ATOM 2636 O O . ILE A 1 336 ? 13.490 -1.335 0.820 1.00 81.12 336 ILE A O 1
ATOM 2640 N N . TYR A 1 337 ? 15.103 0.202 0.670 1.00 88.19 337 TYR A N 1
ATOM 2641 C CA . TYR A 1 337 ? 15.176 0.403 2.116 1.00 88.19 337 TYR A CA 1
ATOM 2642 C C . TYR A 1 337 ? 13.881 1.003 2.661 1.00 88.19 337 TYR A C 1
ATOM 2644 O O . TYR A 1 337 ? 13.422 0.600 3.731 1.00 88.19 337 TYR A O 1
ATOM 2652 N N . PHE A 1 338 ? 13.263 1.926 1.919 1.00 89.62 338 PHE A N 1
ATOM 2653 C CA . PHE A 1 338 ? 11.973 2.498 2.293 1.00 89.62 338 PHE A CA 1
ATOM 2654 C C . PHE A 1 338 ? 10.856 1.453 2.241 1.00 89.62 338 PHE A C 1
ATOM 2656 O O . PHE A 1 338 ? 10.090 1.333 3.199 1.00 89.62 338 PHE A O 1
ATOM 2663 N N . GLU A 1 339 ? 10.790 0.655 1.177 1.00 89.25 339 GLU A N 1
ATOM 2664 C CA . GLU A 1 339 ? 9.794 -0.412 1.044 1.00 89.25 339 GLU A CA 1
ATOM 2665 C C . GLU A 1 339 ? 9.927 -1.460 2.155 1.00 89.25 339 GLU A C 1
ATOM 2667 O O . GLU A 1 339 ? 8.926 -1.852 2.762 1.00 89.25 339 GLU A O 1
ATOM 2672 N N . TRP A 1 340 ? 11.156 -1.832 2.518 1.00 90.75 340 TRP A N 1
ATOM 2673 C CA . TRP A 1 340 ? 11.416 -2.721 3.649 1.00 90.75 340 TRP A CA 1
ATOM 2674 C C . TRP A 1 340 ? 11.035 -2.098 4.989 1.00 90.75 340 TRP A C 1
ATOM 2676 O O . TRP A 1 340 ? 10.413 -2.764 5.818 1.00 90.75 340 TRP A O 1
ATOM 2686 N N . LEU A 1 341 ? 11.345 -0.818 5.206 1.00 93.19 341 LEU A N 1
ATOM 2687 C CA . LEU A 1 341 ? 10.957 -0.105 6.422 1.00 93.19 341 LEU A CA 1
ATOM 2688 C C . LEU A 1 341 ? 9.431 -0.114 6.605 1.00 93.19 341 LEU A C 1
ATOM 2690 O O . LEU A 1 341 ? 8.940 -0.519 7.662 1.00 93.19 341 LEU A O 1
ATOM 2694 N N . PHE A 1 342 ? 8.669 0.285 5.581 1.00 93.81 342 PHE A N 1
ATOM 2695 C CA . PHE A 1 342 ? 7.204 0.296 5.653 1.00 93.81 342 PHE A CA 1
ATOM 2696 C C . PHE A 1 342 ? 6.620 -1.115 5.740 1.00 93.81 342 PHE A C 1
ATOM 2698 O O . PHE A 1 342 ? 5.711 -1.350 6.539 1.00 93.81 342 PHE A O 1
ATOM 2705 N N . GLY A 1 343 ? 7.164 -2.067 4.978 1.00 92.94 343 GLY A N 1
ATOM 2706 C CA . GLY A 1 343 ? 6.777 -3.475 5.025 1.00 92.94 343 GLY A CA 1
ATOM 2707 C C . GLY A 1 343 ? 6.929 -4.075 6.422 1.00 92.94 343 GLY A C 1
ATOM 2708 O O . GLY A 1 343 ? 6.004 -4.711 6.935 1.00 92.94 343 GLY A O 1
ATOM 2709 N N . MET A 1 344 ? 8.043 -3.800 7.102 1.00 93.81 344 MET A N 1
ATOM 2710 C CA . MET A 1 344 ? 8.268 -4.258 8.473 1.00 93.81 344 MET A CA 1
ATOM 2711 C C . MET A 1 344 ? 7.321 -3.588 9.472 1.00 93.81 344 MET A C 1
ATOM 2713 O O . MET A 1 344 ? 6.706 -4.280 10.286 1.00 93.81 344 MET A O 1
ATOM 2717 N N . VAL A 1 345 ? 7.130 -2.268 9.391 1.00 94.75 345 VAL A N 1
ATOM 2718 C CA . VAL A 1 345 ? 6.198 -1.540 10.273 1.00 94.75 345 VAL A CA 1
ATOM 2719 C C . VAL A 1 345 ? 4.767 -2.066 10.119 1.00 94.75 345 VAL A C 1
ATOM 2721 O O . VAL A 1 345 ? 4.105 -2.360 11.117 1.00 94.75 345 VAL A O 1
ATOM 2724 N N . PHE A 1 346 ? 4.297 -2.263 8.885 1.00 94.62 346 PHE A N 1
ATOM 2725 C CA . PHE A 1 346 ? 2.966 -2.810 8.618 1.00 94.62 346 PHE A CA 1
ATOM 2726 C C . PHE A 1 346 ? 2.828 -4.275 9.043 1.00 94.62 346 PHE A C 1
ATOM 2728 O O . PHE A 1 346 ? 1.748 -4.671 9.490 1.00 94.62 346 PHE A O 1
ATOM 2735 N N . SER A 1 347 ? 3.904 -5.063 8.950 1.00 95.00 347 SER A N 1
ATOM 2736 C CA . SER A 1 347 ? 3.931 -6.456 9.414 1.00 95.00 347 SER A CA 1
ATOM 2737 C C . SER A 1 347 ? 3.763 -6.511 10.923 1.00 95.00 347 SER A C 1
ATOM 2739 O O . SER A 1 347 ? 2.918 -7.248 11.433 1.00 95.00 347 SER A O 1
ATOM 2741 N N . ILE A 1 348 ? 4.537 -5.693 11.641 1.00 94.19 348 ILE A N 1
ATOM 2742 C CA . ILE A 1 348 ? 4.495 -5.599 13.101 1.00 94.19 348 ILE A CA 1
ATOM 2743 C C . ILE A 1 348 ? 3.115 -5.120 13.559 1.00 94.19 348 ILE A C 1
ATOM 2745 O O . ILE A 1 348 ? 2.544 -5.703 14.478 1.00 94.19 348 ILE A O 1
ATOM 2749 N N . GLU A 1 349 ? 2.537 -4.116 12.897 1.00 92.88 349 GLU A N 1
ATOM 2750 C CA . GLU A 1 349 ? 1.173 -3.645 13.163 1.00 92.88 349 GLU A CA 1
ATOM 2751 C C . GLU A 1 349 ? 0.138 -4.778 13.048 1.00 92.88 349 GLU A C 1
ATOM 2753 O O . GLU A 1 349 ? -0.659 -4.988 13.971 1.00 92.88 349 GLU A O 1
ATOM 2758 N N . LEU A 1 350 ? 0.158 -5.537 11.944 1.00 92.75 350 LEU A N 1
ATOM 2759 C CA . LEU A 1 350 ? -0.770 -6.649 11.723 1.00 92.75 350 LEU A CA 1
ATOM 2760 C C . LEU A 1 350 ? -0.549 -7.780 12.739 1.00 92.75 350 LEU A C 1
ATOM 2762 O O . LEU A 1 350 ? -1.516 -8.305 13.298 1.00 92.75 350 LEU A O 1
ATOM 2766 N N . ALA A 1 351 ? 0.708 -8.126 13.025 1.00 93.19 351 ALA A N 1
ATOM 2767 C CA . ALA A 1 351 ? 1.069 -9.155 13.997 1.00 93.19 351 ALA A CA 1
ATOM 2768 C C . ALA A 1 351 ? 0.621 -8.779 15.416 1.00 93.19 351 ALA A C 1
ATOM 2770 O O . ALA A 1 351 ? 0.065 -9.612 16.138 1.00 93.19 351 ALA A O 1
ATOM 2771 N N . LEU A 1 352 ? 0.790 -7.514 15.802 1.00 90.94 352 LEU A N 1
ATOM 2772 C CA . LEU A 1 352 ? 0.375 -7.003 17.102 1.00 90.94 352 LEU A CA 1
ATOM 2773 C C . LEU A 1 352 ? -1.154 -7.027 17.236 1.00 90.94 352 LEU A C 1
ATOM 2775 O O . LEU A 1 352 ? -1.683 -7.549 18.223 1.00 90.94 352 LEU A O 1
ATOM 2779 N N . ARG A 1 353 ? -1.884 -6.575 16.206 1.00 88.94 353 ARG A N 1
ATOM 2780 C CA . ARG A 1 353 ? -3.354 -6.672 16.147 1.00 88.94 353 ARG A CA 1
ATOM 2781 C C . ARG A 1 353 ? -3.840 -8.116 16.213 1.00 88.94 353 ARG A C 1
ATOM 2783 O O . ARG A 1 353 ? -4.797 -8.411 16.936 1.00 88.94 353 ARG A O 1
ATOM 2790 N N . PHE A 1 354 ? -3.164 -9.025 15.513 1.00 91.00 354 PHE A N 1
ATOM 2791 C CA . PHE A 1 354 ? -3.450 -10.447 15.603 1.00 91.00 354 PHE A CA 1
ATOM 2792 C C . PHE A 1 354 ? -3.251 -10.919 17.040 1.00 91.00 354 PHE A C 1
ATOM 2794 O O . PHE A 1 354 ? -4.205 -11.409 17.639 1.00 91.00 354 PHE A O 1
ATOM 2801 N N . TYR A 1 355 ? -2.065 -10.744 17.636 1.00 89.19 355 TYR A N 1
ATOM 2802 C CA . TYR A 1 355 ? -1.734 -11.184 19.000 1.00 89.19 355 TYR A CA 1
ATOM 2803 C C . TYR A 1 355 ? -2.796 -10.768 20.027 1.00 89.19 355 TYR A C 1
ATOM 2805 O O . TYR A 1 355 ? -3.264 -11.584 20.828 1.00 89.19 355 TYR A O 1
ATOM 2813 N N . ILE A 1 356 ? -3.261 -9.526 19.935 1.00 86.94 356 ILE A N 1
ATOM 2814 C CA . ILE A 1 356 ? -4.232 -8.953 20.859 1.00 86.94 356 ILE A CA 1
ATOM 2815 C C . ILE A 1 356 ? -5.651 -9.501 20.653 1.00 86.94 356 ILE A C 1
ATOM 2817 O O . ILE A 1 356 ? -6.402 -9.605 21.624 1.00 86.94 356 ILE A O 1
ATOM 2821 N N . SER A 1 357 ? -6.024 -9.939 19.451 1.00 82.44 357 SER A N 1
ATOM 2822 C CA . SER A 1 357 ? -7.384 -10.411 19.164 1.00 82.44 357 SER A CA 1
ATOM 2823 C C . SER A 1 357 ? -7.748 -11.707 19.898 1.00 82.44 357 SER A C 1
ATOM 2825 O O . SER A 1 357 ? -7.142 -12.757 19.671 1.00 82.44 357 SER A O 1
ATOM 2827 N N . GLN A 1 358 ? -8.759 -11.650 20.775 1.00 76.31 358 GLN A N 1
ATOM 2828 C CA . GLN A 1 358 ? -9.219 -12.791 21.583 1.00 76.31 358 GLN A CA 1
ATOM 2829 C C . GLN A 1 358 ? -9.728 -13.960 20.725 1.00 76.31 358 GLN A C 1
ATOM 2831 O O . GLN A 1 358 ? -9.448 -15.112 21.046 1.00 76.31 358 GLN A O 1
ATOM 2836 N N . ASN A 1 359 ? -10.406 -13.669 19.609 1.00 80.06 359 ASN A N 1
ATOM 2837 C CA . ASN A 1 359 ? -10.997 -14.668 18.718 1.00 80.06 359 ASN A CA 1
ATOM 2838 C C . ASN A 1 359 ? -10.342 -14.621 17.332 1.00 80.06 359 ASN A C 1
ATOM 2840 O O . ASN A 1 359 ? -10.709 -13.806 16.486 1.00 80.06 359 ASN A O 1
ATOM 2844 N N . ARG A 1 360 ? -9.420 -15.553 17.064 1.00 83.56 360 ARG A N 1
ATOM 2845 C CA . ARG A 1 360 ? -8.663 -15.621 15.797 1.00 83.56 360 ARG A CA 1
ATOM 2846 C C . ARG A 1 360 ? -9.564 -15.753 14.565 1.00 83.56 360 ARG A C 1
ATOM 2848 O O . ARG A 1 360 ? -9.332 -15.095 13.562 1.00 83.56 360 ARG A O 1
ATOM 2855 N N . LYS A 1 361 ? -10.626 -16.561 14.646 1.00 84.25 361 LYS A N 1
ATOM 2856 C CA . LYS A 1 361 ? -11.575 -16.746 13.531 1.00 84.25 361 LYS A CA 1
ATOM 2857 C C . LYS A 1 361 ? -12.371 -15.480 13.220 1.00 84.25 361 LYS A C 1
ATOM 2859 O O . LYS A 1 361 ? -12.706 -15.236 12.070 1.00 84.25 361 LYS A O 1
ATOM 2864 N N . GLU A 1 362 ? -12.679 -14.692 14.244 1.00 81.44 362 GLU A N 1
ATOM 2865 C CA . GLU A 1 362 ? -13.402 -13.432 14.074 1.00 81.44 362 GLU A CA 1
ATOM 2866 C C . GLU A 1 362 ? -12.481 -12.328 13.547 1.00 81.44 362 GLU A C 1
ATOM 2868 O O . GLU A 1 362 ? -12.908 -11.488 12.765 1.00 81.44 362 GLU A O 1
ATOM 2873 N N . PHE A 1 363 ? -11.199 -12.373 13.920 1.00 86.19 363 PHE A N 1
ATOM 2874 C CA . PHE A 1 363 ? -10.179 -11.462 13.412 1.00 86.19 363 PHE A CA 1
ATOM 2875 C C . PHE A 1 363 ? -10.088 -11.490 11.884 1.00 86.19 363 PHE A C 1
ATOM 2877 O O . PHE A 1 363 ? -10.197 -10.447 11.253 1.00 86.19 363 PHE A O 1
ATOM 2884 N N . TRP A 1 364 ? -9.973 -12.678 11.286 1.00 86.19 364 TRP A N 1
ATOM 2885 C CA . TRP A 1 364 ? -9.866 -12.827 9.829 1.00 86.19 364 TRP A CA 1
ATOM 2886 C C . TRP A 1 364 ? -11.155 -12.495 9.069 1.00 86.19 364 TRP A C 1
ATOM 2888 O O . TRP A 1 364 ? -11.106 -12.213 7.879 1.00 86.19 364 TRP A O 1
ATOM 2898 N N . LYS A 1 365 ? -12.309 -12.483 9.746 1.00 85.12 365 LYS A N 1
ATOM 2899 C CA . LYS A 1 365 ? -13.582 -12.038 9.156 1.00 85.12 365 LYS A CA 1
ATOM 2900 C C . LYS A 1 365 ? -13.750 -10.519 9.171 1.00 85.12 365 LYS A C 1
ATOM 2902 O O . LYS A 1 365 ? -14.703 -10.004 8.592 1.00 85.12 365 LYS A O 1
ATOM 2907 N N . ASN A 1 366 ? -12.869 -9.794 9.856 1.00 83.62 366 ASN A N 1
ATOM 2908 C CA . ASN A 1 366 ? -12.940 -8.347 9.937 1.00 83.62 366 ASN A CA 1
ATOM 2909 C C . ASN A 1 366 ? -12.411 -7.711 8.639 1.00 83.62 366 ASN A C 1
ATOM 2911 O O . ASN A 1 366 ? -11.251 -7.899 8.280 1.00 83.62 366 ASN A O 1
ATOM 2915 N N . VAL A 1 367 ? -13.242 -6.905 7.973 1.00 84.75 367 VAL A N 1
ATOM 2916 C CA . VAL A 1 367 ? -12.898 -6.216 6.715 1.00 84.75 367 VAL A CA 1
ATOM 2917 C C . VAL A 1 367 ? -11.642 -5.346 6.857 1.00 84.75 367 VAL A C 1
ATOM 2919 O O . VAL A 1 367 ? -10.816 -5.306 5.952 1.00 84.75 367 VAL A O 1
ATOM 2922 N N . TYR A 1 368 ? -11.428 -4.706 8.010 1.00 85.62 368 TYR A N 1
ATOM 2923 C CA . TYR A 1 368 ? -10.229 -3.885 8.214 1.00 85.62 368 TYR A CA 1
ATOM 2924 C C . TYR A 1 368 ? -8.945 -4.719 8.303 1.00 85.62 368 TYR A C 1
ATOM 2926 O O . TYR A 1 368 ? -7.886 -4.257 7.899 1.00 85.62 368 TYR A O 1
ATOM 2934 N N . VAL A 1 369 ? -9.031 -5.954 8.811 1.00 89.38 369 VAL A N 1
ATOM 2935 C CA . VAL A 1 369 ? -7.892 -6.887 8.822 1.00 89.38 369 VAL A CA 1
ATOM 2936 C C . VAL A 1 369 ? -7.582 -7.343 7.402 1.00 89.38 369 VAL A C 1
ATOM 2938 O O . VAL A 1 369 ? -6.417 -7.436 7.035 1.00 89.38 369 VAL A O 1
ATOM 2941 N N . PHE A 1 370 ? -8.609 -7.568 6.581 1.00 90.44 370 PHE A N 1
ATOM 2942 C CA . PHE A 1 370 ? -8.415 -7.853 5.163 1.00 90.44 370 PHE A CA 1
ATOM 2943 C C . PHE A 1 370 ? -7.685 -6.705 4.445 1.00 90.44 370 PHE A C 1
ATOM 2945 O O . PHE A 1 370 ? -6.726 -6.961 3.723 1.00 90.44 370 PHE A O 1
ATOM 2952 N N . PHE A 1 371 ? -8.055 -5.445 4.697 1.00 91.06 371 PHE A N 1
ATOM 2953 C CA . PHE A 1 371 ? -7.321 -4.294 4.151 1.00 91.06 371 PHE A CA 1
ATOM 2954 C C . PHE A 1 371 ? -5.870 -4.223 4.640 1.00 91.06 371 PHE A C 1
ATOM 2956 O O . PHE A 1 371 ? -4.979 -3.956 3.836 1.00 91.06 371 PHE A O 1
ATOM 2963 N N . ASP A 1 372 ? -5.614 -4.517 5.920 1.00 91.62 372 ASP A N 1
ATOM 2964 C CA . ASP A 1 372 ? -4.247 -4.583 6.454 1.00 91.62 372 ASP A CA 1
ATOM 2965 C C . ASP A 1 372 ? -3.405 -5.656 5.738 1.00 91.62 372 ASP A C 1
ATOM 2967 O O . ASP A 1 372 ? -2.223 -5.431 5.480 1.00 91.62 372 ASP A O 1
ATOM 2971 N N . VAL A 1 373 ? -4.013 -6.799 5.396 1.00 93.12 373 VAL A N 1
ATOM 2972 C CA . VAL A 1 373 ? -3.366 -7.898 4.660 1.00 93.12 373 VAL A CA 1
ATOM 2973 C C . VAL A 1 373 ? -3.083 -7.493 3.215 1.00 93.12 373 VAL A C 1
ATOM 2975 O O . VAL A 1 373 ? -1.952 -7.616 2.760 1.00 93.12 373 VAL A O 1
ATOM 2978 N N . VAL A 1 374 ? -4.069 -6.959 2.490 1.00 91.81 374 VAL A N 1
ATOM 2979 C CA . VAL A 1 374 ? -3.874 -6.534 1.091 1.00 91.81 374 VAL A CA 1
ATOM 2980 C C . VAL A 1 374 ? -2.781 -5.465 0.979 1.00 91.81 374 VAL A C 1
ATOM 2982 O O . VAL A 1 374 ? -1.973 -5.515 0.058 1.00 91.81 374 VAL A O 1
ATOM 2985 N N . ALA A 1 375 ? -2.695 -4.548 1.946 1.00 91.12 375 ALA A N 1
ATOM 2986 C CA . ALA A 1 375 ? -1.674 -3.501 1.977 1.00 91.12 375 ALA A CA 1
ATOM 2987 C C . ALA A 1 375 ? -0.231 -4.026 2.128 1.00 91.12 375 ALA A C 1
ATOM 2989 O O . ALA A 1 375 ? 0.711 -3.307 1.789 1.00 91.12 375 ALA A O 1
ATOM 2990 N N . ILE A 1 376 ? -0.047 -5.248 2.645 1.00 92.69 376 ILE A N 1
ATOM 2991 C CA . ILE A 1 376 ? 1.276 -5.840 2.882 1.00 92.69 376 ILE A CA 1
ATOM 2992 C C . ILE A 1 376 ? 1.672 -6.914 1.868 1.00 92.69 376 ILE A C 1
ATOM 2994 O O . ILE A 1 376 ? 2.849 -7.252 1.769 1.00 92.69 376 ILE A O 1
ATOM 2998 N N . VAL A 1 377 ? 0.714 -7.417 1.082 1.00 91.69 377 VAL A N 1
ATOM 2999 C CA . VAL A 1 377 ? 0.961 -8.408 0.022 1.00 91.69 377 VAL A CA 1
ATOM 3000 C C . VAL A 1 377 ? 2.111 -8.004 -0.912 1.00 91.69 377 VAL A C 1
ATOM 3002 O O . VAL A 1 377 ? 2.982 -8.850 -1.110 1.00 91.69 377 VAL A O 1
ATOM 3005 N N . PRO A 1 378 ? 2.196 -6.759 -1.433 1.00 89.75 378 PRO A N 1
ATOM 3006 C CA . PRO A 1 378 ? 3.281 -6.383 -2.342 1.00 89.75 378 PRO A CA 1
ATOM 3007 C C . PRO A 1 378 ? 4.676 -6.601 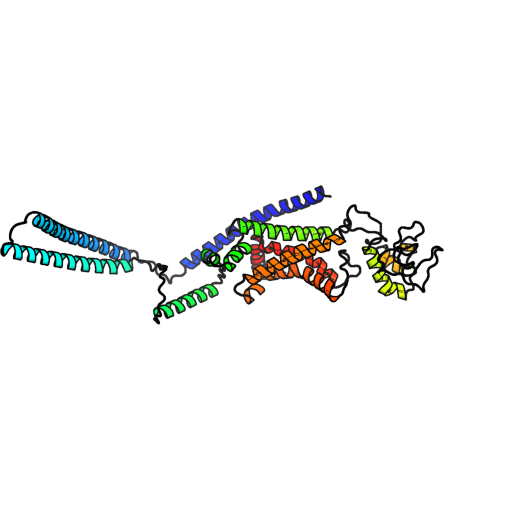-1.743 1.00 89.75 378 PRO A C 1
ATOM 3009 O O . PRO A 1 378 ? 5.537 -7.174 -2.399 1.00 89.75 378 PRO A O 1
ATOM 3012 N N . PHE A 1 379 ? 4.866 -6.252 -0.466 1.00 90.31 379 PHE A N 1
ATOM 3013 C CA . PHE A 1 379 ? 6.144 -6.423 0.232 1.00 90.31 379 PHE A CA 1
ATOM 3014 C C . PHE A 1 379 ? 6.546 -7.899 0.354 1.00 90.31 379 PHE A C 1
ATOM 3016 O O . PHE A 1 379 ? 7.680 -8.265 0.064 1.00 90.31 379 PHE A O 1
ATOM 3023 N N . PHE A 1 380 ? 5.618 -8.772 0.755 1.00 90.56 380 PHE A N 1
ATOM 3024 C CA . PHE A 1 380 ? 5.933 -10.198 0.881 1.00 90.56 380 PHE A CA 1
ATOM 3025 C C . PHE A 1 380 ? 6.238 -10.851 -0.464 1.00 90.56 380 PHE A C 1
ATOM 3027 O O . PHE A 1 380 ? 7.093 -11.731 -0.521 1.00 90.56 380 PHE A O 1
ATOM 3034 N N . VAL A 1 381 ? 5.563 -10.427 -1.534 1.00 87.31 381 VAL A N 1
ATOM 3035 C CA . VAL A 1 381 ? 5.858 -10.918 -2.882 1.00 87.31 381 VAL A CA 1
ATOM 3036 C C . VAL A 1 381 ? 7.270 -10.507 -3.303 1.00 87.31 381 VAL A C 1
ATOM 3038 O O . VAL A 1 381 ? 8.037 -11.375 -3.705 1.00 87.31 381 VAL A O 1
ATOM 3041 N N . GLU A 1 382 ? 7.655 -9.242 -3.113 1.00 82.06 382 GLU A N 1
ATOM 3042 C CA . GLU A 1 382 ? 9.013 -8.761 -3.418 1.00 82.06 382 GLU A CA 1
ATOM 3043 C C . GLU A 1 382 ? 10.095 -9.523 -2.628 1.00 82.06 382 GLU A C 1
ATOM 3045 O O . GLU A 1 382 ? 11.124 -9.915 -3.180 1.00 82.06 382 GLU A O 1
ATOM 3050 N N . VAL A 1 383 ? 9.852 -9.808 -1.343 1.00 85.31 383 VAL A N 1
ATOM 3051 C CA . VAL A 1 383 ? 10.769 -10.612 -0.514 1.00 85.31 383 VAL A CA 1
ATOM 3052 C C . VAL A 1 383 ? 10.895 -12.047 -1.040 1.00 85.31 383 VAL A C 1
ATOM 3054 O O . VAL A 1 383 ? 11.997 -12.596 -1.085 1.00 85.31 383 VAL A O 1
ATOM 3057 N N . VAL A 1 384 ? 9.784 -12.668 -1.448 1.00 84.56 384 VAL A N 1
ATOM 3058 C CA . VAL A 1 384 ? 9.778 -14.021 -2.027 1.00 84.56 384 VAL A CA 1
ATOM 3059 C C . VAL A 1 384 ? 10.517 -14.042 -3.366 1.00 84.56 384 VAL A C 1
ATOM 3061 O O . VAL A 1 384 ? 11.320 -14.944 -3.595 1.00 84.56 384 VAL A O 1
ATOM 3064 N N . GLU A 1 385 ? 10.313 -13.049 -4.227 1.00 76.44 385 GLU A N 1
ATOM 3065 C CA . GLU A 1 385 ? 11.035 -12.926 -5.499 1.00 76.44 385 GLU A CA 1
ATOM 3066 C C . GLU A 1 385 ? 12.549 -12.818 -5.286 1.00 76.44 385 GLU A C 1
ATOM 3068 O O . GLU A 1 385 ? 13.320 -13.534 -5.934 1.00 76.44 385 GLU A O 1
ATOM 3073 N N . LEU A 1 386 ? 12.974 -11.997 -4.323 1.00 75.00 386 LEU A N 1
ATOM 3074 C CA . LEU A 1 386 ? 14.384 -11.836 -3.984 1.00 75.00 386 LEU A CA 1
ATOM 3075 C C . LEU A 1 386 ? 15.006 -13.152 -3.483 1.00 75.00 386 LEU A C 1
ATOM 3077 O O . LEU A 1 386 ? 16.106 -13.518 -3.900 1.00 75.00 386 LEU A O 1
ATOM 3081 N N . LEU A 1 387 ? 14.301 -13.877 -2.606 1.00 77.38 387 LEU A N 1
ATOM 3082 C CA . LEU A 1 387 ? 14.805 -15.102 -1.978 1.00 77.38 387 LEU A CA 1
ATOM 3083 C C . LEU A 1 387 ? 14.799 -16.317 -2.915 1.00 77.38 387 LEU A C 1
ATOM 3085 O O . LEU A 1 387 ? 15.768 -17.076 -2.932 1.00 77.38 387 LEU A O 1
ATOM 3089 N N . PHE A 1 388 ? 13.719 -16.524 -3.673 1.00 70.56 388 PHE A N 1
ATOM 3090 C CA . PHE A 1 388 ? 13.520 -17.746 -4.457 1.00 70.56 388 PHE A CA 1
ATOM 3091 C C . PHE A 1 388 ? 13.992 -17.624 -5.902 1.00 70.56 388 PHE A C 1
ATOM 3093 O O . PHE A 1 388 ? 14.482 -18.605 -6.459 1.00 70.56 388 PHE A O 1
ATOM 3100 N N . ALA A 1 389 ? 13.871 -16.445 -6.515 1.00 61.53 389 ALA A N 1
ATOM 3101 C CA . ALA A 1 389 ? 14.197 -16.276 -7.927 1.00 61.53 389 ALA A CA 1
ATOM 3102 C C . ALA A 1 389 ? 15.598 -15.683 -8.158 1.00 61.53 389 ALA A C 1
ATOM 3104 O O . ALA A 1 389 ? 16.072 -15.693 -9.293 1.00 61.53 389 ALA A O 1
ATOM 3105 N N . ARG A 1 390 ? 16.272 -15.166 -7.111 1.00 54.59 390 ARG A N 1
ATOM 3106 C CA . ARG A 1 390 ? 17.515 -14.364 -7.218 1.00 54.59 390 ARG A CA 1
ATOM 3107 C C . ARG A 1 390 ? 17.432 -13.278 -8.303 1.00 54.59 390 ARG A C 1
ATOM 3109 O O . ARG A 1 390 ? 18.445 -12.883 -8.883 1.00 54.59 390 ARG A O 1
ATOM 3116 N N . ILE A 1 391 ? 16.223 -12.808 -8.598 1.00 56.19 391 ILE A N 1
ATOM 3117 C CA . ILE A 1 391 ? 15.992 -11.705 -9.521 1.00 56.19 391 ILE A CA 1
ATOM 3118 C C . ILE A 1 391 ? 16.280 -10.444 -8.716 1.00 56.19 391 ILE A C 1
ATOM 3120 O O . ILE A 1 391 ? 15.699 -10.253 -7.647 1.00 56.19 391 ILE A O 1
ATOM 3124 N N . GLN A 1 392 ? 17.210 -9.609 -9.185 1.00 53.44 392 GLN A N 1
ATOM 3125 C CA . GLN A 1 392 ? 17.380 -8.301 -8.566 1.00 53.44 392 GLN A CA 1
ATOM 3126 C C . GLN A 1 392 ? 16.121 -7.474 -8.853 1.00 53.44 392 GLN A C 1
ATOM 3128 O O . GLN A 1 392 ? 15.729 -7.374 -10.018 1.00 53.44 392 GLN A O 1
ATOM 3133 N N . PRO A 1 393 ? 15.464 -6.933 -7.819 1.00 50.59 393 PRO A N 1
ATOM 3134 C CA . PRO A 1 393 ? 14.259 -6.146 -7.999 1.00 50.59 393 PRO A CA 1
ATOM 3135 C C . PRO A 1 393 ? 14.611 -4.860 -8.751 1.00 50.59 393 PRO A C 1
ATOM 3137 O O . PRO A 1 393 ? 15.372 -4.025 -8.270 1.00 50.59 393 PRO A O 1
ATOM 3140 N N . ASP A 1 394 ? 14.084 -4.742 -9.966 1.00 52.19 394 ASP A N 1
ATOM 3141 C CA . ASP A 1 394 ? 14.213 -3.557 -10.807 1.00 52.19 394 ASP A CA 1
ATOM 3142 C C . ASP A 1 394 ? 13.043 -2.620 -10.457 1.00 52.19 394 ASP A C 1
ATOM 3144 O O . ASP A 1 394 ? 11.887 -2.883 -10.807 1.00 52.19 394 ASP A O 1
ATOM 3148 N N . TYR A 1 395 ? 13.325 -1.580 -9.668 1.00 49.44 395 TYR A N 1
ATOM 3149 C CA . TYR A 1 395 ? 12.321 -0.692 -9.057 1.00 49.44 395 TYR A CA 1
ATOM 3150 C C . TYR A 1 395 ? 11.757 0.369 -10.016 1.00 49.44 395 TYR A C 1
ATOM 3152 O O . TYR A 1 395 ? 10.996 1.242 -9.609 1.00 49.44 395 TYR A O 1
ATOM 3160 N N . ALA A 1 396 ? 12.065 0.290 -11.312 1.00 47.22 396 ALA A N 1
ATOM 3161 C CA . ALA A 1 396 ? 11.348 1.073 -12.308 1.00 47.22 396 ALA A CA 1
ATOM 3162 C C . ALA A 1 396 ? 9.895 0.572 -12.423 1.00 47.22 396 ALA A C 1
ATOM 3164 O O . ALA A 1 396 ? 9.635 -0.600 -12.706 1.00 47.22 396 ALA A O 1
ATOM 3165 N N . ILE A 1 397 ? 8.930 1.474 -12.237 1.00 39.81 397 ILE A N 1
ATOM 3166 C CA . ILE A 1 397 ? 7.490 1.161 -12.302 1.00 39.81 397 ILE A CA 1
ATOM 3167 C C . ILE A 1 397 ? 7.021 0.740 -13.695 1.00 39.81 397 ILE A C 1
ATOM 3169 O O . ILE A 1 397 ? 6.027 0.026 -13.832 1.00 39.81 397 ILE A O 1
ATOM 3173 N N . VAL A 1 398 ? 7.776 1.096 -14.733 1.00 41.84 398 VAL A N 1
ATOM 3174 C CA . VAL A 1 398 ? 7.596 0.520 -16.064 1.00 41.84 398 VAL A CA 1
ATOM 3175 C C . VAL A 1 398 ? 8.382 -0.777 -16.125 1.00 41.84 398 VAL A C 1
ATOM 3177 O O . VAL A 1 398 ? 9.609 -0.781 -16.213 1.00 41.84 398 VAL A O 1
ATOM 3180 N N . ALA A 1 399 ? 7.662 -1.893 -16.080 1.00 40.84 399 ALA A N 1
ATOM 3181 C CA . ALA A 1 399 ? 8.279 -3.191 -16.235 1.00 40.84 399 ALA A CA 1
ATOM 3182 C C . ALA A 1 399 ? 9.029 -3.285 -17.577 1.00 40.84 399 ALA A C 1
ATOM 3184 O O . ALA A 1 399 ? 8.510 -2.967 -18.650 1.00 40.84 399 ALA A O 1
ATOM 3185 N N . THR A 1 400 ? 10.261 -3.782 -17.512 1.00 51.25 400 THR A N 1
ATOM 3186 C CA . THR A 1 400 ? 11.084 -4.168 -18.666 1.00 51.25 400 THR A CA 1
ATOM 3187 C C . THR A 1 400 ? 10.353 -5.167 -19.585 1.00 51.25 400 THR A C 1
ATOM 3189 O O . THR A 1 400 ? 10.560 -5.156 -20.798 1.00 51.25 400 THR A O 1
ATOM 3192 N N . ALA A 1 401 ? 9.383 -5.919 -19.052 1.00 46.28 401 ALA A N 1
ATOM 3193 C CA . ALA A 1 401 ? 8.291 -6.573 -19.779 1.00 46.28 401 ALA A CA 1
ATOM 3194 C C . ALA A 1 401 ? 7.047 -6.686 -18.866 1.00 46.28 401 ALA A C 1
ATOM 3196 O O . ALA A 1 401 ? 7.221 -6.944 -17.673 1.00 46.28 401 ALA A O 1
ATOM 3197 N N . PRO A 1 402 ? 5.805 -6.519 -19.364 1.00 52.47 402 PRO A N 1
ATOM 3198 C CA . PRO A 1 402 ? 4.599 -6.663 -18.548 1.00 52.47 402 PRO A CA 1
ATOM 3199 C C . PRO A 1 402 ? 4.452 -8.115 -18.075 1.00 52.47 402 PRO A C 1
ATOM 3201 O O . PRO A 1 402 ? 3.961 -8.982 -18.790 1.00 52.47 402 PRO A O 1
ATOM 3204 N N . SER A 1 403 ? 4.908 -8.390 -16.858 1.00 60.56 403 SER A N 1
ATOM 3205 C CA . SER A 1 403 ? 4.715 -9.660 -16.163 1.00 60.56 403 SER A CA 1
ATOM 3206 C C . SER A 1 403 ? 3.650 -9.504 -15.075 1.00 60.56 403 SER A C 1
ATOM 3208 O O . SER A 1 403 ? 3.374 -8.394 -14.617 1.00 60.56 403 SER A O 1
ATOM 3210 N N . PHE A 1 404 ? 3.060 -10.613 -14.619 1.00 64.62 404 PHE A N 1
ATOM 3211 C CA . PHE A 1 404 ? 2.096 -10.627 -13.504 1.00 64.62 404 PHE A CA 1
ATOM 3212 C C . PHE A 1 404 ? 2.607 -9.857 -12.266 1.00 64.62 404 PHE A C 1
ATOM 3214 O O . PHE A 1 404 ? 1.846 -9.174 -11.584 1.00 64.62 404 PHE A O 1
ATOM 3221 N N . LEU A 1 405 ? 3.923 -9.875 -12.043 1.00 68.06 405 LEU A N 1
ATOM 3222 C CA . LEU A 1 405 ? 4.615 -9.196 -10.943 1.00 68.06 405 LEU A CA 1
ATOM 3223 C C . LEU A 1 405 ? 4.573 -7.659 -11.069 1.00 68.06 405 LEU A C 1
ATOM 3225 O O . LEU A 1 405 ? 4.601 -6.938 -10.075 1.00 68.06 405 LEU A O 1
ATOM 3229 N N . SER A 1 406 ? 4.421 -7.126 -12.287 1.00 69.88 406 SER A N 1
ATOM 3230 C CA . SER A 1 406 ? 4.210 -5.690 -12.514 1.00 69.88 406 SER A CA 1
ATOM 3231 C C . SER A 1 406 ? 2.885 -5.193 -11.936 1.00 69.88 406 SER A C 1
ATOM 3233 O O . SER A 1 406 ? 2.815 -4.065 -11.456 1.00 69.88 406 SER A O 1
ATOM 3235 N N . VAL A 1 407 ? 1.837 -6.024 -11.948 1.00 78.31 407 VAL A N 1
ATOM 3236 C CA . VAL A 1 407 ? 0.536 -5.661 -11.362 1.00 78.31 407 VAL A CA 1
ATOM 3237 C C . VAL A 1 407 ? 0.654 -5.562 -9.843 1.00 78.31 407 VAL A C 1
ATOM 3239 O O . VAL A 1 407 ? 0.090 -4.659 -9.230 1.00 78.31 407 VAL A O 1
ATOM 3242 N N . ILE A 1 408 ? 1.445 -6.446 -9.233 1.00 81.25 408 ILE A N 1
ATOM 3243 C CA . ILE A 1 408 ? 1.656 -6.482 -7.782 1.00 81.25 408 ILE A CA 1
ATOM 3244 C C . ILE A 1 408 ? 2.367 -5.216 -7.289 1.00 81.25 408 ILE A C 1
ATOM 3246 O O . ILE A 1 408 ? 2.009 -4.692 -6.234 1.00 81.25 408 ILE A O 1
ATOM 3250 N N . ARG A 1 409 ? 3.286 -4.657 -8.084 1.00 78.31 409 ARG A N 1
ATOM 3251 C CA . ARG A 1 409 ? 3.908 -3.355 -7.793 1.00 78.31 409 ARG A CA 1
ATOM 3252 C C . ARG A 1 409 ? 2.884 -2.219 -7.749 1.00 78.31 409 ARG A C 1
ATOM 3254 O O . ARG A 1 409 ? 2.928 -1.399 -6.839 1.00 78.31 409 ARG A O 1
ATOM 3261 N N . VAL A 1 410 ? 1.898 -2.208 -8.649 1.00 81.94 410 VAL A N 1
ATOM 3262 C CA . VAL A 1 410 ? 0.806 -1.215 -8.619 1.00 81.94 410 VAL A CA 1
ATOM 3263 C C . VAL A 1 410 ? -0.083 -1.396 -7.386 1.00 81.94 410 VAL A C 1
ATOM 3265 O O . VAL A 1 410 ? -0.545 -0.410 -6.813 1.00 81.94 410 VAL A O 1
ATOM 3268 N N . LEU A 1 411 ? -0.273 -2.631 -6.905 1.00 86.19 411 LEU A N 1
ATOM 3269 C CA . LEU A 1 411 ? -1.047 -2.903 -5.688 1.00 86.19 411 LEU A CA 1
ATOM 3270 C C . LEU A 1 411 ? -0.454 -2.259 -4.422 1.00 86.19 411 LEU A C 1
ATOM 3272 O O . LEU A 1 411 ? -1.173 -2.171 -3.427 1.00 86.19 411 LEU A O 1
ATOM 3276 N N . LYS A 1 412 ? 0.784 -1.733 -4.438 1.00 88.31 412 LYS A N 1
ATOM 3277 C CA . LYS A 1 412 ? 1.324 -0.890 -3.350 1.00 88.31 412 LYS A CA 1
ATOM 3278 C C . LYS A 1 412 ? 0.383 0.272 -3.004 1.00 88.31 412 LYS A C 1
ATOM 3280 O O . LYS A 1 412 ? 0.248 0.611 -1.827 1.00 88.31 412 LYS A O 1
ATOM 3285 N N . ILE A 1 413 ? -0.362 0.807 -3.980 1.00 88.94 413 ILE A N 1
ATOM 3286 C CA . ILE A 1 413 ? -1.354 1.867 -3.739 1.00 88.94 413 ILE A CA 1
ATOM 3287 C C . ILE A 1 413 ? -2.462 1.442 -2.768 1.00 88.94 413 ILE A C 1
ATOM 3289 O O . ILE A 1 413 ? -3.015 2.280 -2.059 1.00 88.94 413 ILE A O 1
ATOM 3293 N N . MET A 1 414 ? -2.754 0.140 -2.659 1.00 87.94 414 MET A N 1
ATOM 3294 C CA . MET A 1 414 ? -3.788 -0.397 -1.767 1.00 87.94 414 MET A CA 1
ATOM 3295 C C . MET A 1 414 ? -3.507 -0.114 -0.288 1.00 87.94 414 MET A C 1
ATOM 3297 O O . MET A 1 414 ? -4.425 -0.193 0.527 1.00 87.94 414 MET A O 1
ATOM 3301 N N . ARG A 1 415 ? -2.283 0.302 0.071 1.00 91.12 415 ARG A N 1
ATOM 3302 C CA . ARG A 1 415 ? -1.958 0.871 1.391 1.00 91.12 415 ARG A CA 1
ATOM 3303 C C . ARG A 1 415 ? -2.886 2.034 1.769 1.00 91.12 415 ARG A C 1
ATOM 3305 O O . ARG A 1 415 ? -3.163 2.212 2.953 1.00 91.12 415 ARG A O 1
ATOM 3312 N N . ILE A 1 416 ? -3.464 2.746 0.793 1.00 89.50 416 ILE A N 1
ATOM 3313 C CA . ILE A 1 416 ? -4.495 3.774 1.016 1.00 89.50 416 ILE A CA 1
ATOM 3314 C C . ILE A 1 416 ? -5.719 3.237 1.761 1.00 89.50 416 ILE A C 1
ATOM 3316 O O . ILE A 1 416 ? -6.326 3.953 2.557 1.00 89.50 416 ILE A O 1
ATOM 3320 N N . LEU A 1 417 ? -6.048 1.953 1.590 1.00 88.25 417 LEU A N 1
ATOM 3321 C CA . LEU A 1 417 ? -7.164 1.324 2.286 1.00 88.25 417 LEU A CA 1
ATOM 3322 C C . LEU A 1 417 ? -6.953 1.274 3.800 1.00 88.25 417 LEU A C 1
ATOM 3324 O O . LEU A 1 417 ? -7.940 1.275 4.534 1.00 88.25 417 LEU A O 1
ATOM 3328 N N . LYS A 1 418 ? -5.711 1.312 4.303 1.00 86.94 418 LYS A N 1
ATOM 3329 C CA . LYS A 1 418 ? -5.464 1.399 5.753 1.00 86.94 418 LYS A CA 1
ATOM 3330 C C . LYS A 1 418 ? -6.045 2.673 6.364 1.00 86.94 418 LYS A C 1
ATOM 3332 O O . LYS A 1 418 ? -6.559 2.639 7.481 1.00 86.94 418 LYS A O 1
ATOM 3337 N N . LEU A 1 419 ? -6.074 3.773 5.608 1.00 85.19 419 LEU A N 1
ATOM 3338 C CA . LEU A 1 419 ? -6.652 5.042 6.058 1.00 85.19 419 LEU A CA 1
ATOM 3339 C C . LEU A 1 419 ? -8.151 4.924 6.367 1.00 85.19 419 LEU A C 1
ATOM 3341 O O . LEU A 1 419 ? -8.664 5.626 7.239 1.00 85.19 419 LEU A O 1
ATOM 3345 N N . THR A 1 420 ? -8.855 3.988 5.719 1.00 82.00 420 THR A N 1
ATOM 3346 C CA . THR A 1 420 ? -10.305 3.792 5.898 1.00 82.00 420 THR A CA 1
ATOM 3347 C C . THR A 1 420 ? -10.702 3.438 7.333 1.00 82.00 420 THR A C 1
ATOM 3349 O O . THR A 1 420 ? -11.821 3.742 7.743 1.00 82.00 420 THR A O 1
ATOM 3352 N N . ARG A 1 421 ? -9.807 2.830 8.128 1.00 78.25 421 ARG A N 1
ATOM 3353 C CA . ARG A 1 421 ? -10.065 2.521 9.545 1.00 78.25 421 ARG A CA 1
ATOM 3354 C C . ARG A 1 421 ? -10.023 3.775 10.424 1.00 78.25 421 ARG A C 1
ATOM 3356 O O . ARG A 1 421 ? -10.760 3.844 11.410 1.00 78.25 421 ARG A O 1
ATOM 3363 N N . HIS A 1 422 ? -9.165 4.731 10.082 1.00 75.38 422 HIS A N 1
ATOM 3364 C CA . HIS A 1 422 ? -8.890 5.917 10.894 1.00 75.38 422 HIS A CA 1
ATOM 3365 C C . HIS A 1 422 ? -9.925 7.024 10.671 1.00 75.38 422 HIS A C 1
ATOM 3367 O O . HIS A 1 422 ? -10.276 7.745 11.606 1.00 75.38 422 HIS A O 1
ATOM 3373 N N . PHE A 1 423 ? -10.486 7.110 9.464 1.00 75.56 423 PHE A N 1
ATOM 3374 C CA . PHE A 1 423 ? -11.592 8.013 9.168 1.00 75.56 423 PHE A CA 1
ATOM 3375 C C . PHE A 1 423 ? -12.928 7.400 9.603 1.00 75.56 423 PHE A C 1
ATOM 3377 O O . PHE A 1 423 ? -13.449 6.466 8.993 1.00 75.56 423 PHE A O 1
ATOM 3384 N N . ARG A 1 424 ? -13.528 7.961 10.661 1.00 61.31 424 ARG A N 1
ATOM 3385 C CA . ARG A 1 424 ? -14.849 7.529 11.161 1.00 61.31 424 ARG A CA 1
ATOM 3386 C C . ARG A 1 424 ? -15.938 7.631 10.088 1.00 61.31 424 ARG A C 1
ATOM 3388 O O . ARG A 1 424 ? -16.766 6.726 9.982 1.00 61.31 424 ARG A O 1
ATOM 3395 N N . GLY A 1 425 ? -15.867 8.662 9.242 1.00 60.91 425 GLY A N 1
ATOM 3396 C CA . GLY A 1 425 ? -16.792 8.885 8.127 1.00 60.91 425 GLY A CA 1
ATOM 3397 C C . GLY A 1 425 ? -16.830 7.738 7.112 1.00 60.91 425 GLY A C 1
ATOM 3398 O O . GLY A 1 425 ? -17.901 7.408 6.606 1.00 60.91 425 GLY A O 1
ATOM 3399 N N . THR A 1 426 ? -15.714 7.038 6.888 1.00 65.88 426 THR A N 1
ATOM 3400 C CA . THR A 1 426 ? -15.657 5.904 5.953 1.00 65.88 426 THR A CA 1
ATOM 3401 C C . THR A 1 426 ? -16.471 4.711 6.450 1.00 65.88 426 THR A C 1
ATOM 3403 O O . THR A 1 426 ? -17.032 3.975 5.643 1.00 65.88 426 THR A O 1
ATOM 3406 N N . LYS A 1 427 ? -16.617 4.535 7.775 1.00 63.62 427 LYS A N 1
ATOM 3407 C CA . LYS A 1 427 ? -17.488 3.489 8.345 1.00 63.62 427 LYS A CA 1
ATOM 3408 C C . LYS A 1 427 ? -18.955 3.760 8.048 1.00 63.62 427 LYS A C 1
ATOM 3410 O O . LYS A 1 427 ? -19.692 2.837 7.706 1.00 63.62 427 LYS A O 1
ATOM 3415 N N . VAL A 1 428 ? -19.364 5.021 8.187 1.00 65.94 428 VAL A N 1
ATOM 3416 C CA . VAL A 1 428 ? -20.731 5.450 7.888 1.00 65.94 428 VAL A CA 1
ATOM 3417 C C . VAL A 1 428 ? -20.993 5.285 6.400 1.00 65.94 428 VAL A C 1
ATOM 3419 O O . VAL A 1 428 ? -21.963 4.622 6.058 1.00 65.94 428 VAL A O 1
ATOM 3422 N N . LEU A 1 429 ? -20.087 5.774 5.546 1.00 68.44 429 LEU A N 1
ATOM 3423 C CA . LEU A 1 429 ? -20.202 5.679 4.091 1.00 68.44 429 LEU A CA 1
ATOM 3424 C C . LEU A 1 429 ? -20.240 4.228 3.593 1.00 68.44 429 LEU A C 1
ATOM 3426 O O . LEU A 1 429 ? -21.062 3.892 2.751 1.00 68.44 429 LEU A O 1
ATOM 3430 N N . ALA A 1 430 ? -19.395 3.345 4.132 1.00 69.12 430 ALA A N 1
ATOM 3431 C CA . ALA A 1 430 ? -19.426 1.926 3.788 1.00 69.12 430 ALA A CA 1
ATOM 3432 C C . ALA A 1 430 ? -20.732 1.262 4.251 1.00 69.12 430 ALA A C 1
ATOM 3434 O O . ALA A 1 430 ? -21.327 0.480 3.514 1.00 69.12 430 ALA A O 1
ATOM 3435 N N . SER A 1 431 ? -21.215 1.591 5.455 1.00 66.94 431 SER A N 1
ATOM 3436 C CA . SER A 1 431 ? -22.480 1.057 5.966 1.00 66.94 431 SER A CA 1
ATOM 3437 C C . SER A 1 431 ? -23.678 1.543 5.152 1.00 66.94 431 SER A C 1
ATOM 3439 O O . SER A 1 431 ? -24.578 0.748 4.887 1.00 66.94 431 SER A O 1
ATOM 3441 N N . THR A 1 432 ? -23.714 2.818 4.754 1.00 77.56 432 THR A N 1
ATOM 3442 C CA . THR A 1 432 ? -24.760 3.334 3.865 1.00 77.56 432 THR A CA 1
ATOM 3443 C C . THR A 1 432 ? -24.635 2.720 2.479 1.00 77.56 432 THR A C 1
ATO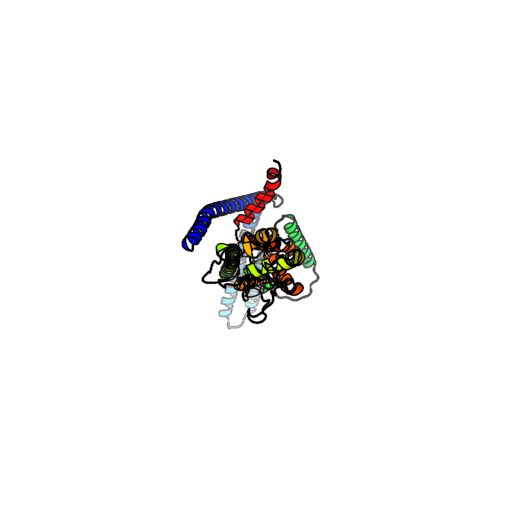M 3445 O O . THR A 1 432 ? -25.636 2.231 1.973 1.00 77.56 432 THR A O 1
ATOM 3448 N N . ALA A 1 433 ? -23.437 2.619 1.900 1.00 77.06 433 ALA A N 1
ATOM 3449 C CA . ALA A 1 433 ? -23.239 1.965 0.606 1.00 77.06 433 ALA A CA 1
ATOM 3450 C C . ALA A 1 433 ? -23.754 0.518 0.609 1.00 77.06 433 ALA A C 1
ATOM 3452 O O . ALA A 1 433 ? -24.479 0.135 -0.298 1.00 77.06 433 ALA A O 1
ATOM 3453 N N . ILE A 1 434 ? -23.475 -0.265 1.658 1.00 77.56 434 ILE A N 1
ATOM 3454 C CA . ILE A 1 434 ? -23.984 -1.640 1.798 1.00 77.56 434 ILE A CA 1
ATOM 3455 C C . ILE A 1 434 ? -25.516 -1.667 1.919 1.00 77.56 434 ILE A C 1
ATOM 3457 O O . ILE A 1 434 ? -26.166 -2.530 1.330 1.00 77.56 434 ILE A O 1
ATOM 3461 N N . MET A 1 435 ? -26.110 -0.735 2.672 1.00 76.38 435 MET A N 1
ATOM 3462 C CA . MET A 1 435 ? -27.568 -0.656 2.834 1.00 76.38 435 MET A CA 1
ATOM 3463 C C . MET A 1 435 ? -28.282 -0.243 1.542 1.00 76.38 435 MET A C 1
ATOM 3465 O O . MET A 1 435 ? -29.379 -0.729 1.272 1.00 76.38 435 MET A O 1
ATOM 3469 N N . VAL A 1 436 ? -27.661 0.627 0.745 1.00 82.62 436 VAL A N 1
ATOM 3470 C CA . VAL A 1 436 ? -28.236 1.192 -0.486 1.00 82.62 436 VAL A CA 1
ATOM 3471 C C . VAL A 1 436 ? -27.724 0.451 -1.740 1.00 82.62 436 VAL A C 1
ATOM 3473 O O . VAL A 1 436 ? -28.163 0.732 -2.846 1.00 82.62 436 VAL A O 1
ATOM 3476 N N . TRP A 1 437 ? -26.872 -0.573 -1.592 1.00 80.75 437 TRP A N 1
ATOM 3477 C CA . TRP A 1 437 ? -26.309 -1.346 -2.711 1.00 80.75 437 TRP A CA 1
ATOM 3478 C C . TRP A 1 437 ? -27.388 -1.986 -3.589 1.00 80.75 437 TRP A C 1
ATOM 3480 O O . TRP A 1 437 ? -27.285 -1.979 -4.809 1.00 80.75 437 TRP A O 1
ATOM 3490 N N . LYS A 1 438 ? -28.450 -2.524 -2.975 1.00 78.56 438 LYS A N 1
ATOM 3491 C CA . LYS A 1 438 ? -29.554 -3.160 -3.712 1.00 78.56 438 LYS A CA 1
ATOM 3492 C C . LYS A 1 438 ? -30.268 -2.190 -4.666 1.00 78.56 438 LYS A C 1
ATOM 3494 O O . LYS A 1 438 ? -30.409 -2.558 -5.824 1.00 78.56 438 LYS A O 1
ATOM 3499 N N . PRO A 1 439 ? -30.700 -0.991 -4.233 1.00 77.88 439 PRO A N 1
ATOM 3500 C CA . PRO A 1 439 ? -31.278 -0.013 -5.154 1.00 77.88 439 PRO A CA 1
ATOM 3501 C C . PRO A 1 439 ? -30.262 0.641 -6.104 1.00 77.88 439 PRO A C 1
ATOM 3503 O O . PRO A 1 439 ? -30.675 1.066 -7.169 1.00 77.88 439 PRO A O 1
ATOM 3506 N N . LEU A 1 440 ? -28.962 0.698 -5.778 1.00 73.81 440 LEU A N 1
ATOM 3507 C CA . LEU A 1 440 ? -27.927 1.226 -6.690 1.00 73.81 440 LEU A CA 1
ATOM 3508 C C . LEU A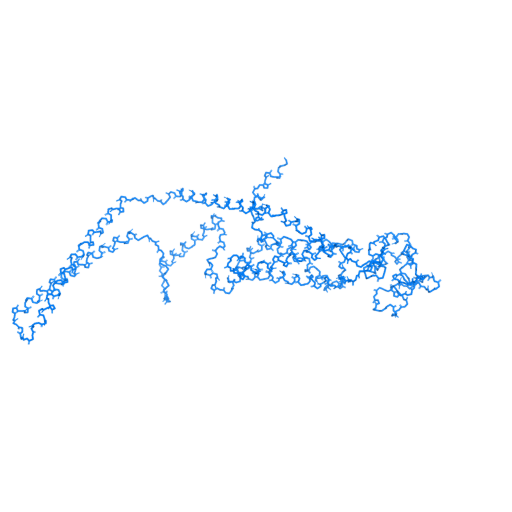 1 440 ? -27.559 0.280 -7.844 1.00 73.81 440 LEU A C 1
ATOM 3510 O O . LEU A 1 440 ? -27.055 0.733 -8.864 1.00 73.81 440 LEU A O 1
ATOM 3514 N N . VAL A 1 441 ? -27.732 -1.030 -7.658 1.00 81.81 441 VAL A N 1
ATOM 3515 C CA . VAL A 1 441 ? -27.380 -2.054 -8.659 1.00 81.81 441 VAL A CA 1
ATOM 3516 C C . VAL A 1 441 ? -28.516 -2.319 -9.648 1.00 81.81 441 VAL A C 1
ATOM 3518 O O . VAL A 1 441 ? -28.303 -2.992 -10.654 1.00 81.81 441 VAL A O 1
ATOM 3521 N N . ILE A 1 442 ? -29.710 -1.787 -9.389 1.00 65.25 442 ILE A N 1
ATOM 3522 C CA . ILE A 1 442 ? -30.805 -1.805 -10.356 1.00 65.25 442 ILE A CA 1
ATOM 3523 C C . ILE A 1 442 ? -30.621 -0.551 -11.229 1.00 65.25 442 ILE A C 1
ATOM 3525 O O . ILE A 1 442 ? -30.733 0.547 -10.681 1.00 65.25 442 ILE A O 1
ATOM 3529 N N . PRO A 1 443 ? -30.246 -0.705 -12.513 1.00 57.50 443 PRO A N 1
ATOM 3530 C CA . PRO A 1 443 ? -29.950 0.412 -13.408 1.00 57.50 443 PRO A CA 1
ATOM 3531 C C . PRO A 1 443 ? -31.170 1.280 -13.724 1.00 57.50 443 PRO A C 1
ATOM 3533 O O . PRO A 1 443 ? -32.311 0.761 -13.658 1.00 57.50 443 PRO A O 1
#

InterPro domains:
  IPR005821 Ion transport domain [PF00520] (327-440)
  IPR027359 Voltage-dependent channel domain superfamily [G3DSA:1.20.120.350] (176-422)
  IPR028325 Voltage-gated potassium channel [PTHR11537] (103-434)

Secondary structure (DSSP, 8-state):
-HHHHHHHHHHHHHHHHHHHHHHHHHHHHHHHHHHHHHHHHHHH-TTSPPP-HHHHHHHHHHHHHHHHHHHHHHHHHHHHHHHHHHHHTT--S---HHHHHHHHHHHHHHHHHHHHHHHHHHHHHHHHHHHS-----------------HHHHHHHHHHHHHHHHHHHTT-------HHHHTTSHHHHHHHHHH-GGG-HHHHHHHHHHHHHHHHHHHHHHHHH-GGGS-BSTTSHHHHHHHHHHIIIIITTTT-GGGEEE-TTS-EEEEEEPBS--SSTTS-TTBTTSTTSTT---TTSPPHHHHS-HHHHHHHTTSHHHH--B--SS--GGGHHHHHHHHHHHHHHHHHHHHHH-S-HHHHHT-HHHHHHHHTTHHHHHHHHIIIII-------SS-SS--HHHHHHHGGGGGGGGHHHH-HHHHHHHHHHHHHHHHHS--

Organism: NCBI:txid4796

Radius of gyration: 42.94 Å; chains: 1; bounding box: 88×51×138 Å

Sequence (443 aa):
MMLTMIAMILGQIYFSMPVAIIGNNFQLTNENFQMDKKKKARYLDASLSPFDCQKLHNHAKRLCDIQYHLLKAWSVVHNHICHISRTNTRSTQSMTMEMLENETDHQIKVKEGISRLLEAHAEAVMLLDVFIPHRRKSLHMDLDTHGQGVLSNMYAKAKRAINKAKVKSGHRSAVVDPRLASQTLRGRIWLLLEVPDSSRLASIVNQTMVGFALVSIMIFFTESLQELAESGVETNGCRSVVKNYCSTTGFSAMDPACFMRFDNGTTAFTQRIHFSCSSITESPSCYGNGLNFGSLNASALPCQDAFLESGADFVCYRQQCRASLNMIFDMGPYWIYFEWLFGMVFSIELALRFYISQNRKEFWKNVYVFFDVVAIVPFFVEVVELLFARIQPDYAIVATAPSFLSVIRVLKIMRILKLTRHFRGTKVLASTAIMVWKPLVIP

pLDDT: mean 72.91, std 15.99, range [31.34, 95.0]